Protein 4GF0 (pdb70)

Structure (mmCIF, N/CA/C/O backbone):
data_4GF0
#
_entry.id   4GF0
#
_cell.length_a   95.844
_cell.length_b   95.844
_cell.length_c   94.911
_cell.angle_alpha   90.000
_cell.angle_beta   90.000
_cell.angle_gamma   90.000
#
_symmetry.space_group_name_H-M   'P 41 21 2'
#
loop_
_entity.id
_entity.type
_entity.pdbx_description
1 polymer 'Glutathione S-transferase'
2 non-polymer 'CHLORIDE ION'
3 non-polymer GLUTATHIONE
4 water water
#
loop_
_atom_site.group_PDB
_atom_site.id
_atom_site.type_symbol
_atom_site.label_atom_id
_atom_site.label_alt_id
_atom_site.label_comp_id
_atom_site.label_asym_id
_atom_site.label_entity_id
_atom_site.label_seq_id
_atom_site.pdbx_PDB_ins_code
_atom_site.Cartn_x
_atom_site.Cartn_y
_atom_site.Cartn_z
_atom_site.occupancy
_atom_site.B_iso_or_equiv
_atom_site.auth_seq_id
_atom_site.auth_comp_id
_atom_site.auth_asym_id
_atom_site.auth_atom_id
_atom_site.pdbx_PDB_model_num
ATOM 1 N N . MET A 1 1 ? 45.289 28.322 -2.135 1.00 27.55 0 MET A N 1
ATOM 2 C CA . MET A 1 1 ? 45.440 26.943 -1.687 1.00 29.41 0 MET A CA 1
ATOM 3 C C . MET A 1 1 ? 44.281 26.130 -2.234 1.00 29.25 0 MET A C 1
ATOM 4 O O . MET A 1 1 ? 43.139 26.589 -2.198 1.00 26.86 0 MET A O 1
ATOM 9 N N . VAL A 1 2 ? 44.563 24.933 -2.746 1.00 23.76 1 VAL A N 1
ATOM 10 C CA . VAL A 1 2 ? 43.502 24.103 -3.314 1.00 20.27 1 VAL A CA 1
ATOM 11 C C . VAL A 1 2 ? 42.574 23.567 -2.240 1.00 24.47 1 VAL A C 1
ATOM 12 O O . VAL A 1 2 ? 41.357 23.518 -2.432 1.00 24.72 1 VAL A O 1
ATOM 16 N N . MET A 1 3 ? 43.145 23.192 -1.098 1.00 18.06 2 MET A N 1
ATOM 17 C CA . MET A 1 3 ? 42.393 22.500 -0.062 1.00 19.04 2 MET A CA 1
ATOM 18 C C . MET A 1 3 ? 42.348 23.274 1.240 1.00 19.81 2 MET A C 1
ATOM 19 O O . MET A 1 3 ? 43.202 24.124 1.515 1.00 21.44 2 MET A O 1
ATOM 24 N N . LEU A 1 4 ? 41.356 22.932 2.050 1.00 19.40 3 LEU A N 1
ATOM 25 C CA . LEU A 1 4 ? 41.240 23.419 3.413 1.00 13.61 3 LEU A CA 1
ATOM 26 C C . LEU A 1 4 ? 42.363 22.838 4.257 1.00 14.25 3 LEU A C 1
ATOM 27 O O . LEU A 1 4 ? 42.756 21.689 4.059 1.00 15.54 3 LEU A O 1
ATOM 32 N N . THR A 1 5 ? 42.841 23.614 5.225 1.00 15.15 4 THR A N 1
ATOM 33 C CA . THR A 1 5 ? 43.821 23.127 6.185 1.00 13.07 4 THR A CA 1
ATOM 34 C C . THR A 1 5 ? 43.212 23.198 7.571 1.00 12.24 4 THR A C 1
ATOM 35 O O . THR A 1 5 ? 42.746 24.255 8.001 1.00 14.26 4 THR A O 1
ATOM 39 N N . LEU A 1 6 ? 43.216 22.072 8.277 1.00 11.90 5 LEU A N 1
ATOM 40 C CA . LEU A 1 6 ? 42.616 22.025 9.600 1.00 11.34 5 LEU A CA 1
ATOM 41 C C . LEU A 1 6 ? 43.703 21.839 10.632 1.00 12.28 5 LEU A C 1
ATOM 42 O O . LEU A 1 6 ? 44.427 20.849 10.591 1.00 12.92 5 LEU A O 1
ATOM 47 N N . TYR A 1 7 ? 43.800 22.778 11.568 1.00 11.33 6 TYR A N 1
ATOM 48 C CA . TYR A 1 7 ? 44.710 22.624 12.695 1.00 11.55 6 TYR A CA 1
ATOM 49 C C . TYR A 1 7 ? 43.963 21.875 13.794 1.00 11.80 6 TYR A C 1
ATOM 50 O O . TYR A 1 7 ? 42.890 22.288 14.206 1.00 12.59 6 TYR A O 1
ATOM 59 N N . PHE A 1 8 ? 44.537 20.770 14.249 1.00 13.40 7 PHE A N 1
ATOM 60 C CA . PHE A 1 8 ? 43.837 19.878 15.157 1.00 14.68 7 PHE A CA 1
ATOM 61 C C . PHE A 1 8 ? 44.817 19.245 16.125 1.00 16.52 7 PHE A C 1
ATOM 62 O O . PHE A 1 8 ? 46.038 19.303 15.940 1.00 14.24 7 PHE A O 1
ATOM 70 N N . THR A 1 9 ? 44.270 18.596 17.147 1.00 13.22 8 THR A N 1
ATOM 71 C CA . THR A 1 9 ? 45.076 17.841 18.092 1.00 13.62 8 THR A CA 1
ATOM 72 C C . THR A 1 9 ? 44.290 16.574 18.372 1.00 12.95 8 THR A C 1
ATOM 73 O O . THR A 1 9 ? 43.078 16.652 18.579 1.00 19.53 8 THR A O 1
ATOM 77 N N . PRO A 1 10 ? 44.958 15.409 18.357 1.00 16.89 9 PRO A N 1
ATOM 78 C CA . PRO A 1 10 ? 44.199 14.166 18.555 1.00 17.16 9 PRO A CA 1
ATOM 79 C C . PRO A 1 10 ? 43.428 14.204 19.873 1.00 20.44 9 PRO A C 1
ATOM 80 O O . PRO A 1 10 ? 43.937 14.757 20.853 1.00 19.78 9 PRO A O 1
ATOM 84 N N . GLY A 1 11 ? 42.206 13.676 19.879 1.00 20.83 10 GLY A N 1
ATOM 85 C CA . GLY A 1 11 ? 41.437 13.568 21.107 1.00 22.86 10 GLY A CA 1
ATOM 86 C C . GLY A 1 11 ? 40.749 14.853 21.532 1.00 28.45 10 GLY A C 1
ATOM 87 O O . GLY A 1 11 ? 40.091 14.889 22.575 1.00 28.00 10 GLY A O 1
ATOM 88 N N . THR A 1 12 ? 40.903 15.913 20.743 1.00 18.56 11 THR A N 1
ATOM 89 C CA . THR A 1 12 ? 40.277 17.193 21.079 1.00 11.87 11 THR A CA 1
ATOM 90 C C . THR A 1 12 ? 39.046 17.463 20.227 1.00 15.61 11 THR A C 1
ATOM 91 O O . THR A 1 12 ? 38.735 16.715 19.283 1.00 15.59 11 THR A O 1
ATOM 95 N N . ILE A 1 13 ? 38.371 18.567 20.535 1.00 15.61 12 ILE A N 1
ATOM 96 C CA . ILE A 1 13 ? 37.139 18.930 19.852 1.00 13.64 12 ILE A CA 1
ATOM 97 C C . ILE A 1 13 ? 37.356 19.237 18.366 1.00 14.30 12 ILE A C 1
ATOM 98 O O . ILE A 1 13 ? 36.416 19.155 17.567 1.00 15.24 12 ILE A O 1
ATOM 103 N N . SER A 1 14 ? 38.589 19.583 17.995 1.00 12.32 13 SER A N 1
ATOM 104 C CA . SER A 1 14 ? 38.933 19.825 16.592 1.00 11.70 13 SER A CA 1
ATOM 105 C C . SER A 1 14 ? 38.598 18.630 15.713 1.00 13.12 13 SER A C 1
ATOM 106 O O . SER A 1 14 ? 38.369 18.785 14.507 1.00 13.81 13 SER A O 1
ATOM 109 N N . VAL A 1 15 ? 38.587 17.434 16.298 1.00 9.97 14 VAL A N 1
ATOM 110 C CA . VAL A 1 15 ? 38.314 16.227 15.526 1.00 11.98 14 VAL A CA 1
ATOM 111 C C . VAL A 1 15 ? 36.883 16.226 14.974 1.00 13.00 14 VAL A C 1
ATOM 112 O O . VAL A 1 15 ? 36.613 15.612 13.936 1.00 12.74 14 VAL A O 1
ATOM 116 N N . ALA A 1 16 ? 35.973 16.930 15.647 1.00 12.63 15 ALA A N 1
ATOM 117 C CA . ALA A 1 16 ? 34.598 17.036 15.157 1.00 12.52 15 ALA A CA 1
ATOM 118 C C . ALA A 1 16 ? 34.575 17.675 13.773 1.00 15.70 15 ALA A C 1
ATOM 119 O O . ALA A 1 16 ? 33.781 17.297 12.911 1.00 11.46 15 ALA A O 1
ATOM 121 N N . VAL A 1 17 ? 35.444 18.654 13.557 1.00 12.42 16 VAL A N 1
ATOM 122 C CA . VAL A 1 17 ? 35.469 19.338 12.274 1.00 11.12 16 VAL A CA 1
ATOM 123 C C . VAL A 1 17 ? 36.023 18.389 11.213 1.00 10.31 16 VAL A C 1
ATOM 124 O O . VAL A 1 17 ? 35.513 18.328 10.094 1.00 10.32 16 VAL A O 1
ATOM 128 N N . ALA A 1 18 ? 37.054 17.625 11.566 1.00 10.90 17 ALA A N 1
ATOM 129 C CA . ALA A 1 18 ? 37.612 16.658 10.622 1.00 10.43 17 ALA A CA 1
ATOM 130 C C . ALA A 1 18 ? 36.553 15.645 10.189 1.00 10.38 17 ALA A C 1
ATOM 131 O O . ALA A 1 18 ? 36.431 15.314 9.004 1.00 12.29 17 ALA A O 1
ATOM 133 N N . ILE A 1 19 ? 35.775 15.174 11.150 1.00 12.83 18 ILE A N 1
ATOM 134 C CA . ILE A 1 19 ? 34.706 14.229 10.851 1.00 12.52 18 ILE A CA 1
ATOM 135 C C . ILE A 1 19 ? 33.719 14.837 9.856 1.00 12.85 18 ILE A C 1
ATOM 136 O O . ILE A 1 19 ? 33.315 14.178 8.899 1.00 11.82 18 ILE A O 1
ATOM 141 N N . ALA A 1 20 ? 33.343 16.094 10.070 1.00 11.21 19 ALA A N 1
ATOM 142 C CA . ALA A 1 20 ? 32.419 16.754 9.156 1.00 13.80 19 ALA A CA 1
ATOM 143 C C . ALA A 1 20 ? 33.001 16.903 7.756 1.00 11.16 19 ALA A C 1
ATOM 144 O O . ALA A 1 20 ? 32.288 16.728 6.763 1.00 10.90 19 ALA A O 1
ATOM 146 N N . ILE A 1 21 ? 34.291 17.225 7.672 1.00 9.38 20 ILE A N 1
ATOM 147 C CA . ILE A 1 21 ? 34.927 17.378 6.372 1.00 9.50 20 ILE A CA 1
ATOM 148 C C . ILE A 1 21 ? 34.934 16.039 5.643 1.00 12.78 20 ILE A C 1
ATOM 149 O O . ILE A 1 21 ? 34.711 15.980 4.433 1.00 13.73 20 ILE A O 1
ATOM 154 N N . GLU A 1 22 ? 35.174 14.958 6.384 1.00 11.77 21 GLU A N 1
ATOM 155 C CA . GLU A 1 22 ? 35.106 13.625 5.793 1.00 13.87 21 GLU A CA 1
ATOM 156 C C . GLU A 1 22 ? 33.698 13.301 5.292 1.00 13.72 21 GLU A C 1
ATOM 157 O O . GLU A 1 22 ? 33.532 12.722 4.212 1.00 14.40 21 GLU A O 1
ATOM 163 N N . GLU A 1 23 ? 32.684 13.664 6.073 1.00 12.68 22 GLU A N 1
ATOM 164 C CA . GLU A 1 23 ? 31.299 13.419 5.674 1.00 11.81 22 GLU A CA 1
ATOM 165 C C . GLU A 1 23 ? 30.989 14.190 4.398 1.00 16.06 22 GLU A C 1
ATOM 166 O O . GLU A 1 23 ? 30.222 13.726 3.559 1.00 16.41 22 GLU A O 1
ATOM 172 N N . ALA A 1 24 ? 31.602 15.362 4.259 1.00 13.42 23 ALA A N 1
ATOM 173 C CA . ALA A 1 24 ? 31.389 16.236 3.103 1.00 15.35 23 ALA A CA 1
ATOM 174 C C . ALA A 1 24 ? 32.138 15.761 1.859 1.00 16.98 23 ALA A C 1
ATOM 175 O O . ALA A 1 24 ? 31.960 16.321 0.763 1.00 16.57 23 ALA A O 1
ATOM 177 N N . ALA A 1 25 ? 32.972 14.739 2.038 1.00 15.35 24 ALA A N 1
ATOM 178 C CA . ALA A 1 25 ? 33.812 14.189 0.977 1.00 20.91 24 ALA A CA 1
ATOM 179 C C . ALA A 1 25 ? 34.736 15.240 0.372 1.00 23.31 24 ALA A C 1
ATOM 180 O O . ALA A 1 25 ? 34.991 15.234 -0.829 1.00 23.37 24 ALA A O 1
ATOM 182 N N . LEU A 1 26 ? 35.255 16.133 1.207 1.00 13.92 25 LEU A N 1
ATOM 183 C CA . LEU A 1 26 ? 36.170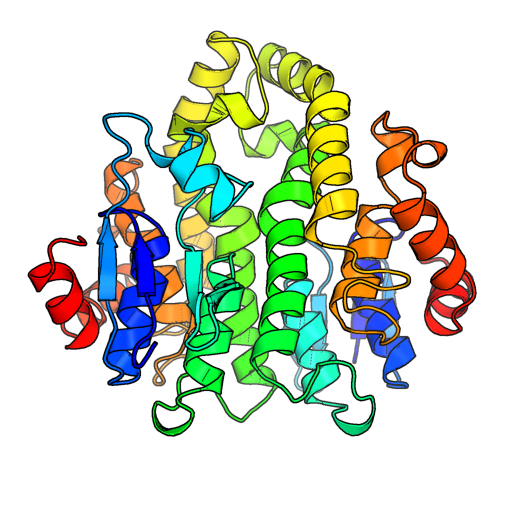 17.157 0.728 1.00 15.79 25 LEU A CA 1
ATOM 184 C C . LEU A 1 26 ? 37.607 16.765 1.039 1.00 17.57 25 LEU A C 1
ATOM 185 O O . LEU A 1 26 ? 37.878 16.146 2.068 1.00 18.20 25 LEU A O 1
ATOM 190 N N . PRO A 1 27 ? 38.539 17.107 0.141 1.00 17.85 26 PRO A N 1
ATOM 191 C CA . PRO A 1 27 ? 39.943 16.889 0.496 1.00 18.50 26 PRO A CA 1
ATOM 192 C C . PRO A 1 27 ? 40.366 17.978 1.477 1.00 18.78 26 PRO A C 1
ATOM 193 O O . PRO A 1 27 ? 39.859 19.098 1.417 1.00 17.77 26 PRO A O 1
ATOM 197 N N . TYR A 1 28 ? 41.248 17.647 2.410 1.00 14.39 27 TYR A N 1
ATOM 198 C CA . TYR A 1 28 ? 41.756 18.642 3.333 1.00 13.87 27 TYR A CA 1
ATOM 199 C C . TYR A 1 28 ? 43.108 18.188 3.829 1.00 19.28 27 TYR A C 1
ATOM 200 O O . TYR A 1 28 ? 43.486 17.020 3.667 1.00 19.32 27 TYR A O 1
ATOM 209 N N . GLN A 1 29 ? 43.820 19.135 4.421 1.00 14.42 28 GLN A N 1
ATOM 210 C CA . GLN A 1 29 ? 45.157 18.920 4.941 1.00 18.55 28 GLN A CA 1
ATOM 211 C C . GLN A 1 29 ? 45.114 19.113 6.445 1.00 16.69 28 GLN A C 1
ATOM 212 O O . GLN A 1 29 ? 44.927 20.235 6.920 1.00 17.94 28 GLN A O 1
ATOM 218 N N . PRO A 1 30 ? 45.280 18.019 7.201 1.00 18.34 29 PRO A N 1
ATOM 219 C CA . PRO A 1 30 ? 45.330 18.118 8.667 1.00 19.29 29 PRO A CA 1
ATOM 220 C C . PRO A 1 30 ? 46.724 18.530 9.157 1.00 17.49 29 PRO A C 1
ATOM 221 O O . PRO A 1 30 ? 47.729 17.991 8.680 1.00 20.46 29 PRO A O 1
ATOM 225 N N . VAL A 1 31 ? 46.780 19.476 10.091 1.00 15.57 30 VAL A N 1
ATOM 226 C CA . VAL A 1 31 ? 48.035 19.868 10.714 1.00 12.48 30 VAL A CA 1
ATOM 227 C C . VAL A 1 31 ? 47.935 19.637 12.201 1.00 14.22 30 VAL A C 1
ATOM 228 O O . VAL A 1 31 ? 47.094 20.238 12.871 1.00 14.14 30 VAL A O 1
ATOM 232 N N . ARG A 1 32 ? 48.806 18.781 12.725 1.00 16.43 31 ARG A N 1
ATOM 233 C CA . ARG A 1 32 ? 48.752 18.460 14.149 1.00 13.23 31 ARG A CA 1
ATOM 234 C C . ARG A 1 32 ? 49.418 19.543 14.998 1.00 17.47 31 ARG A C 1
ATOM 235 O O . ARG A 1 32 ? 50.532 19.981 14.703 1.00 22.12 31 ARG A O 1
ATOM 243 N N . VAL A 1 33 ? 48.710 19.996 16.035 1.00 18.70 32 VAL A N 1
ATOM 244 C CA . VAL A 1 33 ? 49.250 20.955 16.982 1.00 21.42 32 VAL A CA 1
ATOM 245 C C . VAL A 1 33 ? 49.565 20.181 18.254 1.00 22.56 32 VAL A C 1
ATOM 246 O O . VAL A 1 33 ? 48.681 19.558 18.836 1.00 21.15 32 VAL A O 1
ATOM 250 N N . ASP A 1 34 ? 50.828 20.200 18.665 1.00 21.45 33 ASP A N 1
ATOM 251 C CA . ASP A 1 34 ? 51.313 19.328 19.737 1.00 25.23 33 ASP A CA 1
ATOM 252 C C . ASP A 1 34 ? 51.179 19.948 21.136 1.00 25.15 33 ASP A C 1
ATOM 253 O O . ASP A 1 34 ? 51.967 20.819 21.513 1.00 28.38 33 ASP A O 1
ATOM 258 N N . PHE A 1 35 ? 50.188 19.492 21.902 1.00 24.38 34 PHE A N 1
ATOM 259 C CA . PHE A 1 35 ? 49.957 19.991 23.264 1.00 22.10 34 PHE A CA 1
ATOM 260 C C . PHE A 1 35 ? 51.077 19.594 24.217 1.00 27.11 34 PHE A C 1
ATOM 261 O O . PHE A 1 35 ? 51.262 20.221 25.264 1.00 26.08 34 PHE A O 1
ATOM 269 N N . ALA A 1 36 ? 51.808 18.536 23.870 1.00 28.52 35 ALA A N 1
ATOM 270 C CA . ALA A 1 36 ? 52.858 18.014 24.745 1.00 33.81 35 ALA A CA 1
ATOM 271 C C . ALA A 1 36 ? 54.000 19.011 24.916 1.00 37.75 35 ALA A C 1
ATOM 272 O O . ALA A 1 36 ? 54.739 18.953 25.894 1.00 40.16 35 ALA A O 1
ATOM 274 N N . THR A 1 37 ? 54.145 19.922 23.957 1.00 36.58 36 THR A N 1
ATOM 275 C CA . THR A 1 37 ? 55.132 20.989 24.064 1.00 37.60 36 THR A CA 1
ATOM 276 C C . THR A 1 37 ? 54.456 22.353 24.081 1.00 34.18 36 THR A C 1
ATOM 277 O O . THR A 1 37 ? 55.107 23.374 23.845 1.00 40.18 36 THR A O 1
ATOM 281 N N . ALA A 1 38 ? 53.151 22.352 24.356 1.00 28.52 37 ALA A N 1
ATOM 282 C CA . ALA A 1 38 ? 52.359 23.578 24.417 1.00 24.33 37 ALA A CA 1
ATOM 283 C C . ALA A 1 38 ? 52.527 24.425 23.157 1.00 22.77 37 ALA A C 1
ATOM 284 O O . ALA A 1 38 ? 52.583 25.657 23.226 1.00 28.83 37 ALA A O 1
ATOM 286 N N . GLU A 1 39 ? 52.587 23.761 22.005 1.00 23.32 38 GLU A N 1
ATOM 287 C CA . GLU A 1 39 ? 52.713 24.458 20.731 1.00 23.08 38 GLU A CA 1
ATOM 288 C C . GLU A 1 39 ? 51.583 25.455 20.516 1.00 22.33 38 GLU A C 1
ATOM 289 O O . GLU A 1 39 ? 51.777 26.495 19.891 1.00 23.79 38 GLU A O 1
ATOM 295 N N . GLN A 1 40 ? 50.400 25.141 21.037 1.00 24.42 39 GLN A N 1
ATOM 296 C CA . GLN A 1 40 ? 49.244 26.017 20.854 1.00 21.05 39 GLN A CA 1
ATOM 297 C C . GLN A 1 40 ? 49.377 27.345 21.609 1.00 26.47 39 GLN A C 1
ATOM 298 O O . GLN A 1 40 ? 48.629 28.287 21.348 1.00 20.53 39 GLN A O 1
ATOM 304 N N . THR A 1 41 ? 50.334 27.420 22.532 1.00 25.84 40 THR A N 1
ATOM 305 C CA . THR A 1 41 ? 50.519 28.608 23.374 1.00 25.24 40 THR A CA 1
ATOM 306 C C . THR A 1 41 ? 51.651 29.508 22.877 1.00 29.01 40 THR A C 1
ATOM 307 O O . THR A 1 41 ? 51.904 30.571 23.451 1.00 29.64 40 THR A O 1
ATOM 311 N N . LYS A 1 42 ? 52.334 29.069 21.822 1.00 25.59 41 LYS A N 1
ATOM 312 C CA . LYS A 1 42 ? 53.535 29.736 21.322 1.00 28.81 41 LYS A CA 1
ATOM 313 C C . LYS A 1 42 ? 53.238 30.689 20.165 1.00 29.49 41 LYS A C 1
ATOM 314 O O . LYS A 1 42 ? 52.228 30.531 19.490 1.00 27.77 41 LYS A O 1
ATOM 320 N N . PRO A 1 43 ? 54.117 31.688 19.944 1.00 30.69 42 PRO A N 1
ATOM 321 C CA . PRO A 1 43 ? 53.959 32.698 18.885 1.00 30.82 42 PRO A CA 1
ATOM 322 C C . PRO A 1 43 ? 53.554 32.176 17.504 1.00 28.39 42 PRO A C 1
ATOM 323 O O . PRO A 1 43 ? 52.672 32.776 16.888 1.00 27.50 42 PRO A O 1
ATOM 327 N N . ASP A 1 44 ? 54.179 31.105 17.017 1.00 27.92 43 ASP A N 1
ATOM 328 C CA . ASP A 1 44 ? 53.865 30.593 15.682 1.00 25.33 43 ASP A CA 1
ATOM 329 C C . ASP A 1 44 ? 52.394 30.217 15.532 1.00 20.71 43 ASP A C 1
ATOM 330 O O . ASP A 1 44 ? 51.745 30.552 14.525 1.00 25.95 43 ASP A O 1
ATOM 335 N N . TYR A 1 45 ? 51.864 29.510 16.519 1.00 21.83 44 TYR A N 1
ATOM 336 C CA . TYR A 1 45 ? 50.458 29.132 16.452 1.00 18.60 44 TYR A CA 1
ATOM 337 C C . TYR A 1 45 ? 49.538 30.304 16.810 1.00 22.16 44 TYR A C 1
ATOM 338 O O . TYR A 1 45 ? 48.464 30.453 16.230 1.00 22.01 44 TYR A O 1
ATOM 347 N N . LEU A 1 46 ? 49.958 31.138 17.756 1.00 22.28 45 LEU A N 1
ATOM 348 C CA . LEU A 1 46 ? 49.154 32.305 18.123 1.00 23.24 45 LEU A CA 1
ATOM 349 C C . LEU A 1 46 ? 48.952 33.266 16.950 1.00 20.45 45 LEU A C 1
ATOM 350 O O . LEU A 1 46 ? 47.964 34.000 16.917 1.00 22.35 45 LEU A O 1
ATOM 355 N N . ALA A 1 47 ? 49.879 33.261 15.989 1.00 22.16 46 ALA A N 1
ATOM 356 C CA . ALA A 1 47 ? 49.732 34.063 14.775 1.00 25.89 46 ALA A CA 1
ATOM 357 C C . ALA A 1 47 ? 48.611 33.500 13.906 1.00 27.36 46 ALA A C 1
ATOM 358 O O . ALA A 1 47 ? 48.035 34.202 13.074 1.00 26.98 46 ALA A O 1
ATOM 360 N N . ILE A 1 48 ? 48.297 32.225 14.105 1.00 20.71 47 ILE A N 1
ATOM 361 C CA . ILE A 1 48 ? 47.207 31.596 13.372 1.00 20.27 47 ILE A CA 1
ATOM 362 C C . ILE A 1 48 ? 45.906 31.771 14.139 1.00 20.02 47 ILE A C 1
ATOM 363 O O . ILE A 1 48 ? 44.917 32.253 13.597 1.00 20.24 47 ILE A O 1
ATOM 368 N N . ASN A 1 49 ? 45.915 31.381 15.409 1.00 16.96 48 ASN A N 1
ATOM 369 C CA . ASN A 1 49 ? 44.769 31.590 16.282 1.00 15.06 48 ASN A CA 1
ATOM 370 C C . ASN A 1 49 ? 45.207 32.223 17.591 1.00 16.97 48 ASN A C 1
ATOM 371 O O . ASN A 1 49 ? 45.748 31.536 18.464 1.00 20.34 48 ASN A O 1
ATOM 376 N N . PRO A 1 50 ? 44.979 33.540 17.735 1.00 18.47 49 PRO A N 1
ATOM 377 C CA . PRO A 1 50 ? 45.396 34.264 18.943 1.00 21.08 49 PRO A CA 1
ATOM 378 C C . PRO A 1 50 ? 44.785 33.696 20.227 1.00 20.69 49 PRO A C 1
ATOM 379 O O . PRO A 1 50 ? 45.317 33.953 21.305 1.00 23.90 49 PRO A O 1
ATOM 383 N N . LYS A 1 51 ? 43.686 32.948 20.119 1.00 18.65 50 LYS A N 1
ATOM 384 C CA . LYS A 1 51 ? 43.078 32.331 21.300 1.00 20.60 50 LYS A CA 1
ATOM 385 C C . LYS A 1 51 ? 43.848 31.101 21.780 1.00 19.94 50 LYS A C 1
ATOM 386 O O . LYS A 1 51 ? 43.630 30.625 22.897 1.00 20.37 50 LYS A O 1
ATOM 392 N N . GLY A 1 52 ? 44.736 30.584 20.935 1.00 16.05 51 GLY A N 1
ATOM 393 C CA . GLY A 1 52 ? 45.608 29.487 21.327 1.00 17.48 51 GLY A CA 1
ATOM 394 C C . GLY A 1 52 ? 44.862 28.177 21.502 1.00 17.20 51 GLY A C 1
ATOM 395 O O . GLY A 1 52 ? 45.206 27.376 22.378 1.00 18.48 51 GLY A O 1
ATOM 396 N N . ARG A 1 53 ? 43.839 27.962 20.681 1.00 14.74 52 ARG A N 1
ATOM 397 C CA . ARG A 1 53 ? 43.034 26.745 20.767 1.00 14.05 52 ARG A CA 1
ATOM 398 C C . ARG A 1 53 ? 42.967 26.061 19.424 1.00 14.78 52 ARG A C 1
ATOM 399 O O . ARG A 1 53 ? 43.179 26.696 18.387 1.00 14.57 52 ARG A O 1
ATOM 407 N N . VAL A 1 54 ? 42.652 24.769 19.441 1.00 15.58 53 VAL A N 1
ATOM 408 C CA . VAL A 1 54 ? 42.249 24.077 18.217 1.00 11.76 53 VAL A CA 1
ATOM 409 C C . VAL A 1 54 ? 40.750 23.779 18.362 1.00 14.23 53 VAL A C 1
ATOM 410 O O . VAL A 1 54 ? 40.263 23.588 19.477 1.00 12.58 53 VAL A O 1
ATOM 414 N N . PRO A 1 55 ? 40.003 23.738 17.250 1.00 11.99 54 PRO A N 1
ATOM 415 C CA . PRO A 1 55 ? 40.425 23.832 15.846 1.00 10.39 54 PRO A CA 1
ATOM 416 C C . PRO A 1 55 ? 40.631 25.248 15.330 1.00 10.55 54 PRO A C 1
ATOM 417 O O . PRO A 1 55 ? 40.087 26.213 15.877 1.00 14.41 54 PRO A O 1
ATOM 421 N N . ALA A 1 56 ? 41.401 25.348 14.248 1.00 11.97 55 ALA A N 1
ATOM 422 C CA . ALA A 1 56 ? 41.369 26.525 13.392 1.00 11.98 55 ALA A CA 1
ATOM 423 C C . ALA A 1 56 ? 41.347 25.977 11.980 1.00 12.47 55 ALA A C 1
ATOM 424 O O . ALA A 1 56 ? 41.890 24.899 11.711 1.00 11.86 55 ALA A O 1
ATOM 426 N N . LEU A 1 57 ? 40.719 26.711 11.074 1.00 10.81 56 LEU A N 1
ATOM 427 C CA . LEU A 1 57 ? 40.616 26.260 9.693 1.00 11.37 56 LEU A CA 1
ATOM 428 C C . LEU A 1 57 ? 41.143 27.342 8.776 1.00 12.07 56 LEU A C 1
ATOM 429 O O . LEU A 1 57 ? 40.716 28.495 8.861 1.00 16.67 56 LEU A O 1
ATOM 434 N N . ARG A 1 58 ? 42.071 26.980 7.893 1.00 14.03 57 ARG A N 1
ATOM 435 C CA . ARG A 1 58 ? 42.552 27.933 6.917 1.00 12.82 57 ARG A CA 1
ATOM 436 C C . ARG A 1 58 ? 41.835 27.693 5.600 1.00 15.13 57 ARG A C 1
ATOM 437 O O . ARG A 1 58 ? 41.851 26.578 5.058 1.00 16.64 57 ARG A O 1
ATOM 445 N N . LEU A 1 59 ? 41.215 28.743 5.080 1.00 12.59 58 LEU A N 1
ATOM 446 C CA . LEU A 1 59 ? 40.442 28.624 3.843 1.00 12.44 58 LEU A CA 1
ATOM 447 C C . LEU A 1 59 ? 41.351 28.749 2.635 1.00 16.30 58 LEU A C 1
ATOM 448 O O . LEU A 1 59 ? 42.546 29.025 2.773 1.00 17.09 58 LEU A O 1
ATOM 453 N N . GLU A 1 60 ? 40.782 28.551 1.448 1.00 13.50 59 GLU A N 1
ATOM 454 C CA . GLU A 1 60 ? 41.555 28.588 0.215 1.00 15.74 59 GLU A CA 1
ATOM 455 C C . GLU A 1 60 ? 42.190 29.951 -0.025 1.00 23.34 59 GLU A C 1
ATOM 456 O O . GLU A 1 60 ? 43.219 30.045 -0.700 1.00 24.14 59 GLU A O 1
ATOM 462 N N . ASP A 1 61 ? 41.593 31.002 0.533 1.00 19.26 60 ASP A N 1
ATOM 463 C CA . ASP A 1 61 ? 42.146 32.355 0.366 1.00 18.73 60 ASP A CA 1
ATOM 464 C C . ASP A 1 61 ? 42.970 32.813 1.566 1.00 23.34 60 ASP A C 1
ATOM 465 O O . ASP A 1 61 ? 43.255 34.006 1.695 1.00 22.72 60 ASP A O 1
ATOM 470 N N . ASP A 1 62 ? 43.320 31.858 2.433 1.00 17.34 61 ASP A N 1
ATOM 471 C CA . ASP A 1 62 ? 44.185 32.058 3.610 1.00 20.35 61 ASP A CA 1
ATOM 472 C C . ASP A 1 62 ? 43.493 32.666 4.829 1.00 18.72 61 ASP A C 1
ATOM 473 O O . ASP A 1 62 ? 44.127 32.880 5.863 1.00 18.01 61 ASP A O 1
ATOM 478 N N . THR A 1 63 ? 42.195 32.926 4.722 1.00 17.41 62 THR A N 1
ATOM 479 C CA . THR A 1 63 ? 41.414 33.348 5.884 1.00 14.93 62 THR A CA 1
ATOM 480 C C . THR A 1 63 ? 41.449 32.250 6.941 1.00 13.32 62 THR A C 1
ATOM 481 O O . THR A 1 63 ? 41.303 31.073 6.610 1.00 16.40 62 THR A O 1
ATOM 485 N N . ILE A 1 64 ? 41.635 32.624 8.209 1.00 13.31 63 ILE A N 1
ATOM 486 C CA . ILE A 1 64 ? 41.564 31.660 9.309 1.00 12.74 63 ILE A CA 1
ATOM 487 C C . ILE A 1 64 ? 40.219 31.791 10.013 1.00 14.30 63 ILE A C 1
ATOM 488 O O . ILE A 1 64 ? 39.824 32.896 10.404 1.00 16.04 63 ILE A O 1
ATOM 493 N N . LEU A 1 65 ? 39.524 30.668 10.175 1.00 11.66 64 LEU A N 1
ATOM 494 C CA . LEU A 1 65 ? 38.296 30.614 10.968 1.00 11.57 64 LEU A CA 1
ATOM 495 C C . LEU A 1 65 ? 38.538 29.833 12.255 1.00 11.81 64 LEU A C 1
ATOM 496 O O . LEU A 1 65 ? 39.334 28.890 12.287 1.00 13.10 64 LEU A O 1
ATOM 501 N N . THR A 1 66 ? 37.850 30.232 13.316 1.00 10.49 65 THR A N 1
ATOM 502 C CA . THR A 1 66 ? 37.911 29.513 14.589 1.00 10.75 65 THR A CA 1
ATOM 503 C C . THR A 1 66 ? 36.515 29.248 15.125 1.00 14.75 65 THR A C 1
ATOM 504 O O . THR A 1 66 ? 35.540 29.831 14.631 1.00 15.58 65 THR A O 1
ATOM 508 N N . GLU A 1 67 ? 36.469 28.408 16.167 1.00 12.31 66 GLU A N 1
ATOM 509 C CA . GLU A 1 67 ? 35.265 27.969 16.906 1.00 11.29 66 GLU A CA 1
ATOM 510 C C . GLU A 1 67 ? 34.580 26.794 16.231 1.00 10.96 66 GLU A C 1
ATOM 511 O O . GLU A 1 67 ? 34.007 26.922 15.149 1.00 11.51 66 GLU A O 1
ATOM 517 N N . THR A 1 68 ? 34.642 25.647 16.894 1.00 10.00 67 THR A N 1
ATOM 518 C CA . THR A 1 68 ? 34.136 24.405 16.325 1.00 10.32 67 THR A CA 1
ATOM 519 C C . THR A 1 68 ? 32.763 24.556 15.658 1.00 9.75 67 THR A C 1
ATOM 520 O O . THR A 1 68 ? 32.580 24.151 14.508 1.00 11.12 67 THR A O 1
ATOM 524 N N . GLY A 1 69 ? 31.801 25.152 16.356 1.00 10.24 68 GLY A N 1
ATOM 525 C CA . GLY A 1 69 ? 30.451 25.225 15.816 1.00 10.01 68 GLY A CA 1
ATOM 526 C C . GLY A 1 69 ? 30.385 26.042 14.539 1.00 10.17 68 GLY A C 1
ATOM 527 O O . GLY A 1 69 ? 29.615 25.731 13.623 1.00 8.89 68 GLY A O 1
ATOM 528 N N . ALA A 1 70 ? 31.184 27.105 14.476 1.00 10.77 69 ALA A N 1
ATOM 529 C CA . ALA A 1 70 ? 31.232 27.952 13.287 1.00 10.21 69 ALA A CA 1
ATOM 530 C C . ALA A 1 70 ? 31.858 27.191 12.126 1.00 10.43 69 ALA A C 1
ATOM 531 O O . ALA A 1 70 ? 31.399 27.284 10.982 1.00 10.49 69 ALA A O 1
ATOM 533 N N . LEU A 1 71 ? 32.900 26.418 12.416 1.00 9.06 70 LEU A N 1
ATOM 534 C CA . LEU A 1 71 ? 33.567 25.634 11.372 1.00 8.63 70 LEU A CA 1
ATOM 535 C C . LEU A 1 71 ? 32.657 24.543 10.837 1.00 9.60 70 LEU A C 1
ATOM 536 O O . LEU A 1 71 ? 32.700 24.222 9.662 1.00 8.88 70 LEU A O 1
ATOM 541 N N . LEU A 1 72 ? 31.865 23.939 11.716 1.00 8.77 71 LEU A N 1
ATOM 542 C CA . LEU A 1 72 ? 30.919 22.905 11.282 1.00 8.73 71 LEU A CA 1
ATOM 543 C C . LEU A 1 72 ? 29.871 23.496 10.333 1.00 7.43 71 LEU A C 1
ATOM 544 O O . LEU A 1 72 ? 29.595 22.942 9.259 1.00 7.74 71 LEU A O 1
ATOM 549 N N . ASP A 1 73 ? 29.284 24.629 10.698 1.00 7.57 72 ASP A N 1
ATOM 550 C CA . ASP A 1 73 ? 28.338 25.282 9.789 1.00 8.28 72 ASP A CA 1
ATOM 551 C C . ASP A 1 73 ? 29.011 25.706 8.482 1.00 10.74 72 ASP A C 1
ATOM 552 O O . ASP A 1 73 ? 28.396 25.662 7.420 1.00 9.23 72 ASP A O 1
ATOM 557 N N . TYR A 1 74 ? 30.278 26.105 8.549 1.00 8.02 73 TYR A N 1
ATOM 558 C CA . TYR A 1 74 ? 31.003 26.458 7.329 1.00 10.08 73 TYR A CA 1
ATOM 559 C C . TYR A 1 74 ? 31.147 25.260 6.378 1.00 9.65 73 TYR A C 1
ATOM 560 O O . TYR A 1 74 ? 30.892 25.364 5.167 1.00 9.11 73 TYR A O 1
ATOM 569 N N . VAL A 1 75 ? 31.546 24.118 6.925 1.00 9.62 74 VAL A N 1
ATOM 570 C CA . VAL A 1 75 ? 31.680 22.906 6.122 1.00 9.43 74 VAL A CA 1
ATOM 571 C C . VAL A 1 75 ? 30.366 22.542 5.445 1.00 8.48 74 VAL A C 1
ATOM 572 O O . VAL A 1 75 ? 30.332 22.205 4.263 1.00 11.33 74 VAL A O 1
ATOM 576 N N . ALA A 1 76 ? 29.274 22.636 6.193 1.00 9.78 75 ALA A N 1
ATOM 577 C CA . ALA A 1 76 ? 27.967 22.350 5.620 1.00 10.19 75 ALA A CA 1
ATOM 578 C C . ALA A 1 76 ? 27.638 23.321 4.494 1.00 11.96 75 ALA A C 1
ATOM 579 O O . ALA A 1 76 ? 27.064 22.931 3.468 1.00 11.19 75 ALA A O 1
ATOM 581 N N . ALA A 1 77 ? 28.035 24.579 4.671 1.00 12.18 76 ALA A N 1
ATOM 582 C CA . ALA A 1 77 ? 27.697 25.631 3.715 1.00 10.88 76 ALA A CA 1
ATOM 583 C C . ALA A 1 77 ? 28.442 25.436 2.400 1.00 12.74 76 ALA A C 1
ATOM 584 O O . ALA A 1 77 ? 27.921 25.761 1.330 1.00 15.91 76 ALA A O 1
ATOM 586 N N . ILE A 1 78 ? 29.666 24.915 2.475 1.00 10.73 77 ILE A N 1
ATOM 587 C CA . ILE A 1 78 ? 30.444 24.669 1.250 1.00 9.26 77 ILE A CA 1
ATOM 588 C C . ILE A 1 78 ? 30.254 23.276 0.657 1.00 14.21 77 ILE A C 1
ATOM 589 O O . ILE A 1 78 ? 30.753 22.979 -0.428 1.00 15.15 77 ILE A O 1
ATOM 594 N N . ALA A 1 79 ? 29.538 22.416 1.363 1.00 12.03 78 ALA A N 1
ATOM 595 C CA . ALA A 1 79 ? 29.219 21.085 0.849 1.00 13.44 78 ALA A CA 1
ATOM 596 C C . ALA A 1 79 ? 27.754 20.734 1.064 1.00 15.78 78 ALA A C 1
ATOM 597 O O . ALA A 1 79 ? 27.442 19.798 1.796 1.00 17.81 78 ALA A O 1
ATOM 599 N N . PRO A 1 80 ? 26.844 21.482 0.419 1.00 19.09 79 PRO A N 1
ATOM 600 C CA . PRO A 1 80 ? 25.403 21.292 0.648 1.00 20.29 79 PRO A CA 1
ATOM 601 C C . PRO A 1 80 ? 24.909 19.893 0.303 1.00 24.49 79 PRO A C 1
ATOM 602 O O . PRO A 1 80 ? 23.925 19.430 0.877 1.00 26.51 79 PRO A O 1
ATOM 606 N N . LYS A 1 81 ? 25.581 19.221 -0.623 1.00 22.34 80 LYS A N 1
ATOM 607 C CA . LYS A 1 81 ? 25.139 17.891 -1.039 1.00 23.18 80 LYS A CA 1
ATOM 608 C C . LYS A 1 81 ? 25.279 16.829 0.062 1.00 19.32 80 LYS A C 1
ATOM 609 O O . LYS A 1 81 ? 24.663 15.773 -0.010 1.00 23.79 80 LYS A O 1
ATOM 615 N N . ALA A 1 82 ? 26.048 17.134 1.107 1.00 19.12 81 ALA A N 1
ATOM 616 C CA . ALA A 1 82 ? 26.194 16.208 2.229 1.00 21.27 81 ALA A CA 1
ATOM 617 C C . ALA A 1 82 ? 24.957 16.207 3.122 1.00 18.07 81 ALA A C 1
ATOM 618 O O . ALA A 1 82 ? 24.795 15.315 3.949 1.00 22.37 81 ALA A O 1
ATOM 620 N N . GLY A 1 83 ? 24.096 17.208 2.963 1.00 18.85 82 GLY A N 1
ATOM 621 C CA . GLY A 1 83 ? 22.881 17.308 3.761 1.00 19.63 82 GLY A CA 1
ATOM 622 C C . GLY A 1 83 ? 23.128 17.368 5.260 1.00 19.46 82 GLY A C 1
ATOM 623 O O . GLY A 1 83 ? 22.353 16.823 6.052 1.00 20.15 82 GLY A O 1
ATOM 624 N N . LEU A 1 84 ? 24.200 18.045 5.661 1.00 12.40 83 LEU A N 1
ATOM 625 C CA . LEU A 1 84 ? 24.571 18.084 7.079 1.00 11.81 83 LEU A CA 1
ATOM 626 C C . LEU A 1 84 ? 23.692 18.999 7.938 1.00 14.10 83 LEU A C 1
ATOM 627 O O . LEU A 1 84 ? 23.702 18.893 9.162 1.00 12.43 83 LEU A O 1
ATOM 632 N N . VAL A 1 85 ? 22.950 19.900 7.303 1.00 11.93 84 VAL A N 1
ATOM 633 C CA . VAL A 1 85 ? 22.010 20.773 8.005 1.00 13.39 84 VAL A CA 1
ATOM 634 C C . VAL A 1 85 ? 20.631 20.580 7.394 1.00 13.13 84 VAL A C 1
ATOM 635 O O . VAL A 1 85 ? 20.477 20.669 6.166 1.00 13.82 84 VAL A O 1
ATOM 639 N N . PRO A 1 86 ? 19.620 20.310 8.235 1.00 11.95 85 PRO A N 1
ATOM 640 C CA . PRO A 1 86 ? 18.249 20.140 7.743 1.00 15.64 85 PRO A CA 1
ATOM 641 C C . PRO A 1 86 ? 17.730 21.397 7.047 1.00 16.17 85 PRO A C 1
ATOM 642 O O . PRO A 1 86 ? 18.069 22.517 7.428 1.00 14.81 85 PRO A O 1
ATOM 646 N N A THR A 1 87 ? 16.895 21.189 6.034 0.44 19.24 86 THR A N 1
ATOM 647 N N B THR A 1 87 ? 16.899 21.221 6.028 0.56 19.45 86 THR A N 1
ATOM 648 C CA A THR A 1 87 ? 16.227 22.282 5.336 0.44 19.37 86 THR A CA 1
ATOM 649 C CA B THR A 1 87 ? 16.280 22.374 5.384 0.56 17.95 86 THR A CA 1
ATOM 650 C C A THR A 1 87 ? 15.204 22.974 6.242 0.44 21.36 86 THR A C 1
ATOM 651 C C B THR A 1 87 ? 15.202 23.004 6.268 0.56 21.80 86 THR A C 1
ATOM 652 O O A THR A 1 87 ? 15.049 24.194 6.210 0.44 23.32 86 THR A O 1
ATOM 653 O O B THR A 1 87 ? 14.988 24.214 6.222 0.56 23.33 86 THR A O 1
ATOM 660 N N . ASP A 1 88 ? 14.523 22.181 7.062 1.00 17.21 87 ASP A N 1
ATOM 661 C CA . ASP A 1 88 ? 13.508 22.690 7.984 1.00 19.95 87 ASP A CA 1
ATOM 662 C C . ASP A 1 88 ? 14.172 23.496 9.089 1.00 18.91 87 ASP A C 1
ATOM 663 O O . ASP A 1 88 ? 15.047 22.981 9.784 1.00 20.54 87 ASP A O 1
ATOM 668 N N . PRO A 1 89 ? 13.765 24.767 9.246 1.00 21.96 88 PRO A N 1
ATOM 669 C CA . PRO A 1 89 ? 14.362 25.654 10.254 1.00 18.23 88 PRO A CA 1
ATOM 670 C C . PRO A 1 89 ? 14.238 25.126 11.673 1.00 14.10 88 PRO A C 1
ATOM 671 O O . PRO A 1 89 ? 15.158 25.352 12.463 1.00 15.05 88 PRO A O 1
ATOM 675 N N . THR A 1 90 ? 13.132 24.462 12.005 1.00 15.29 89 THR A N 1
ATOM 676 C CA . THR A 1 90 ? 12.965 23.957 13.360 1.00 16.39 89 THR A CA 1
ATOM 677 C C . THR A 1 90 ? 13.985 22.872 13.662 1.00 12.27 89 THR A C 1
ATOM 678 O O . THR A 1 90 ? 14.610 22.880 14.716 1.00 13.93 89 THR A O 1
ATOM 682 N N . ALA A 1 91 ? 14.134 21.928 12.740 1.00 14.25 90 ALA A N 1
ATOM 683 C CA . ALA A 1 91 ? 15.100 20.852 12.915 1.00 13.75 90 ALA A CA 1
ATOM 684 C C . ALA A 1 91 ? 16.529 21.405 12.953 1.00 13.30 90 ALA A C 1
ATOM 685 O O . ALA A 1 91 ? 17.343 20.965 13.765 1.00 14.49 90 ALA A O 1
ATOM 687 N N . ALA A 1 92 ? 16.845 22.354 12.073 1.00 12.25 91 ALA A N 1
ATOM 688 C CA . ALA A 1 92 ? 18.166 22.979 12.099 1.00 11.53 91 ALA A CA 1
ATOM 689 C C . ALA A 1 92 ? 18.420 23.684 13.436 1.00 10.78 91 ALA A C 1
ATOM 690 O O . ALA A 1 92 ? 19.546 23.697 13.930 1.00 12.01 91 ALA A O 1
ATOM 692 N N . ALA A 1 93 ? 17.375 24.271 14.012 1.00 12.43 92 ALA A N 1
ATOM 693 C CA . ALA A 1 93 ? 17.508 24.956 15.293 1.00 12.96 92 ALA A CA 1
ATOM 694 C C . ALA A 1 93 ? 17.754 23.947 16.413 1.00 14.94 92 ALA A C 1
ATOM 695 O O . ALA A 1 93 ? 18.487 24.212 17.367 1.00 14.17 92 ALA A O 1
ATOM 697 N N . GLN A 1 94 ? 17.148 22.773 16.302 1.00 13.36 93 GLN A N 1
ATOM 698 C CA . GLN A 1 94 ? 17.369 21.742 17.303 1.00 11.33 93 GLN A CA 1
ATOM 699 C C . GLN A 1 94 ? 18.794 21.211 17.191 1.00 14.42 93 GLN A C 1
ATOM 700 O O . GLN A 1 94 ? 19.415 20.887 18.195 1.00 13.99 93 GLN A O 1
ATOM 706 N N . MET A 1 95 ? 19.291 21.124 15.957 1.00 11.17 94 MET A N 1
ATOM 707 C CA . MET A 1 95 ? 20.675 20.749 15.692 1.00 11.06 94 MET A CA 1
ATOM 708 C C . MET A 1 95 ? 21.596 21.779 16.338 1.00 12.60 94 MET A C 1
ATOM 709 O O . MET A 1 95 ? 22.530 21.426 17.048 1.00 10.25 94 MET A O 1
ATOM 714 N N . ARG A 1 96 ? 21.318 23.059 16.119 1.00 12.18 95 ARG A N 1
ATOM 715 C CA . ARG A 1 96 ? 22.191 24.105 16.662 1.00 9.29 95 ARG A CA 1
ATOM 716 C C . ARG A 1 96 ? 22.072 24.252 18.170 1.00 12.08 95 ARG A C 1
ATOM 717 O O . ARG A 1 96 ? 23.031 24.649 18.829 1.00 11.74 95 ARG A O 1
ATOM 725 N N . SER A 1 97 ? 20.907 23.925 18.721 1.00 12.45 96 SER A N 1
ATOM 726 C CA . SER A 1 97 ? 20.740 23.964 20.166 1.00 11.21 96 SER A CA 1
ATOM 727 C C . SER A 1 97 ? 21.691 22.963 20.782 1.00 11.75 96 SER A C 1
ATOM 728 O O . SER A 1 97 ? 22.336 23.247 21.788 1.00 13.87 96 SER A O 1
ATOM 731 N N . ALA A 1 98 ? 21.781 21.784 20.172 1.00 12.84 97 ALA A N 1
ATOM 732 C CA . ALA A 1 98 ? 22.690 20.760 20.673 1.00 15.16 97 ALA A CA 1
ATOM 733 C C . ALA A 1 98 ? 24.122 21.269 20.593 1.00 13.30 97 ALA A C 1
ATOM 734 O O . ALA A 1 98 ? 24.905 21.092 21.526 1.00 13.13 97 ALA A O 1
ATOM 736 N N . MET A 1 99 ? 24.458 21.914 19.481 1.00 9.89 98 MET A N 1
ATOM 737 C CA . MET A 1 99 ? 25.820 22.414 19.279 1.00 11.48 98 MET A CA 1
ATOM 738 C C . MET A 1 99 ? 26.191 23.504 20.284 1.00 12.88 98 MET A C 1
ATOM 739 O O . MET A 1 99 ? 27.267 23.471 20.869 1.00 12.55 98 MET A O 1
ATOM 744 N N . TYR A 1 100 ? 25.303 24.463 20.498 1.00 9.96 99 TYR A N 1
ATOM 745 C CA . TYR A 1 100 ? 25.597 25.511 21.470 1.00 12.94 99 TYR A CA 1
ATOM 746 C C . TYR A 1 100 ? 25.629 24.976 22.890 1.00 15.23 99 TYR A C 1
ATOM 747 O O . TYR A 1 100 ? 26.400 25.473 23.707 1.00 13.68 99 TYR A O 1
ATOM 756 N N . TYR A 1 101 ? 24.797 23.979 23.190 1.00 10.45 100 TYR A N 1
ATOM 757 C CA . TYR A 1 101 ? 24.852 23.337 24.507 1.00 13.14 100 TYR A CA 1
ATOM 758 C C . TYR A 1 101 ? 26.231 22.721 24.736 1.00 12.82 100 TYR A C 1
ATOM 759 O O . TYR A 1 101 ? 26.824 22.846 25.810 1.00 14.17 100 TYR A O 1
ATOM 768 N N . LEU A 1 102 ? 26.734 22.029 23.723 1.00 12.56 101 LEU A N 1
ATOM 769 C CA . LEU A 1 102 ? 28.056 21.430 23.824 1.00 14.43 101 LEU A CA 1
ATOM 770 C C . LEU A 1 102 ? 29.124 22.515 23.993 1.00 14.37 101 LEU A C 1
ATOM 771 O O . LEU A 1 102 ? 30.005 22.393 24.847 1.00 15.90 101 LEU A O 1
ATOM 776 N N . ALA A 1 103 ? 29.021 23.587 23.211 1.00 12.60 102 ALA A N 1
ATOM 777 C CA . ALA A 1 103 ? 30.003 24.676 23.260 1.00 11.92 102 ALA A CA 1
ATOM 778 C C . ALA A 1 103 ? 30.017 25.443 24.580 1.00 14.70 102 ALA A C 1
ATOM 779 O O . ALA A 1 103 ? 31.081 25.850 25.053 1.00 15.33 102 ALA A O 1
ATOM 781 N N . SER A 1 104 ? 28.841 25.641 25.172 1.00 12.91 103 SER A N 1
ATOM 782 C CA . SER A 1 104 ? 28.692 26.536 26.328 1.00 13.80 103 SER A CA 1
ATOM 783 C C . SER A 1 104 ? 28.641 25.808 27.663 1.00 14.27 103 SER A C 1
ATOM 784 O O . SER A 1 104 ? 28.896 26.410 28.723 1.00 15.33 103 SER A O 1
ATOM 787 N N . THR A 1 105 ? 28.285 24.529 27.633 1.00 15.14 104 THR A N 1
ATOM 788 C CA . THR A 1 105 ? 28.025 23.803 28.875 1.00 14.42 104 THR A CA 1
ATOM 789 C C . THR A 1 105 ? 28.856 22.532 29.005 1.00 15.38 104 THR A C 1
ATOM 790 O O . THR A 1 105 ? 29.611 22.378 29.963 1.00 16.47 104 THR A O 1
ATOM 794 N N . MET A 1 106 ? 28.725 21.613 28.052 1.00 14.33 105 MET A N 1
ATOM 795 C CA . MET A 1 106 ? 29.355 20.311 28.238 1.00 14.63 105 MET A CA 1
ATOM 796 C C . MET A 1 106 ? 30.869 20.358 28.026 1.00 15.97 105 MET A C 1
ATOM 797 O O . MET A 1 106 ? 31.625 19.805 28.829 1.00 16.10 105 MET A O 1
ATOM 802 N N . HIS A 1 107 ? 31.322 21.019 26.959 1.00 14.28 106 HIS A N 1
ATOM 803 C CA . HIS A 1 107 ? 32.761 21.167 26.754 1.00 14.46 106 HIS A CA 1
ATOM 804 C C . HIS A 1 107 ? 33.321 21.992 27.902 1.00 14.51 106 HIS A C 1
ATOM 805 O O . HIS A 1 107 ? 34.403 21.709 28.412 1.00 15.86 106 HIS A O 1
ATOM 812 N N . VAL A 1 108 ? 32.572 23.010 28.314 1.00 15.43 107 VAL A N 1
ATOM 813 C CA . VAL A 1 108 ? 33.009 23.876 29.404 1.00 17.69 107 VAL A CA 1
ATOM 814 C C . VAL A 1 108 ? 33.192 23.098 30.712 1.00 18.38 107 VAL A C 1
ATOM 815 O O . VAL A 1 108 ? 34.174 23.320 31.428 1.00 16.70 107 VAL A O 1
ATOM 819 N N . ALA A 1 109 ? 32.270 22.181 31.014 1.00 15.91 108 ALA A N 1
ATOM 820 C CA . ALA A 1 109 ? 32.417 21.317 32.185 1.00 17.37 108 ALA A CA 1
ATOM 821 C C . ALA A 1 109 ? 33.685 20.474 32.088 1.00 16.96 108 ALA A C 1
ATOM 822 O O . ALA A 1 109 ? 34.427 20.336 33.062 1.00 19.74 108 ALA A O 1
ATOM 824 N N . HIS A 1 110 ? 33.932 19.908 30.913 1.00 16.11 109 HIS A N 1
ATOM 825 C CA . HIS A 1 110 ? 35.125 19.090 30.693 1.00 20.03 109 HIS A CA 1
ATOM 826 C C . HIS A 1 110 ? 36.401 19.918 30.867 1.00 16.78 109 HIS A C 1
ATOM 827 O O . HIS A 1 110 ? 37.395 19.431 31.398 1.00 19.95 109 HIS A O 1
ATOM 834 N N . ALA A 1 111 ? 36.350 21.173 30.427 1.00 18.77 110 ALA A N 1
ATOM 835 C CA . ALA A 1 111 ? 37.520 22.051 30.417 1.00 16.39 110 ALA A CA 1
ATOM 836 C C . ALA A 1 111 ? 38.003 22.367 31.821 1.00 18.29 110 ALA A C 1
ATOM 837 O O . ALA A 1 111 ? 39.166 22.725 32.016 1.00 19.21 110 ALA A O 1
ATOM 839 N N . HIS A 1 112 ? 37.117 22.227 32.799 1.00 16.88 111 HIS A N 1
ATOM 840 C CA . HIS A 1 112 ? 37.495 22.491 34.186 1.00 18.41 111 HIS A CA 1
ATOM 841 C C . HIS A 1 112 ? 38.395 21.407 34.774 1.00 24.14 111 HIS A C 1
ATOM 842 O O . HIS A 1 112 ? 38.930 21.566 35.878 1.00 23.48 111 HIS A O 1
ATOM 849 N N . LYS A 1 113 ? 38.571 20.308 34.049 1.00 18.82 112 LYS A N 1
ATOM 850 C CA . LYS A 1 113 ? 39.447 19.243 34.527 1.00 20.78 112 LYS A CA 1
ATOM 851 C C . LYS A 1 113 ? 40.917 19.640 34.453 1.00 24.21 112 LYS A C 1
ATOM 852 O O . LYS A 1 113 ? 41.657 19.480 35.430 1.00 28.42 112 LYS A O 1
ATOM 858 N N . MET A 1 114 ? 41.333 20.151 33.295 1.00 24.69 113 MET A N 1
ATOM 859 C CA . MET A 1 114 ? 42.736 20.463 33.035 1.00 24.78 113 MET A CA 1
ATOM 860 C C . MET A 1 114 ? 43.041 21.946 32.824 1.00 22.28 113 MET A C 1
ATOM 861 O O . MET A 1 114 ? 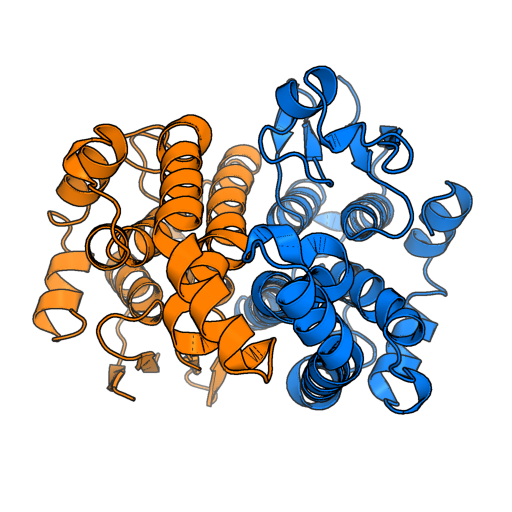44.203 22.351 32.889 1.00 23.41 113 MET A O 1
ATOM 866 N N . ARG A 1 115 ? 42.016 22.746 32.542 1.00 19.44 114 ARG A N 1
ATOM 867 C CA . ARG A 1 115 ? 42.225 24.161 32.236 1.00 22.47 114 ARG A CA 1
ATOM 868 C C . ARG A 1 115 ? 41.594 25.065 33.287 1.00 20.09 114 ARG A C 1
ATOM 869 O O . ARG A 1 115 ? 41.109 26.152 32.969 1.00 22.45 114 ARG A O 1
ATOM 877 N N . GLY A 1 116 ? 41.611 24.615 34.537 1.00 21.23 115 GLY A N 1
ATOM 878 C CA . GLY A 1 116 ? 41.095 25.407 35.639 1.00 23.73 115 GLY A CA 1
ATOM 879 C C . GLY A 1 116 ? 41.737 26.780 35.732 1.00 23.40 115 GLY A C 1
ATOM 880 O O . GLY A 1 116 ? 41.110 27.732 36.201 1.00 24.55 115 GLY A O 1
ATOM 881 N N . SER A 1 117 ? 42.979 26.890 35.263 1.00 24.64 116 SER A N 1
ATOM 882 C CA . SER A 1 117 ? 43.709 28.160 35.318 1.00 26.20 116 SER A CA 1
ATOM 883 C C . SER A 1 117 ? 43.102 29.259 34.439 1.00 27.39 116 SER A C 1
ATOM 884 O O . SER A 1 117 ? 43.493 30.422 34.532 1.00 26.86 116 SER A O 1
ATOM 887 N N . ARG A 1 118 ? 42.159 28.894 33.575 1.00 23.06 117 ARG A N 1
ATOM 888 C CA . ARG A 1 118 ? 41.405 29.893 32.821 1.00 21.91 117 ARG A CA 1
ATOM 889 C C . ARG A 1 118 ? 40.578 30.806 33.726 1.00 24.79 117 ARG A C 1
ATOM 890 O O . ARG A 1 118 ? 40.311 31.954 33.372 1.00 23.21 117 ARG A O 1
ATOM 898 N N . TRP A 1 119 ? 40.162 30.300 34.885 1.00 22.08 118 TRP A N 1
ATOM 899 C CA . TRP A 1 119 ? 39.180 31.015 35.693 1.00 18.95 118 TRP A CA 1
ATOM 900 C C . TRP A 1 119 ? 39.597 31.197 37.152 1.00 19.84 118 TRP A C 1
ATOM 901 O O . TRP A 1 119 ? 38.914 31.882 37.904 1.00 22.79 118 TRP A O 1
ATOM 912 N N . ALA A 1 120 ? 40.704 30.573 37.540 1.00 20.60 119 ALA A N 1
ATOM 913 C CA . ALA A 1 120 ? 41.184 30.608 38.924 1.00 21.64 119 ALA A CA 1
ATOM 914 C C . ALA A 1 120 ? 42.703 30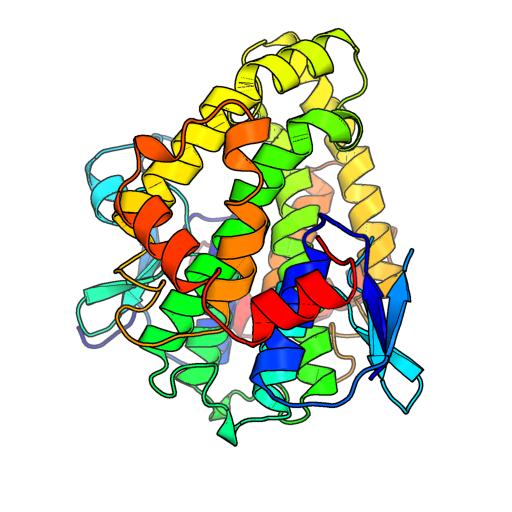.573 38.956 1.00 24.64 119 ALA A C 1
ATOM 915 O O . ALA A 1 120 ? 43.338 30.243 37.957 1.00 24.52 119 ALA A O 1
ATOM 917 N N . LYS A 1 121 ? 43.280 30.896 40.112 1.00 24.92 120 LYS A N 1
ATOM 918 C CA . LYS A 1 121 ? 44.729 30.952 40.249 1.00 32.23 120 LYS A CA 1
ATOM 919 C C . LYS A 1 121 ? 45.289 29.958 41.264 1.00 33.77 120 LYS A C 1
ATOM 920 O O . LYS A 1 121 ? 46.443 29.548 41.159 1.00 35.85 120 LYS A O 1
ATOM 926 N N . GLN A 1 122 ? 44.477 29.576 42.245 1.00 32.09 121 GLN A N 1
ATOM 927 C CA . GLN A 1 122 ? 44.963 28.734 43.338 1.00 24.19 121 GLN A CA 1
ATOM 928 C C . GLN A 1 122 ? 44.881 27.236 43.062 1.00 23.47 121 GLN A C 1
ATOM 929 O O . GLN A 1 122 ? 43.919 26.746 42.459 1.00 26.26 121 GLN A O 1
ATOM 935 N N . GLN A 1 123 ? 45.892 26.515 43.543 1.00 39.85 122 GLN A N 1
ATOM 936 C CA . GLN A 1 123 ? 45.990 25.076 43.345 1.00 35.62 122 GLN A CA 1
ATOM 937 C C . GLN A 1 123 ? 44.803 24.360 43.973 1.00 30.39 122 GLN A C 1
ATOM 938 O O . GLN A 1 123 ? 44.260 23.413 43.402 1.00 33.25 122 GLN A O 1
ATOM 944 N N . SER A 1 124 ? 44.407 24.822 45.152 1.00 27.83 123 SER A N 1
ATOM 945 C CA . SER A 1 124 ? 43.268 24.250 45.856 1.00 28.54 123 SER A CA 1
ATOM 946 C C . SER A 1 124 ? 41.994 24.416 45.019 1.00 30.94 123 SER A C 1
ATOM 947 O O . SER A 1 124 ? 41.135 23.534 45.006 1.00 27.68 123 SER A O 1
ATOM 950 N N . SER A 1 125 ? 41.872 25.545 44.323 1.00 27.78 124 SER A N 1
ATOM 951 C CA . SER A 1 125 ? 40.733 25.765 43.434 1.00 25.76 124 SER A CA 1
ATOM 952 C C . SER A 1 125 ? 40.764 24.788 42.263 1.00 24.98 124 SER A C 1
ATOM 953 O O . SER A 1 125 ? 39.725 24.282 41.834 1.00 25.38 124 SER A O 1
ATOM 956 N N . PHE A 1 126 ? 41.955 24.527 41.736 1.00 26.40 125 PHE A N 1
ATOM 957 C CA . PHE A 1 126 ? 42.082 23.592 40.626 1.00 26.74 125 PHE A CA 1
ATOM 958 C C . PHE A 1 126 ? 41.655 22.195 41.060 1.00 27.05 125 PHE A C 1
ATOM 959 O O . PHE A 1 126 ? 40.995 21.487 40.296 1.00 27.59 125 PHE A O 1
ATOM 967 N N . GLU A 1 127 ? 42.036 21.804 42.278 1.00 25.47 126 GLU A N 1
ATOM 968 C CA . GLU A 1 127 ? 41.736 20.473 42.783 1.00 26.52 126 GLU A CA 1
ATOM 969 C C . GLU A 1 127 ? 40.243 20.314 42.999 1.00 27.51 126 GLU A C 1
ATOM 970 O O . GLU A 1 127 ? 39.670 19.263 42.704 1.00 26.65 126 GLU A O 1
ATOM 976 N N . ASP A 1 128 ? 39.630 21.368 43.535 1.00 27.30 127 ASP A N 1
ATOM 977 C CA . ASP A 1 128 ? 38.190 21.426 43.759 1.00 26.78 127 ASP A CA 1
ATOM 978 C C . ASP A 1 128 ? 37.468 21.247 42.420 1.00 25.12 127 ASP A C 1
ATOM 979 O O . ASP A 1 128 ? 36.612 20.372 42.277 1.00 28.96 127 ASP A O 1
ATOM 984 N N . MET A 1 129 ? 37.830 22.061 41.439 1.00 23.84 128 MET A N 1
ATOM 985 C CA . MET A 1 129 ? 37.150 22.024 40.142 1.00 22.52 128 MET A CA 1
ATOM 986 C C . MET A 1 129 ? 37.345 20.677 39.442 1.00 22.43 128 MET A C 1
ATOM 987 O O . MET A 1 129 ? 36.416 20.121 38.850 1.00 22.38 128 MET A O 1
ATOM 992 N N . THR A 1 130 ? 38.560 20.153 39.508 1.00 22.90 129 THR A N 1
ATOM 993 C CA . THR A 1 130 ? 38.859 18.864 38.901 1.00 24.63 129 THR A CA 1
ATOM 994 C C . THR A 1 130 ? 37.995 17.754 39.510 1.00 27.92 129 THR A C 1
ATOM 995 O O . THR A 1 130 ? 37.476 16.899 38.792 1.00 24.52 129 THR A O 1
ATOM 999 N N . ALA A 1 131 ? 37.804 17.798 40.826 1.00 25.24 130 ALA A N 1
ATOM 1000 C CA . ALA A 1 131 ? 37.044 16.762 41.527 1.00 26.46 130 ALA A CA 1
ATOM 1001 C C . ALA A 1 131 ? 35.564 16.727 41.135 1.00 30.80 130 ALA A C 1
ATOM 1002 O O . ALA A 1 131 ? 34.902 15.698 41.292 1.00 30.23 130 ALA A O 1
ATOM 1004 N N . GLN A 1 132 ? 35.046 17.843 40.624 1.00 24.70 131 GLN A N 1
ATOM 1005 C CA . GLN A 1 132 ? 33.628 17.935 40.294 1.00 28.98 131 GLN A CA 1
ATOM 1006 C C . GLN A 1 132 ? 33.308 17.425 38.893 1.00 23.12 131 GLN A C 1
ATOM 1007 O O . GLN A 1 132 ? 32.141 17.207 38.574 1.00 26.17 131 GLN A O 1
ATOM 1013 N N . VAL A 1 133 ? 34.334 17.238 38.069 1.00 22.63 132 VAL A N 1
ATOM 1014 C CA . VAL A 1 133 ? 34.137 16.870 36.659 1.00 21.46 132 VAL A CA 1
ATOM 1015 C C . VAL A 1 133 ? 33.331 15.578 36.420 1.00 26.30 132 VAL A C 1
ATOM 1016 O O . VAL A 1 133 ? 32.498 15.537 35.510 1.00 23.49 132 VAL A O 1
ATOM 1020 N N . PRO A 1 134 ? 33.572 14.517 37.217 1.00 24.01 133 PRO A N 1
ATOM 1021 C CA . PRO A 1 134 ? 32.726 13.338 36.990 1.00 29.68 133 PRO A CA 1
ATOM 1022 C C . PRO A 1 134 ? 31.255 13.646 37.238 1.00 23.78 133 PRO A C 1
ATOM 1023 O O . PRO A 1 134 ? 30.383 13.114 36.548 1.00 28.60 133 PRO A O 1
ATOM 1027 N N . GLU A 1 135 ? 30.976 14.525 38.191 1.00 26.20 134 GLU A N 1
ATOM 1028 C CA . GLU A 1 135 ? 29.592 14.882 38.476 1.00 25.01 134 GLU A CA 1
ATOM 1029 C C . GLU A 1 135 ? 28.985 15.859 37.467 1.00 23.94 134 GLU A C 1
ATOM 1030 O O . GLU A 1 135 ? 27.834 15.688 37.065 1.00 22.77 134 GLU A O 1
ATOM 1036 N N . THR A 1 136 ? 29.745 16.868 37.042 1.00 22.25 135 THR A N 1
ATOM 1037 C CA . THR A 1 136 ? 29.226 17.820 36.062 1.00 22.77 135 THR A CA 1
ATOM 1038 C C . THR A 1 136 ? 29.041 17.171 34.688 1.00 24.38 135 THR A C 1
ATOM 1039 O O . THR A 1 136 ? 28.077 17.467 33.984 1.00 20.70 135 THR A O 1
ATOM 1043 N N . MET A 1 137 ? 29.964 16.295 34.304 1.00 22.92 136 MET A N 1
ATOM 1044 C CA . MET A 1 137 ? 29.845 15.598 33.022 1.00 18.95 136 MET A CA 1
ATOM 1045 C C . MET A 1 137 ? 28.710 14.577 33.032 1.00 19.54 136 MET A C 1
ATOM 1046 O O . MET A 1 137 ? 28.055 14.363 32.013 1.00 19.78 136 MET A O 1
ATOM 1051 N N . ALA A 1 138 ? 28.469 13.954 34.184 1.00 20.85 137 ALA A N 1
ATOM 1052 C CA . ALA A 1 138 ? 27.361 13.014 34.295 1.00 22.11 137 ALA A CA 1
ATOM 1053 C C . ALA A 1 138 ? 26.044 13.768 34.143 1.00 21.03 137 ALA A C 1
ATOM 1054 O O . ALA A 1 138 ? 25.106 13.284 33.495 1.00 24.20 137 ALA A O 1
ATOM 1056 N N . ALA A 1 139 ? 25.977 14.961 34.728 1.00 21.72 138 ALA A N 1
ATOM 1057 C CA . ALA A 1 139 ? 24.769 15.773 34.639 1.00 20.44 138 ALA A CA 1
ATOM 1058 C C . ALA A 1 139 ? 24.551 16.206 33.196 1.00 19.02 138 ALA A C 1
ATOM 1059 O O . ALA A 1 139 ? 23.414 16.242 32.709 1.00 18.76 138 ALA A O 1
ATOM 1061 N N . CYS A 1 140 ? 25.640 16.515 32.497 1.00 18.35 139 CYS A N 1
ATOM 1062 C CA . CYS A 1 140 ? 25.541 16.856 31.084 1.00 16.98 139 CYS A CA 1
ATOM 1063 C C . CYS A 1 140 ? 25.074 15.649 30.282 1.00 17.87 139 CYS A C 1
ATOM 1064 O O . CYS A 1 140 ? 24.215 15.774 29.402 1.00 16.45 139 CYS A O 1
ATOM 1067 N N . ALA A 1 141 ? 25.634 14.483 30.587 1.00 17.85 140 ALA A N 1
ATOM 1068 C CA . ALA A 1 141 ? 25.240 13.265 29.881 1.00 19.23 140 ALA A CA 1
ATOM 1069 C C . ALA A 1 141 ? 23.760 12.953 30.117 1.00 18.56 140 ALA A C 1
ATOM 1070 O O . ALA A 1 141 ? 23.056 12.509 29.197 1.00 20.82 140 ALA A O 1
ATOM 1072 N N . ASP A 1 142 ? 23.289 13.211 31.336 1.00 19.48 141 ASP A N 1
ATOM 1073 C CA . ASP A 1 142 ? 21.872 13.052 31.678 1.00 22.57 141 ASP A CA 1
ATOM 1074 C C . ASP A 1 142 ? 20.991 13.880 30.748 1.00 20.35 141 ASP A C 1
ATOM 1075 O O . ASP A 1 142 ? 19.986 13.397 30.214 1.00 19.96 141 ASP A O 1
ATOM 1080 N N . PHE A 1 143 ? 21.372 15.138 30.568 1.00 19.58 142 PHE A N 1
ATOM 1081 C CA . PHE A 1 143 ? 20.650 16.038 29.677 1.00 19.31 142 PHE A CA 1
ATOM 1082 C C . PHE A 1 143 ? 20.728 15.632 28.210 1.00 20.21 142 PHE A C 1
ATOM 1083 O O . PHE A 1 143 ? 19.741 15.748 27.476 1.00 20.72 142 PHE A O 1
ATOM 1091 N N . VAL A 1 144 ? 21.901 15.192 27.764 1.00 16.45 143 VAL A N 1
ATOM 1092 C CA . VAL A 1 144 ? 22.039 14.684 26.409 1.00 17.77 143 VAL A CA 1
ATOM 1093 C C . VAL A 1 144 ? 21.055 13.541 26.185 1.00 20.19 143 VAL A C 1
ATOM 1094 O O . VAL A 1 144 ? 20.326 13.523 25.192 1.00 21.39 143 VAL A O 1
ATOM 1098 N N . GLU A 1 145 ? 21.041 12.602 27.125 1.00 19.20 144 GLU A N 1
ATOM 1099 C CA . GLU A 1 145 ? 20.226 11.399 27.022 1.00 22.39 144 GLU A CA 1
ATOM 1100 C C . GLU A 1 145 ? 18.732 11.732 27.010 1.00 24.30 144 GLU A C 1
ATOM 1101 O O . GLU A 1 145 ? 17.963 11.134 26.268 1.00 29.94 144 GLU A O 1
ATOM 1107 N N . SER A 1 146 ? 18.329 12.714 27.803 1.00 21.39 145 SER A N 1
ATOM 1108 C CA . SER A 1 146 ? 16.909 12.997 27.980 1.00 27.62 145 SER A CA 1
ATOM 1109 C C . SER A 1 146 ? 16.383 14.070 27.030 1.00 30.21 145 SER A C 1
ATOM 1110 O O . SER A 1 146 ? 15.197 14.083 26.704 1.00 33.12 145 SER A O 1
ATOM 1113 N N . ASP A 1 147 ? 17.253 14.972 26.585 1.00 26.17 146 ASP A N 1
ATOM 1114 C CA . ASP A 1 147 ? 16.778 16.190 25.924 1.00 22.16 146 ASP A CA 1
ATOM 1115 C C . ASP A 1 147 ? 17.471 16.582 24.626 1.00 26.40 146 ASP A C 1
ATOM 1116 O O . ASP A 1 147 ? 17.057 17.532 23.965 1.00 31.59 146 ASP A O 1
ATOM 1121 N N . ILE A 1 148 ? 18.519 15.864 24.252 1.00 24.76 147 ILE A N 1
ATOM 1122 C CA . ILE A 1 148 ? 19.212 16.187 23.008 1.00 19.71 147 ILE A CA 1
ATOM 1123 C C . ILE A 1 148 ? 19.134 15.054 22.002 1.00 24.74 147 ILE A C 1
ATOM 1124 O O . ILE A 1 148 ? 18.759 15.266 20.849 1.00 22.82 147 ILE A O 1
ATOM 1129 N N . LEU A 1 149 ? 19.481 13.848 22.442 1.00 19.14 148 LEU A N 1
ATOM 1130 C CA . LEU A 1 149 ? 19.578 12.712 21.535 1.00 17.69 148 LEU A CA 1
ATOM 1131 C C . LEU A 1 149 ? 18.214 12.084 21.269 1.00 23.33 148 LEU A C 1
ATOM 1132 O O . LEU A 1 149 ? 17.674 11.368 22.119 1.00 26.03 148 LEU A O 1
ATOM 1137 N N . ARG A 1 150 ? 17.652 12.343 20.095 1.00 23.40 149 ARG A N 1
ATOM 1138 C CA . ARG A 1 150 ? 16.396 11.702 19.725 1.00 25.35 149 ARG A CA 1
ATOM 1139 C C . ARG A 1 150 ? 16.611 10.214 19.430 1.00 25.54 149 ARG A C 1
ATOM 1140 O O . ARG A 1 150 ? 15.806 9.373 19.831 1.00 22.92 149 ARG A O 1
ATOM 1148 N N . GLY A 1 151 ? 17.708 9.893 18.748 1.00 25.18 150 GLY A N 1
ATOM 1149 C CA . GLY A 1 151 ? 18.076 8.507 18.503 1.00 20.74 150 GLY A CA 1
ATOM 1150 C C . GLY A 1 151 ? 17.677 8.030 17.120 1.00 22.95 150 GLY A C 1
ATOM 1151 O O . GLY A 1 151 ? 16.541 8.243 16.703 1.00 25.81 150 GLY A O 1
ATOM 1152 N N . PRO A 1 152 ? 18.600 7.368 16.402 1.00 20.88 151 PRO A N 1
ATOM 1153 C CA . PRO A 1 152 ? 19.968 7.054 16.838 1.00 19.81 151 PRO A CA 1
ATOM 1154 C C . PRO A 1 152 ? 20.888 8.266 16.877 1.00 17.87 151 PRO A C 1
ATOM 1155 O O . PRO A 1 152 ? 21.848 8.261 17.655 1.00 17.12 151 PRO A O 1
ATOM 1159 N N . TYR A 1 153 ? 20.589 9.286 16.073 1.00 17.20 152 TYR A N 1
ATOM 1160 C CA . TYR A 1 153 ? 21.412 10.496 16.022 1.00 15.57 152 TYR A CA 1
ATOM 1161 C C . TYR A 1 153 ? 20.689 11.625 16.723 1.00 15.49 152 TYR A C 1
ATOM 1162 O O . TYR A 1 153 ? 19.564 11.444 17.174 1.00 16.77 152 TYR A O 1
ATOM 1171 N N . VAL A 1 154 ? 21.310 12.795 16.800 1.00 14.26 153 VAL A N 1
ATOM 1172 C CA . VAL A 1 154 ? 20.670 13.908 17.507 1.00 15.66 153 VAL A CA 1
ATOM 1173 C C . VAL A 1 154 ? 19.259 14.218 16.993 1.00 16.47 153 VAL A C 1
ATOM 1174 O O . VAL A 1 154 ? 18.320 14.334 17.768 1.00 19.88 153 VAL A O 1
ATOM 1178 N N . LEU A 1 155 ? 19.106 14.316 15.678 1.00 15.31 154 LEU A N 1
ATOM 1179 C CA . LEU A 1 155 ? 17.803 14.651 15.107 1.00 18.48 154 LEU A CA 1
ATOM 1180 C C . LEU A 1 155 ? 16.922 13.437 14.866 1.00 23.26 154 LEU A C 1
ATOM 1181 O O . LEU A 1 155 ? 15.821 13.568 14.326 1.00 25.41 154 LEU A O 1
ATOM 1186 N N . GLY A 1 156 ? 17.400 12.261 15.261 1.00 18.36 155 GLY A N 1
ATOM 1187 C CA . GLY A 1 156 ? 16.648 11.034 15.046 1.00 19.71 155 GLY A CA 1
ATOM 1188 C C . GLY A 1 156 ? 17.276 10.211 13.940 1.00 21.91 155 GLY A C 1
ATOM 1189 O O . GLY A 1 156 ? 18.461 9.876 14.007 1.00 18.92 155 GLY A O 1
ATOM 1190 N N . GLU A 1 157 ? 16.493 9.904 12.911 1.00 22.82 156 GLU A N 1
ATOM 1191 C CA . GLU A 1 157 ? 16.990 9.168 11.749 1.00 27.04 156 GLU A CA 1
ATOM 1192 C C . GLU A 1 157 ? 18.145 9.882 11.037 1.00 21.77 156 GLU A C 1
ATOM 1193 O O . GLU A 1 157 ? 19.089 9.240 10.573 1.00 23.57 156 GLU A O 1
ATOM 1199 N N . ASP A 1 158 ? 18.076 11.206 10.959 1.00 18.41 157 ASP A N 1
ATOM 1200 C CA . ASP A 1 158 ? 19.001 11.974 10.132 1.00 18.42 157 ASP A CA 1
ATOM 1201 C C . ASP A 1 158 ? 20.250 12.463 10.862 1.00 17.84 157 ASP A C 1
ATOM 1202 O O . ASP A 1 158 ? 20.169 13.159 11.868 1.00 22.09 157 ASP A O 1
ATOM 1207 N N . PHE A 1 159 ? 21.403 12.082 10.324 1.00 16.64 158 PHE A N 1
ATOM 1208 C CA . PHE A 1 159 ? 22.699 12.594 10.742 1.00 14.15 158 PHE A CA 1
ATOM 1209 C C . PHE A 1 159 ? 22.781 14.096 10.459 1.00 16.60 158 PHE A C 1
ATOM 1210 O O . PHE A 1 159 ? 22.214 14.590 9.473 1.00 15.65 158 PHE A O 1
ATOM 1218 N N . SER A 1 160 ? 23.496 14.834 11.305 1.00 14.51 159 SER A N 1
ATOM 1219 C CA . SER A 1 160 ? 23.636 16.278 11.108 1.00 9.33 159 SER A CA 1
ATOM 1220 C C . SER A 1 160 ? 24.925 16.763 11.739 1.00 11.25 159 SER A C 1
ATOM 1221 O O . SER A 1 160 ? 25.654 15.985 12.350 1.00 11.64 159 SER A O 1
ATOM 1224 N N . LEU A 1 161 ? 25.194 18.063 11.617 1.00 10.22 160 LEU A N 1
ATOM 1225 C CA . LEU A 1 161 ? 26.364 18.648 12.270 1.00 8.62 160 LEU A CA 1
ATOM 1226 C C . LEU A 1 161 ? 26.443 18.415 13.771 1.00 10.55 160 LEU A C 1
ATOM 1227 O O . LEU A 1 161 ? 27.536 18.440 14.336 1.00 11.59 160 LEU A O 1
ATOM 1232 N N . ALA A 1 162 ? 25.306 18.205 14.428 1.00 12.65 161 ALA A N 1
ATOM 1233 C CA . ALA A 1 162 ? 25.338 18.023 15.873 1.00 11.94 161 ALA A CA 1
ATOM 1234 C C . ALA A 1 162 ? 26.041 16.723 16.241 1.00 14.86 161 ALA A C 1
ATOM 1235 O O . ALA A 1 162 ? 26.612 16.605 17.321 1.00 13.25 161 ALA A O 1
ATOM 1237 N N . ASP A 1 163 ? 26.019 15.755 15.329 1.00 11.60 162 ASP A N 1
ATOM 1238 C CA . ASP A 1 163 ? 26.528 14.420 15.623 1.00 15.63 162 ASP A CA 1
ATOM 1239 C C . ASP A 1 163 ? 28.055 14.310 15.770 1.00 14.07 162 ASP A C 1
ATOM 1240 O O . ASP A 1 163 ? 28.521 13.734 16.752 1.00 13.75 162 ASP A O 1
ATOM 1245 N N . PRO A 1 164 ? 28.837 14.866 14.826 1.00 13.98 163 PRO A N 1
ATOM 1246 C CA . PRO A 1 164 ? 30.285 14.822 15.070 1.00 14.12 163 PRO A CA 1
ATOM 1247 C C . PRO A 1 164 ? 30.668 15.563 16.341 1.00 12.39 163 PRO A C 1
ATOM 1248 O O . PRO A 1 164 ? 31.550 15.129 17.074 1.00 13.91 163 PRO A O 1
ATOM 1252 N N . TYR A 1 165 ? 30.009 16.691 16.574 1.00 13.38 164 TYR A N 1
ATOM 1253 C CA . TYR A 1 165 ? 30.231 17.487 17.769 1.00 13.16 164 TYR A CA 1
A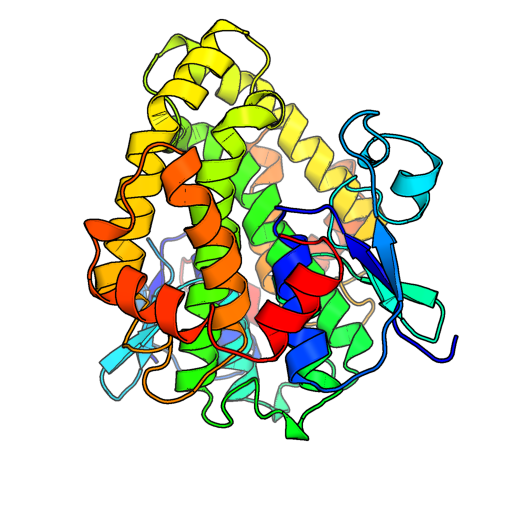TOM 1254 C C . TYR A 1 165 ? 29.934 16.652 19.015 1.00 13.80 164 TYR A C 1
ATOM 1255 O O . TYR A 1 165 ? 30.770 16.566 19.924 1.00 12.26 164 TYR A O 1
ATOM 1264 N N . LEU A 1 166 ? 28.769 16.008 19.053 1.00 11.75 165 LEU A N 1
ATOM 1265 C CA . LEU A 1 166 ? 28.377 15.226 20.231 1.00 15.63 165 LEU A CA 1
ATOM 1266 C C . LEU A 1 166 ? 29.280 14.019 20.409 1.00 12.76 165 LEU A C 1
ATOM 1267 O O . LEU A 1 166 ? 29.643 13.667 21.525 1.00 14.12 165 LEU A O 1
ATOM 1272 N N . PHE A 1 167 ? 29.652 13.394 19.302 1.00 12.72 166 PHE A N 1
ATOM 1273 C CA . PHE A 1 167 ? 30.507 12.214 19.370 1.00 16.23 166 PHE A CA 1
ATOM 1274 C C . PHE A 1 167 ? 31.845 12.506 20.053 1.00 13.76 166 PHE A C 1
ATOM 1275 O O . PHE A 1 167 ? 32.277 11.774 20.947 1.00 15.16 166 PHE A O 1
ATOM 1283 N N . VAL A 1 168 ? 32.514 13.567 19.623 1.00 13.02 167 VAL A N 1
ATOM 1284 C CA . VAL A 1 168 ? 33.815 13.875 20.197 1.00 15.86 167 VAL A CA 1
ATOM 1285 C C . VAL A 1 168 ? 33.700 14.236 21.679 1.00 15.84 167 VAL A C 1
ATOM 1286 O O . VAL A 1 168 ? 34.540 13.844 22.487 1.00 18.41 167 VAL A O 1
ATOM 1290 N N . VAL A 1 169 ? 32.639 14.939 22.053 1.00 13.59 168 VAL A N 1
ATOM 1291 C CA . VAL A 1 169 ? 32.432 15.264 23.462 1.00 13.71 168 VAL A CA 1
ATOM 1292 C C . VAL A 1 169 ? 32.133 14.013 24.287 1.00 16.43 168 VAL A C 1
ATOM 1293 O O . VAL A 1 169 ? 32.705 13.820 25.363 1.00 18.82 168 VAL A O 1
ATOM 1297 N N . CYS A 1 170 ? 31.261 13.139 23.784 1.00 18.92 169 CYS A N 1
ATOM 1298 C CA . CYS A 1 170 ? 30.921 11.933 24.549 1.00 16.40 169 CYS A CA 1
ATOM 1299 C C . CYS A 1 170 ? 32.105 10.980 24.649 1.00 18.37 169 CYS A C 1
ATOM 1300 O O . CYS A 1 170 ? 32.190 10.143 25.556 1.00 17.79 169 CYS A O 1
ATOM 1303 N N . ASN A 1 171 ? 33.040 11.118 23.724 1.00 16.64 170 ASN A N 1
ATOM 1304 C CA . ASN A 1 171 ? 34.252 10.317 23.752 1.00 18.33 170 ASN A CA 1
ATOM 1305 C C . ASN A 1 171 ? 35.134 10.655 24.967 1.00 24.19 170 ASN A C 1
ATOM 1306 O O . ASN A 1 171 ? 36.025 9.887 25.321 1.00 26.99 170 ASN A O 1
ATOM 1311 N N . TRP A 1 172 ? 34.872 11.803 25.596 1.00 19.36 171 TRP A N 1
ATOM 1312 C CA . TRP A 1 172 ? 35.582 12.222 26.807 1.00 20.10 171 TRP A CA 1
ATOM 1313 C C . TRP A 1 172 ? 34.991 11.610 28.075 1.00 20.36 171 TRP A C 1
ATOM 1314 O O . TRP A 1 172 ? 35.620 11.655 29.133 1.00 24.71 171 TRP A O 1
ATOM 1325 N N . LEU A 1 173 ? 33.778 11.068 27.989 1.00 18.56 172 LEU A N 1
ATOM 1326 C CA . LEU A 1 173 ? 33.038 10.697 29.211 1.00 19.29 172 LEU A CA 1
ATOM 1327 C C . LEU A 1 173 ? 33.729 9.643 30.071 1.00 23.14 172 LEU A C 1
ATOM 1328 O O . LEU A 1 173 ? 33.855 9.826 31.290 1.00 23.51 172 LEU A O 1
ATOM 1333 N N . ASP A 1 174 ? 34.169 8.545 29.461 1.00 24.12 173 ASP A N 1
ATOM 1334 C CA . ASP A 1 174 ? 34.836 7.481 30.216 1.00 30.28 173 ASP A CA 1
ATOM 1335 C C . ASP A 1 174 ? 36.065 8.031 30.936 1.00 27.77 173 ASP A C 1
ATOM 1336 O O . ASP A 1 174 ? 36.260 7.782 32.132 1.00 30.62 173 ASP A O 1
ATOM 1341 N N . GLY A 1 175 ? 36.863 8.805 30.203 1.00 28.46 174 GLY A N 1
ATOM 1342 C CA . GLY A 1 175 ? 38.059 9.429 30.739 1.00 26.62 174 GLY A CA 1
ATOM 1343 C C . GLY A 1 175 ? 37.764 10.439 31.832 1.00 30.53 174 GLY A C 1
ATOM 1344 O O . GLY A 1 175 ? 38.615 10.704 32.689 1.00 33.37 174 GLY A O 1
ATOM 1345 N N . ASP A 1 176 ? 36.561 11.010 31.808 1.00 24.20 175 ASP A N 1
ATOM 1346 C CA . ASP A 1 176 ? 36.166 11.975 32.826 1.00 26.51 175 ASP A CA 1
ATOM 1347 C C . ASP A 1 176 ? 35.476 11.308 34.013 1.00 27.50 175 ASP A C 1
ATOM 1348 O O . ASP A 1 176 ? 35.029 11.989 34.931 1.00 26.42 175 ASP A O 1
ATOM 1353 N N . GLY A 1 177 ? 35.383 9.981 33.990 1.00 25.05 176 GLY A N 1
ATOM 1354 C CA . GLY A 1 177 ? 34.802 9.244 35.098 1.00 27.78 176 GLY A CA 1
ATOM 1355 C C . GLY A 1 177 ? 33.306 8.983 34.998 1.00 33.47 176 GLY A C 1
ATOM 1356 O O . GLY A 1 177 ? 32.649 8.747 36.020 1.00 28.29 176 GLY A O 1
ATOM 1357 N N . VAL A 1 178 ? 32.770 9.015 33.777 1.00 26.87 177 VAL A N 1
ATOM 1358 C CA . VAL A 1 178 ? 31.354 8.739 33.525 1.00 26.06 177 VAL A CA 1
ATOM 1359 C C . VAL A 1 178 ? 31.214 7.513 32.619 1.00 28.52 177 VAL A C 1
ATOM 1360 O O . VAL A 1 178 ? 31.846 7.448 31.564 1.00 33.65 177 VAL A O 1
ATOM 1364 N N . ASP A 1 179 ? 30.400 6.541 33.027 1.00 25.58 178 ASP A N 1
ATOM 1365 C CA . ASP A 1 179 ? 30.181 5.349 32.203 1.00 29.78 178 ASP A CA 1
ATOM 1366 C C . ASP A 1 179 ? 29.195 5.670 31.086 1.00 25.38 178 ASP A C 1
ATOM 1367 O O . ASP A 1 179 ? 28.020 5.896 31.359 1.00 29.78 178 ASP A O 1
ATOM 1372 N N . THR A 1 180 ? 29.656 5.694 29.837 1.00 28.44 179 THR A N 1
ATOM 1373 C CA . THR A 1 180 ? 28.738 5.928 28.723 1.00 24.85 179 THR A CA 1
ATOM 1374 C C . THR A 1 180 ? 27.679 4.831 28.659 1.00 22.26 179 THR A C 1
ATOM 1375 O O . THR A 1 180 ? 26.536 5.068 28.267 1.00 26.56 179 THR A O 1
ATOM 1379 N N . ALA A 1 181 ? 28.077 3.634 29.071 1.00 23.88 180 ALA A N 1
ATOM 1380 C CA . ALA A 1 181 ? 27.194 2.472 29.110 1.00 27.36 180 ALA A CA 1
ATOM 1381 C C . ALA A 1 181 ? 25.940 2.689 29.960 1.00 26.69 180 ALA A C 1
ATOM 1382 O O . ALA A 1 181 ? 24.933 2.001 29.784 1.00 24.93 180 ALA A O 1
ATOM 1384 N N . ALA A 1 182 ? 25.995 3.638 30.887 1.00 24.09 181 ALA A N 1
ATOM 1385 C CA . ALA A 1 182 ? 24.836 3.925 31.733 1.00 25.35 181 ALA A CA 1
ATOM 1386 C C . ALA A 1 182 ? 23.757 4.679 30.953 1.00 32.10 181 ALA A C 1
ATOM 1387 O O . ALA A 1 182 ? 22.649 4.883 31.449 1.00 28.05 181 ALA A O 1
ATOM 1389 N N . TYR A 1 183 ? 24.086 5.081 29.727 1.00 26.45 182 TYR A N 1
ATOM 1390 C CA . TYR A 1 183 ? 23.182 5.873 28.894 1.00 18.64 182 TYR A CA 1
ATOM 1391 C C . TYR A 1 183 ? 22.893 5.138 27.600 1.00 20.05 182 TYR A C 1
ATOM 1392 O O . TYR A 1 183 ? 23.717 5.171 26.683 1.00 21.33 182 TYR A O 1
ATOM 1401 N N . PRO A 1 184 ? 21.734 4.462 27.523 1.00 25.02 183 PRO A N 1
ATOM 1402 C CA . PRO A 1 184 ? 21.461 3.595 26.368 1.00 26.92 183 PRO A CA 1
ATOM 1403 C C . PRO A 1 184 ? 21.467 4.325 25.025 1.00 23.46 183 PRO A C 1
ATOM 1404 O O . PRO A 1 184 ? 22.053 3.805 24.073 1.00 23.73 183 PRO A O 1
ATOM 1408 N N . LYS A 1 185 ? 20.855 5.507 24.942 1.00 19.61 184 LYS A N 1
ATOM 1409 C CA . LYS A 1 185 ? 20.832 6.231 23.673 1.00 20.33 184 LYS A CA 1
ATOM 1410 C C . LYS A 1 185 ? 22.211 6.747 23.272 1.00 20.00 184 LYS A C 1
ATOM 1411 O O . LYS A 1 185 ? 22.576 6.696 22.095 1.00 17.81 184 LYS A O 1
ATOM 1417 N N . ILE A 1 186 ? 22.980 7.225 24.246 1.00 18.19 185 ILE A N 1
ATOM 1418 C CA . ILE A 1 186 ? 24.351 7.642 23.974 1.00 18.21 185 ILE A CA 1
ATOM 1419 C C . ILE A 1 186 ? 25.156 6.442 23.490 1.00 17.57 185 ILE A C 1
ATOM 1420 O O . ILE A 1 186 ? 25.946 6.553 22.559 1.00 19.32 185 ILE A O 1
ATOM 1425 N N . THR A 1 187 ? 24.925 5.285 24.105 1.00 18.16 186 THR A N 1
ATOM 1426 C CA . THR A 1 187 ? 25.643 4.073 23.727 1.00 18.57 186 THR A CA 1
ATOM 1427 C C . THR A 1 187 ? 25.343 3.687 22.281 1.00 18.79 186 THR A C 1
ATOM 1428 O O . THR A 1 187 ? 26.262 3.424 21.500 1.00 17.90 186 THR A O 1
ATOM 1432 N N . THR A 1 188 ? 24.062 3.682 21.922 1.00 18.29 187 THR A N 1
ATOM 1433 C CA . THR A 1 188 ? 23.676 3.362 20.548 1.00 20.26 187 THR A CA 1
ATOM 1434 C C . THR A 1 188 ? 24.252 4.389 19.587 1.00 21.03 187 THR A C 1
ATOM 1435 O O . THR A 1 188 ? 24.730 4.038 18.510 1.00 17.41 187 THR A O 1
ATOM 1439 N N . PHE A 1 189 ? 24.212 5.655 19.991 1.00 17.15 188 PHE A N 1
ATOM 1440 C CA . PHE A 1 189 ? 24.762 6.751 19.189 1.00 16.53 188 PHE A CA 1
ATOM 1441 C C . PHE A 1 189 ? 26.253 6.547 18.911 1.00 17.46 188 PHE A C 1
ATOM 1442 O O . PHE A 1 189 ? 26.712 6.680 17.773 1.00 15.95 188 PHE A O 1
ATOM 1450 N N . MET A 1 190 ? 27.016 6.221 19.948 1.00 16.92 189 MET A N 1
ATOM 1451 C CA . MET A 1 190 ? 28.450 6.014 19.785 1.00 17.37 189 MET A CA 1
ATOM 1452 C C . MET A 1 190 ? 28.716 4.821 18.879 1.00 18.88 189 MET A C 1
ATOM 1453 O O . MET A 1 190 ? 29.658 4.834 18.110 1.00 17.79 189 MET A O 1
ATOM 1458 N N . GLN A 1 191 ? 27.892 3.789 18.970 1.00 18.73 190 GLN A N 1
ATOM 1459 C CA . GLN A 1 191 ? 28.074 2.632 18.086 1.00 19.23 190 GLN A CA 1
ATOM 1460 C C . GLN A 1 191 ? 27.805 2.954 16.623 1.00 19.23 190 GLN A C 1
ATOM 1461 O O . GLN A 1 191 ? 28.490 2.437 15.736 1.00 25.78 190 GLN A O 1
ATOM 1467 N N . GLN A 1 192 ? 26.800 3.785 16.363 1.00 16.98 191 GLN A N 1
ATOM 1468 C CA . GLN A 1 192 ? 26.516 4.189 14.989 1.00 16.82 191 GLN A CA 1
ATOM 1469 C C . GLN A 1 192 ? 27.646 5.055 14.459 1.00 17.43 191 GLN A C 1
ATOM 1470 O O . GLN A 1 192 ? 28.087 4.882 13.328 1.00 17.71 191 GLN A O 1
ATOM 1476 N N . MET A 1 193 ? 28.108 5.991 15.283 1.00 15.84 192 MET A N 1
ATOM 1477 C CA . MET A 1 193 ? 29.171 6.908 14.877 1.00 15.39 192 MET A CA 1
ATOM 1478 C C . MET A 1 193 ? 30.468 6.160 14.565 1.00 15.67 192 MET A C 1
ATOM 1479 O O . MET A 1 193 ? 31.121 6.417 13.548 1.00 15.81 192 MET A O 1
ATOM 1484 N N A THR A 1 194 ? 30.825 5.237 15.450 0.53 25.03 193 THR A N 1
ATOM 1485 N N B THR A 1 194 ? 30.849 5.233 15.435 0.47 9.11 193 THR A N 1
ATOM 1486 C CA A THR A 1 194 ? 32.046 4.446 15.315 0.53 11.33 193 THR A CA 1
ATOM 1487 C CA B THR A 1 194 ? 32.102 4.503 15.236 0.47 12.18 193 THR A CA 1
ATOM 1488 C C A THR A 1 194 ? 32.069 3.667 13.993 0.53 16.17 193 THR A C 1
ATOM 1489 C C B THR A 1 194 ? 32.081 3.681 13.952 0.47 16.70 193 THR A C 1
ATOM 1490 O O A THR A 1 194 ? 33.131 3.434 13.412 0.53 16.64 193 THR A O 1
ATOM 1491 O O B THR A 1 194 ? 33.132 3.393 13.382 0.47 16.94 193 THR A O 1
ATOM 1498 N N . ALA A 1 195 ? 30.883 3.311 13.504 1.00 15.42 194 ALA A N 1
ATOM 1499 C CA . ALA A 1 195 ? 30.742 2.508 12.290 1.00 15.36 194 ALA A CA 1
ATOM 1500 C C . ALA A 1 195 ? 30.735 3.345 11.015 1.00 16.00 194 ALA A C 1
ATOM 1501 O O . ALA A 1 195 ? 30.773 2.794 9.915 1.00 14.93 194 ALA A O 1
ATOM 1503 N N . ARG A 1 196 ? 30.683 4.670 11.151 1.00 14.51 195 ARG A N 1
ATOM 1504 C CA . ARG A 1 196 ? 30.607 5.547 9.979 1.00 15.13 195 ARG A CA 1
ATOM 1505 C C . ARG A 1 196 ? 31.958 5.700 9.294 1.00 13.06 195 ARG A C 1
ATOM 1506 O O . ARG A 1 196 ? 33.013 5.668 9.941 1.00 13.59 195 ARG A O 1
ATOM 1514 N N . ALA A 1 197 ? 31.923 5.869 7.977 1.00 13.56 196 ALA A N 1
ATOM 1515 C CA . ALA A 1 197 ? 33.155 6.023 7.209 1.00 14.21 196 ALA A CA 1
ATOM 1516 C C . ALA A 1 197 ? 33.995 7.221 7.659 1.00 15.36 196 ALA A C 1
ATOM 1517 O O . ALA A 1 197 ? 35.228 7.149 7.689 1.00 15.35 196 ALA A O 1
ATOM 1519 N N . SER A 1 198 ? 33.333 8.318 8.011 1.00 12.79 197 SER A N 1
ATOM 1520 C CA . SER A 1 198 ? 34.034 9.539 8.398 1.00 14.12 197 SER A CA 1
ATOM 1521 C C . SER A 1 198 ? 34.867 9.318 9.648 1.00 18.08 197 SER A C 1
ATOM 1522 O O . SER A 1 198 ? 35.993 9.798 9.751 1.00 15.54 197 SER A O 1
ATOM 1525 N N . VAL A 1 199 ? 34.309 8.583 10.600 1.00 17.07 198 VAL A N 1
ATOM 1526 C CA . VAL A 1 199 ? 34.987 8.347 11.868 1.00 17.16 198 VAL A CA 1
ATOM 1527 C C . VAL A 1 199 ? 36.133 7.356 11.689 1.00 19.10 198 VAL A C 1
ATOM 1528 O O . VAL A 1 199 ? 37.206 7.522 12.272 1.00 19.71 198 VAL A O 1
ATOM 1532 N N . ALA A 1 200 ? 35.918 6.325 10.877 1.00 16.70 199 ALA A N 1
ATOM 1533 C CA . ALA A 1 200 ? 37.010 5.417 10.541 1.00 19.64 199 ALA A CA 1
ATOM 1534 C C . ALA A 1 200 ? 38.161 6.171 9.871 1.00 19.97 199 ALA A C 1
ATOM 1535 O O . ALA A 1 200 ? 39.335 5.872 10.112 1.00 20.97 199 ALA A O 1
ATOM 1537 N N . ALA A 1 201 ? 37.818 7.146 9.032 1.00 17.91 200 ALA A N 1
ATOM 1538 C CA . ALA A 1 201 ? 38.822 7.937 8.322 1.00 20.05 200 ALA A CA 1
ATOM 1539 C C . ALA A 1 201 ? 39.689 8.766 9.265 1.00 21.58 200 ALA A C 1
ATOM 1540 O O . ALA A 1 201 ? 40.913 8.830 9.090 1.00 24.24 200 ALA A O 1
ATOM 1542 N N . VAL A 1 202 ? 39.078 9.420 10.251 1.00 17.66 201 VAL A N 1
ATOM 1543 C CA . VAL A 1 202 ? 39.877 10.250 11.154 1.00 17.84 201 VAL A CA 1
ATOM 1544 C C . VAL A 1 202 ? 40.724 9.387 12.095 1.00 24.28 201 VAL A C 1
ATOM 1545 O O . VAL A 1 202 ? 41.831 9.782 12.463 1.00 21.53 201 VAL A O 1
ATOM 1549 N N . LYS A 1 203 ? 40.219 8.214 12.470 1.00 21.21 202 LYS A N 1
ATOM 1550 C CA . LYS A 1 203 ? 41.014 7.272 13.256 1.00 25.03 202 LYS A CA 1
ATOM 1551 C C . LYS A 1 203 ? 42.242 6.840 12.471 1.00 27.22 202 LYS A C 1
ATOM 1552 O O . LYS A 1 203 ? 43.343 6.748 13.017 1.00 30.27 202 LYS A O 1
ATOM 1558 N N . ASP A 1 204 ? 42.046 6.577 11.182 1.00 24.76 203 ASP A N 1
ATOM 1559 C CA . ASP A 1 204 ? 43.141 6.151 10.315 1.00 30.67 203 ASP A CA 1
ATOM 1560 C C . ASP A 1 204 ? 44.189 7.251 10.187 1.00 31.95 203 ASP A C 1
ATOM 1561 O O . ASP A 1 204 ? 45.354 6.983 9.905 1.00 34.94 203 ASP A O 1
ATOM 1566 N N . LYS A 1 205 ? 43.768 8.492 10.401 1.00 27.58 204 LYS A N 1
ATOM 1567 C CA . LYS A 1 205 ? 44.665 9.638 10.305 1.00 26.47 204 LYS A CA 1
ATOM 1568 C C . LYS A 1 205 ? 45.285 9.983 11.653 1.00 30.17 204 LYS A C 1
ATOM 1569 O O . LYS A 1 205 ? 45.969 11.001 11.782 1.00 28.90 204 LYS A O 1
ATOM 1575 N N . GLY A 1 206 ? 45.031 9.133 12.646 1.00 28.22 205 GLY A N 1
ATOM 1576 C CA . GLY A 1 206 ? 45.609 9.273 13.971 1.00 32.84 205 GLY A CA 1
ATOM 1577 C C . GLY A 1 206 ? 44.972 10.342 14.843 1.00 31.05 205 GLY A C 1
ATOM 1578 O O . GLY A 1 206 ? 45.636 10.912 15.713 1.00 31.48 205 GLY A O 1
ATOM 1579 N N . MET A 1 207 ? 43.687 10.614 14.629 1.00 21.66 206 MET A N 1
ATOM 1580 C CA . MET A 1 207 ? 43.032 11.719 15.335 1.00 20.29 206 MET A CA 1
ATOM 1581 C C . MET A 1 207 ? 42.271 11.294 16.580 1.00 23.48 206 MET A C 1
ATOM 1582 O O . MET A 1 207 ? 41.914 12.134 17.408 1.00 29.73 206 MET A O 1
ATOM 1587 N N . LEU A 1 208 ? 41.997 10.001 16.699 1.00 22.82 207 LEU A N 1
ATOM 1588 C CA . LEU A 1 208 ? 41.286 9.486 17.870 1.00 28.68 207 LEU A CA 1
ATOM 1589 C C . LEU A 1 208 ? 42.070 8.382 18.575 1.00 43.22 207 LEU A C 1
ATOM 1590 O O . LEU A 1 208 ? 41.777 7.198 18.413 1.00 53.10 207 LEU A O 1
ATOM 1595 N N . LEU B 1 4 ? 5.181 33.123 17.964 1.00 35.34 3 LEU B N 1
ATOM 1596 C CA . LEU B 1 4 ? 6.373 32.966 18.789 1.00 31.59 3 LEU B CA 1
ATOM 1597 C C . LEU B 1 4 ? 6.154 33.496 20.201 1.00 29.22 3 LEU B C 1
ATOM 1598 O O . LEU B 1 4 ? 5.667 34.613 20.392 1.00 28.53 3 LEU B O 1
ATOM 1603 N N . THR B 1 5 ? 6.533 32.692 21.185 1.00 27.19 4 THR B N 1
ATOM 1604 C CA . THR B 1 5 ? 6.545 33.118 22.570 1.00 26.96 4 THR B CA 1
ATOM 1605 C C . THR B 1 5 ? 7.975 33.006 23.091 1.00 28.59 4 THR B C 1
ATOM 1606 O O . THR B 1 5 ? 8.588 31.935 23.023 1.00 27.70 4 THR B O 1
ATOM 1610 N N . LEU B 1 6 ? 8.517 34.113 23.589 1.00 22.99 5 LEU B N 1
ATOM 1611 C CA . LEU B 1 6 ? 9.891 34.122 24.086 1.00 20.10 5 LEU B CA 1
ATOM 1612 C C . LEU B 1 6 ? 9.950 34.248 25.605 1.00 22.71 5 LEU B C 1
ATOM 1613 O O . LEU B 1 6 ? 9.472 35.238 26.176 1.00 26.22 5 LEU B O 1
ATOM 1618 N N . TYR B 1 7 ? 10.542 33.244 26.247 1.00 23.74 6 TYR B N 1
ATOM 1619 C CA . TYR B 1 7 ? 10.822 33.288 27.680 1.00 24.94 6 TYR B CA 1
ATOM 1620 C C . TYR B 1 7 ? 12.178 33.936 27.929 1.00 21.71 6 TYR B C 1
ATOM 1621 O O . TYR B 1 7 ? 13.214 33.453 27.462 1.00 23.83 6 TYR B O 1
ATOM 1630 N N . PHE B 1 8 ? 12.160 35.034 28.671 1.00 19.51 7 PHE B N 1
ATOM 1631 C CA . PHE B 1 8 ? 13.366 35.806 28.908 1.00 22.99 7 PHE B CA 1
ATOM 1632 C C . PHE B 1 8 ? 13.406 36.274 30.355 1.00 27.26 7 PHE B C 1
ATOM 1633 O O . PHE B 1 8 ? 12.420 36.169 31.092 1.00 29.71 7 PHE B O 1
ATOM 1641 N N . THR B 1 9 ? 14.552 36.818 30.742 1.00 25.95 8 THR B N 1
ATOM 1642 C CA . THR B 1 9 ? 14.719 37.439 32.042 1.00 29.19 8 THR B CA 1
ATOM 1643 C C . THR B 1 9 ? 15.481 38.725 31.784 1.00 28.92 8 THR B C 1
ATOM 1644 O O . THR B 1 9 ? 16.478 38.709 31.058 1.00 27.52 8 THR B O 1
ATOM 1648 N N . PRO B 1 10 ? 15.006 39.846 32.349 1.00 27.80 9 PRO B N 1
ATOM 1649 C CA . PRO B 1 10 ? 15.639 41.143 32.093 1.00 29.98 9 PRO B CA 1
ATOM 1650 C C . PRO B 1 10 ? 17.126 41.103 32.434 1.00 29.65 9 PRO B C 1
ATOM 1651 O O . PRO B 1 10 ? 17.503 40.490 33.433 1.00 29.68 9 PRO B O 1
ATOM 1655 N N . GLY B 1 11 ? 17.958 41.713 31.598 1.00 30.47 10 GLY B N 1
ATOM 1656 C CA . GLY B 1 11 ? 19.380 41.791 31.875 1.00 35.81 10 GLY B CA 1
ATOM 1657 C C . GLY B 1 11 ? 20.169 40.510 31.660 1.00 41.96 10 GLY B C 1
ATOM 1658 O O . GLY B 1 11 ? 21.328 40.428 32.068 1.00 51.58 10 GLY B O 1
ATOM 1659 N N . THR B 1 12 ? 19.552 39.515 31.023 1.00 28.89 11 THR B N 1
ATOM 1660 C CA . THR B 1 12 ? 20.239 38.269 30.711 1.00 23.99 11 THR B CA 1
ATOM 1661 C C . THR B 1 12 ? 20.396 38.123 29.207 1.00 20.81 11 THR B C 1
ATOM 1662 O O . THR B 1 12 ? 19.864 38.924 28.434 1.00 22.38 11 THR B O 1
ATOM 1666 N N . ILE B 1 13 ? 21.114 37.080 28.801 1.00 20.65 12 ILE B N 1
ATOM 1667 C CA . ILE B 1 13 ? 21.438 36.850 27.400 1.00 19.33 12 ILE B CA 1
ATOM 1668 C C . ILE B 1 13 ? 20.192 36.593 26.544 1.00 17.11 12 ILE B C 1
ATOM 1669 O O . ILE B 1 13 ? 20.208 36.794 25.330 1.00 17.77 12 ILE B O 1
ATOM 1674 N N . SER B 1 14 ? 19.104 36.184 27.187 1.00 18.65 13 SER B N 1
ATOM 1675 C CA . SER B 1 14 ? 17.847 35.933 26.488 1.00 24.16 13 SER B CA 1
ATOM 1676 C C . SER B 1 14 ? 17.369 37.156 25.702 1.00 21.38 13 SER B C 1
ATOM 1677 O O . SER B 1 14 ? 16.701 37.025 24.678 1.00 20.19 13 SER B O 1
ATOM 1680 N N . VAL B 1 15 ? 17.731 38.339 26.187 1.00 18.31 14 VAL B N 1
ATOM 1681 C CA . VAL B 1 15 ? 17.369 39.597 25.547 1.00 17.23 14 VAL B CA 1
ATOM 1682 C C . VAL B 1 15 ? 17.923 39.739 24.123 1.00 17.74 14 VAL B C 1
ATOM 1683 O O . VAL B 1 15 ? 17.322 40.417 23.292 1.00 18.50 14 VAL B O 1
ATOM 1687 N N . ALA B 1 16 ? 19.050 39.079 23.837 1.00 15.52 15 ALA B N 1
ATOM 1688 C CA . ALA B 1 16 ? 19.645 39.111 22.499 1.00 13.77 15 ALA B CA 1
ATOM 1689 C C . ALA B 1 16 ? 18.686 38.512 21.468 1.00 12.43 15 ALA B C 1
ATOM 1690 O O . ALA B 1 16 ? 18.624 38.959 20.321 1.00 14.69 15 ALA B O 1
ATOM 1692 N N . VAL B 1 17 ? 17.926 37.504 21.887 1.00 14.90 16 VAL B N 1
ATOM 1693 C CA . VAL B 1 17 ? 16.959 36.870 20.996 1.00 14.30 16 VAL B CA 1
ATOM 1694 C C . VAL B 1 17 ? 15.821 37.838 20.695 1.00 15.37 16 VAL B C 1
ATOM 1695 O O . VAL B 1 17 ? 15.375 37.946 19.548 1.00 17.34 16 VAL B O 1
ATOM 1699 N N . ALA B 1 18 ? 15.358 38.548 21.721 1.00 15.87 17 ALA B N 1
ATOM 1700 C CA . ALA B 1 18 ? 14.304 39.529 21.522 1.00 15.61 17 ALA B CA 1
ATOM 1701 C C . ALA B 1 18 ? 14.767 40.614 20.564 1.00 13.95 17 ALA B C 1
ATOM 1702 O O . ALA B 1 18 ? 14.001 41.073 19.726 1.00 16.55 17 ALA B O 1
ATOM 1704 N N . ILE B 1 19 ? 16.023 41.031 20.683 1.00 13.08 18 ILE B N 1
ATOM 1705 C CA . ILE B 1 19 ? 16.542 42.046 19.780 1.00 14.46 18 ILE B CA 1
ATOM 1706 C C . ILE B 1 19 ? 16.495 41.533 18.337 1.00 15.88 18 ILE B C 1
ATOM 1707 O O . ILE B 1 19 ? 16.087 42.256 17.433 1.00 14.38 18 ILE B O 1
ATOM 1712 N N . ALA B 1 20 ? 16.879 40.275 18.120 1.00 13.74 19 ALA B N 1
ATOM 1713 C CA . ALA B 1 20 ? 16.850 39.712 16.766 1.00 14.87 19 ALA B CA 1
ATOM 1714 C C . ALA B 1 20 ? 15.434 39.616 16.217 1.00 14.49 19 ALA B C 1
ATOM 1715 O O . ALA B 1 20 ? 15.193 39.924 15.053 1.00 14.81 19 ALA B O 1
ATOM 1717 N N . ILE B 1 21 ? 14.498 39.188 17.056 1.00 14.90 20 ILE B N 1
ATOM 1718 C CA . ILE B 1 21 ? 13.103 39.094 16.635 1.00 16.13 20 ILE B CA 1
ATOM 1719 C C . ILE B 1 21 ? 12.586 40.470 16.213 1.00 19.26 20 ILE B C 1
ATOM 1720 O O . ILE B 1 21 ? 11.888 40.595 15.199 1.00 18.14 20 ILE B O 1
ATOM 1725 N N . GLU B 1 22 ? 12.936 41.501 16.983 1.00 17.94 21 GLU B N 1
ATOM 1726 C CA . GLU B 1 22 ? 12.570 42.875 16.632 1.00 18.28 21 GLU B CA 1
ATOM 1727 C C . GLU B 1 22 ? 13.162 43.265 15.283 1.00 17.19 21 GLU B C 1
ATOM 1728 O O . GLU B 1 22 ? 12.474 43.863 14.455 1.00 18.78 21 GLU B O 1
ATOM 1734 N N . GLU B 1 23 ? 14.436 42.942 15.064 1.00 14.29 22 GLU B N 1
ATOM 1735 C CA . GLU B 1 23 ? 15.077 43.249 13.782 1.00 15.61 22 GLU B CA 1
ATOM 1736 C C . GLU B 1 23 ? 14.363 42.570 12.626 1.00 19.21 22 GLU B C 1
ATOM 1737 O O . GLU B 1 23 ? 14.273 43.130 11.530 1.00 19.12 22 GLU B O 1
ATOM 1743 N N . ALA B 1 24 ? 13.857 41.364 12.871 1.00 15.68 23 ALA B N 1
ATOM 1744 C CA . ALA B 1 24 ? 13.233 40.572 11.814 1.00 18.72 23 ALA B CA 1
ATOM 1745 C C . ALA B 1 24 ? 11.788 40.985 11.590 1.00 24.16 23 ALA B C 1
ATOM 1746 O O . ALA B 1 24 ? 11.141 40.506 10.654 1.00 22.95 23 ALA B O 1
ATOM 1748 N N . ALA B 1 25 ? 11.290 41.855 12.470 1.00 22.78 24 ALA B N 1
ATOM 1749 C CA . ALA B 1 25 ? 9.918 42.364 12.427 1.00 26.83 24 ALA B CA 1
ATOM 1750 C C . ALA B 1 25 ? 8.877 41.258 12.593 1.00 27.25 24 ALA B C 1
ATOM 1751 O O . ALA B 1 25 ? 7.785 41.334 12.034 1.00 27.74 24 ALA B O 1
ATOM 1753 N N . LEU B 1 26 ? 9.211 40.245 13.385 1.00 24.83 25 LEU B N 1
ATOM 1754 C CA . LEU B 1 26 ? 8.285 39.151 13.646 1.00 21.67 25 LEU B CA 1
ATOM 1755 C C . LEU B 1 26 ? 7.487 39.460 14.903 1.00 28.16 25 LEU B C 1
ATOM 1756 O O . LEU B 1 26 ? 8.048 39.949 15.882 1.00 31.21 25 LEU B O 1
ATOM 1761 N N . PRO B 1 27 ? 6.175 39.171 14.892 1.00 34.34 26 PRO B N 1
ATOM 1762 C CA . PRO B 1 27 ? 5.427 39.357 16.140 1.00 35.49 26 PRO B CA 1
ATOM 1763 C C . PRO B 1 27 ? 5.804 38.278 17.149 1.00 31.57 26 PRO B C 1
ATOM 1764 O O . PRO B 1 27 ? 6.087 37.143 16.757 1.00 28.60 26 PRO B O 1
ATOM 1768 N N . TYR B 1 28 ? 5.831 38.630 18.431 1.00 25.49 27 TYR B N 1
ATOM 1769 C CA . TYR B 1 28 ? 6.180 37.667 19.467 1.00 23.49 27 TYR B CA 1
ATOM 1770 C C . TYR B 1 28 ? 5.644 38.108 20.804 1.00 25.55 27 TYR B C 1
ATOM 1771 O O . TYR B 1 28 ? 5.424 39.300 21.035 1.00 27.07 27 TYR B O 1
ATOM 1780 N N . GLN B 1 29 ? 5.428 37.133 21.678 1.00 26.45 28 GLN B N 1
ATOM 1781 C CA . GLN B 1 29 ? 4.921 37.392 23.013 1.00 32.24 28 GLN B CA 1
ATOM 1782 C C . GLN B 1 29 ? 6.037 37.135 24.019 1.00 32.46 28 GLN B C 1
ATOM 1783 O O . GLN B 1 29 ? 6.438 35.989 24.225 1.00 28.07 28 GLN B O 1
ATOM 1789 N N . PRO B 1 30 ? 6.565 38.207 24.632 1.00 32.64 29 PRO B N 1
ATOM 1790 C CA . PRO B 1 30 ? 7.597 38.043 25.659 1.00 30.24 29 PRO B CA 1
ATOM 1791 C C . PRO B 1 30 ? 6.969 37.566 26.961 1.00 32.49 29 PRO B C 1
ATOM 1792 O O . PRO B 1 30 ? 5.972 38.140 27.403 1.00 33.55 29 PRO B O 1
ATOM 1796 N N . VAL B 1 31 ? 7.538 36.528 27.559 1.00 28.61 30 VAL B N 1
ATOM 1797 C CA . VAL B 1 31 ? 7.086 36.049 28.857 1.00 29.22 30 VAL B CA 1
ATOM 1798 C C . VAL B 1 31 ? 8.244 36.110 29.841 1.00 30.41 30 VAL B C 1
ATOM 1799 O O . VAL B 1 31 ? 9.254 35.426 29.671 1.00 29.53 30 VAL B O 1
ATOM 1803 N N . ARG B 1 32 ? 8.102 36.941 30.869 1.00 29.17 31 ARG B N 1
ATOM 1804 C CA . ARG B 1 32 ? 9.182 37.124 31.831 1.00 34.43 31 ARG B CA 1
ATOM 1805 C C . ARG B 1 32 ? 9.284 35.967 32.825 1.00 37.90 31 ARG B C 1
ATOM 1806 O O . ARG B 1 32 ? 8.287 35.538 33.405 1.00 40.35 31 ARG B O 1
ATOM 1814 N N . VAL B 1 33 ? 10.504 35.472 33.013 1.00 34.27 32 VAL B N 1
ATOM 1815 C CA . VAL B 1 33 ? 10.777 34.411 33.970 1.00 37.94 32 VAL B CA 1
ATOM 1816 C C . VAL B 1 33 ? 11.540 34.962 35.165 1.00 41.86 32 VAL B C 1
ATOM 1817 O O . VAL B 1 33 ? 12.525 35.678 35.002 1.00 37.05 32 VAL B O 1
ATOM 1821 N N . ARG B 1 53 ? 17.199 27.420 32.247 1.00 38.08 52 ARG B N 1
ATOM 1822 C CA . ARG B 1 53 ? 17.748 28.672 31.740 1.00 37.04 52 ARG B CA 1
ATOM 1823 C C . ARG B 1 53 ? 16.775 29.366 30.784 1.00 36.44 52 ARG B C 1
ATOM 1824 O O . ARG B 1 53 ? 15.883 28.740 30.202 1.00 43.24 52 ARG B O 1
ATOM 1832 N N . VAL B 1 54 ? 16.947 30.671 30.634 1.00 38.69 53 VAL B N 1
ATOM 1833 C CA . VAL B 1 54 ? 16.358 31.377 29.510 1.00 33.40 53 VAL B CA 1
ATOM 1834 C C . VAL B 1 54 ? 17.548 31.667 28.611 1.00 28.03 53 VAL B C 1
ATOM 1835 O O . VAL B 1 54 ? 18.680 31.642 29.086 1.00 30.56 53 VAL B O 1
ATOM 1839 N N . PRO B 1 55 ? 17.320 31.927 27.310 1.00 22.82 54 PRO B N 1
ATOM 1840 C CA . PRO B 1 55 ? 16.055 32.028 26.580 1.00 20.16 54 PRO B CA 1
ATOM 1841 C C . PRO B 1 55 ? 15.469 30.676 26.223 1.00 22.88 54 PRO B C 1
ATOM 1842 O O . PRO B 1 55 ? 16.184 29.679 26.097 1.00 26.81 54 PRO B O 1
ATOM 1846 N N . ALA B 1 56 ? 14.157 30.667 26.048 1.00 21.86 55 ALA B N 1
ATOM 1847 C CA . ALA B 1 56 ? 13.462 29.547 25.448 1.00 24.62 55 ALA B CA 1
ATOM 1848 C C . ALA B 1 56 ? 12.425 30.137 24.503 1.00 20.88 55 ALA B C 1
ATOM 1849 O O . ALA B 1 56 ? 11.771 31.135 24.821 1.00 22.18 55 ALA B O 1
ATOM 1851 N N . LEU B 1 57 ? 12.288 29.529 23.330 1.00 19.34 56 LEU B N 1
ATOM 1852 C CA . LEU B 1 57 ? 11.350 30.004 22.324 1.00 24.38 56 LEU B CA 1
ATOM 1853 C C . LEU B 1 57 ? 10.297 28.937 22.065 1.00 31.76 56 LEU B C 1
ATOM 1854 O O . LEU B 1 57 ? 10.624 27.824 21.638 1.00 28.50 56 LEU B O 1
ATOM 1859 N N . ARG B 1 58 ? 9.038 29.275 22.333 1.00 24.53 57 ARG B N 1
ATOM 1860 C CA . ARG B 1 58 ? 7.928 28.354 22.121 1.00 25.71 57 ARG B CA 1
ATOM 1861 C C . ARG B 1 58 ? 7.301 28.622 20.752 1.00 27.08 57 ARG B C 1
ATOM 1862 O O . ARG B 1 58 ? 6.821 29.728 20.489 1.00 27.37 57 ARG B O 1
ATOM 1870 N N . LEU B 1 59 ? 7.306 27.613 19.884 1.00 26.96 58 LEU B N 1
ATOM 1871 C CA . LEU B 1 59 ? 6.704 27.746 18.559 1.00 25.60 58 LEU B CA 1
ATOM 1872 C C . LEU B 1 59 ? 5.211 27.433 18.613 1.00 38.13 58 LEU B C 1
ATOM 1873 O O . LEU B 1 59 ? 4.699 26.990 19.645 1.00 35.87 58 LEU B O 1
ATOM 1878 N N . GLU B 1 60 ? 4.513 27.662 17.504 1.00 44.88 59 GLU B N 1
ATOM 1879 C CA . GLU B 1 60 ? 3.066 27.467 17.463 1.00 54.83 59 GLU B CA 1
ATOM 1880 C C . GLU B 1 60 ? 2.646 26.006 17.641 1.00 56.84 59 GLU B C 1
ATOM 1881 O O . GLU B 1 60 ? 1.571 25.729 18.174 1.00 59.51 59 GLU B O 1
ATOM 1887 N N . ASP B 1 61 ? 3.495 25.076 17.208 1.00 51.33 60 ASP B N 1
ATOM 1888 C CA . ASP B 1 61 ? 3.230 23.650 17.407 1.00 48.94 60 ASP B CA 1
ATOM 1889 C C . ASP B 1 61 ? 3.678 23.207 18.800 1.00 46.82 60 ASP B C 1
ATOM 1890 O O . ASP B 1 61 ? 3.715 22.012 19.098 1.00 45.16 60 ASP B O 1
ATOM 1895 N N . ASP B 1 62 ? 4.024 24.189 19.634 1.00 45.79 61 ASP B N 1
ATOM 1896 C CA . ASP B 1 62 ? 4.488 23.979 21.011 1.00 39.32 61 ASP B CA 1
ATOM 1897 C C . ASP B 1 62 ? 5.907 23.419 21.149 1.00 35.42 61 ASP B C 1
ATOM 1898 O O . ASP B 1 62 ? 6.344 23.102 22.257 1.00 31.96 61 ASP B O 1
ATOM 1903 N N . THR B 1 63 ? 6.631 23.320 20.036 1.00 32.54 62 THR B N 1
ATOM 1904 C CA . THR B 1 63 ? 8.051 22.992 20.094 1.00 31.51 62 THR B CA 1
ATOM 1905 C C . THR B 1 63 ? 8.751 24.053 20.941 1.00 28.93 62 THR B C 1
ATOM 1906 O O . THR B 1 63 ? 8.458 25.242 20.817 1.00 28.15 62 THR B O 1
ATOM 1910 N N . ILE B 1 64 ? 9.650 23.619 21.819 1.00 26.12 63 ILE B N 1
ATOM 1911 C CA . ILE B 1 64 ? 10.458 24.542 22.607 1.00 24.90 63 ILE B CA 1
ATOM 1912 C C . ILE B 1 64 ? 11.878 24.489 22.064 1.00 22.81 63 ILE B C 1
ATOM 1913 O O . ILE B 1 64 ? 12.456 23.406 21.946 1.00 24.47 63 ILE B O 1
ATOM 1918 N N . LEU B 1 65 ? 12.428 25.646 21.697 1.00 21.24 64 LEU B N 1
ATOM 1919 C CA . LEU B 1 65 ? 13.820 25.730 21.261 1.00 19.43 64 LEU B CA 1
ATOM 1920 C C . LEU B 1 65 ? 14.637 26.489 22.309 1.00 19.44 64 LEU B C 1
ATOM 1921 O O . LEU B 1 65 ? 14.137 27.425 22.928 1.00 20.02 64 LEU B O 1
ATOM 1926 N N . THR B 1 66 ? 15.892 26.089 22.498 1.00 19.37 65 THR B N 1
ATOM 1927 C CA . THR B 1 66 ? 16.756 26.705 23.511 1.00 22.11 65 THR B CA 1
ATOM 1928 C C . THR B 1 66 ? 18.123 27.036 22.920 1.00 20.27 65 THR B C 1
ATOM 1929 O O . THR B 1 66 ? 18.434 26.608 21.807 1.00 19.53 65 THR B O 1
ATOM 1933 N N . GLU B 1 67 ? 18.925 27.769 23.699 1.00 16.98 66 GLU B N 1
ATOM 1934 C CA . GLU B 1 67 ? 20.283 28.225 23.371 1.00 13.80 66 GLU B CA 1
ATOM 1935 C C . GLU B 1 67 ? 20.257 29.463 22.486 1.00 16.06 66 GLU B C 1
ATOM 1936 O O . GLU B 1 67 ? 19.831 29.403 21.332 1.00 16.78 66 GLU B O 1
ATOM 1942 N N . THR B 1 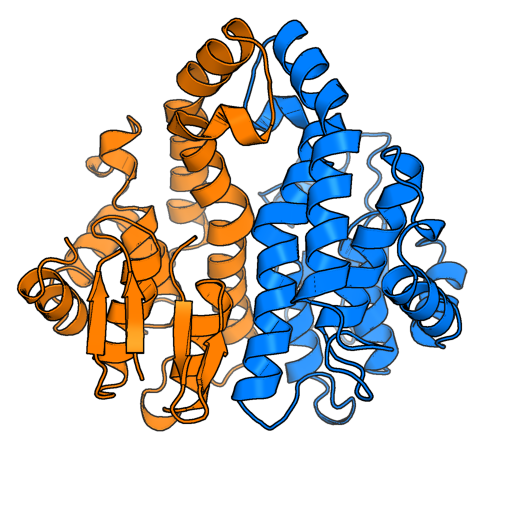68 ? 20.727 30.579 23.040 1.00 15.54 67 THR B N 1
ATOM 1943 C CA . THR B 1 68 ? 20.715 31.865 22.343 1.00 12.27 67 THR B CA 1
ATOM 1944 C C . THR B 1 68 ? 21.169 31.774 20.888 1.00 12.87 67 THR B C 1
ATOM 1945 O O . THR B 1 68 ? 20.462 32.236 19.987 1.00 14.11 67 THR B O 1
ATOM 1949 N N . GLY B 1 69 ? 22.349 31.202 20.664 1.00 13.91 68 GLY B N 1
ATOM 1950 C CA . GLY B 1 69 ? 22.930 31.163 19.332 1.00 12.92 68 GLY B CA 1
ATOM 1951 C C . GLY B 1 69 ? 22.055 30.404 18.353 1.00 14.14 68 GLY B C 1
ATOM 1952 O O . GLY B 1 69 ? 21.957 30.770 17.186 1.00 13.25 68 GLY B O 1
ATOM 1953 N N . ALA B 1 70 ? 21.415 29.341 18.820 1.00 12.94 69 ALA B N 1
ATOM 1954 C CA . ALA B 1 70 ? 20.570 28.541 17.945 1.00 12.30 69 ALA B CA 1
ATOM 1955 C C . ALA B 1 70 ? 19.311 29.336 17.612 1.00 14.96 69 ALA B C 1
ATOM 1956 O O . ALA B 1 70 ? 18.826 29.319 16.472 1.00 12.76 69 ALA B O 1
ATOM 1958 N N . LEU B 1 71 ? 18.789 30.039 18.612 1.00 11.90 70 LEU B N 1
ATOM 1959 C CA . LEU B 1 71 ? 17.582 30.853 18.432 1.00 12.08 70 LEU B CA 1
ATOM 1960 C C . LEU B 1 71 ? 17.814 32.007 17.467 1.00 12.47 70 LEU B C 1
ATOM 1961 O O . LEU B 1 71 ? 16.930 32.350 16.672 1.00 13.53 70 LEU B O 1
ATOM 1966 N N . LEU B 1 72 ? 19.000 32.607 17.533 1.00 12.03 71 LEU B N 1
ATOM 1967 C CA . LEU B 1 72 ? 19.355 33.694 16.631 1.00 11.30 71 LEU B CA 1
ATOM 1968 C C . LEU B 1 72 ? 19.349 33.197 15.185 1.00 12.19 71 LEU B C 1
ATOM 1969 O O . LEU B 1 72 ? 18.742 33.822 14.311 1.00 11.37 71 LEU B O 1
ATOM 1974 N N . ASP B 1 73 ? 19.977 32.051 14.933 1.00 12.24 72 ASP B N 1
ATOM 1975 C CA . ASP B 1 73 ? 19.996 31.505 13.572 1.00 13.39 72 ASP B CA 1
ATOM 1976 C C . ASP B 1 73 ? 18.581 31.112 13.132 1.00 12.92 72 ASP B C 1
ATOM 1977 O O . ASP B 1 73 ? 18.229 31.275 11.964 1.00 14.37 72 ASP B O 1
ATOM 1982 N N . TYR B 1 74 ? 17.765 30.627 14.069 1.00 11.34 73 TYR B N 1
ATOM 1983 C CA . TYR B 1 74 ? 16.375 30.298 13.756 1.00 11.76 73 TYR B CA 1
ATOM 1984 C C . TYR B 1 74 ? 15.613 31.524 13.257 1.00 11.91 73 TYR B C 1
ATOM 1985 O O . TYR B 1 74 ? 14.889 31.460 12.262 1.00 12.88 73 TYR B O 1
ATOM 1994 N N . VAL B 1 75 ? 15.771 32.641 13.952 1.00 12.75 74 VAL B N 1
ATOM 1995 C CA . VAL B 1 75 ? 15.100 33.876 13.553 1.00 14.53 74 VAL B CA 1
ATOM 1996 C C . VAL B 1 75 ? 15.500 34.265 12.132 1.00 15.72 74 VAL B C 1
ATOM 1997 O O . VAL B 1 75 ? 14.646 34.589 11.300 1.00 15.36 74 VAL B O 1
ATOM 2001 N N . ALA B 1 76 ? 16.792 34.194 11.830 1.00 13.66 75 ALA B N 1
ATOM 2002 C CA . ALA B 1 76 ? 17.250 34.533 10.485 1.00 11.48 75 ALA B CA 1
ATOM 2003 C C . ALA B 1 76 ? 16.733 33.532 9.453 1.00 17.01 75 ALA B C 1
ATOM 2004 O O . ALA B 1 76 ? 16.466 33.897 8.305 1.00 18.61 75 ALA B O 1
ATOM 2006 N N . ALA B 1 77 ? 16.589 32.271 9.858 1.00 13.20 76 ALA B N 1
ATOM 2007 C CA . ALA B 1 77 ? 16.118 31.236 8.940 1.00 13.82 76 ALA B CA 1
ATOM 2008 C C . ALA B 1 77 ? 14.649 31.437 8.562 1.00 18.77 76 ALA B C 1
ATOM 2009 O O . ALA B 1 77 ? 14.252 31.131 7.440 1.00 18.17 76 ALA B O 1
ATOM 2011 N N . ILE B 1 78 ? 13.838 31.940 9.491 1.00 16.17 77 ILE B N 1
ATOM 2012 C CA . ILE B 1 78 ? 12.421 32.143 9.201 1.00 17.20 77 ILE B CA 1
ATOM 2013 C C . ILE B 1 78 ? 12.120 33.534 8.656 1.00 21.42 77 ILE B C 1
ATOM 2014 O O . ILE B 1 78 ? 11.006 33.801 8.208 1.00 20.62 77 ILE B O 1
ATOM 2019 N N . ALA B 1 79 ? 13.110 34.418 8.695 1.00 15.50 78 ALA B N 1
ATOM 2020 C CA . ALA B 1 79 ? 12.976 35.743 8.079 1.00 17.90 78 ALA B CA 1
ATOM 2021 C C . ALA B 1 79 ? 14.186 36.072 7.206 1.00 18.23 78 ALA B C 1
ATOM 2022 O O . ALA B 1 79 ? 14.961 36.976 7.516 1.00 15.42 78 ALA B O 1
ATOM 2024 N N . PRO B 1 80 ? 14.357 35.327 6.104 1.00 19.47 79 PRO B N 1
ATOM 2025 C CA . PRO B 1 80 ? 15.550 35.483 5.266 1.00 22.75 79 PRO B CA 1
ATOM 2026 C C . PRO B 1 80 ? 15.657 36.854 4.613 1.00 18.81 79 PRO B C 1
ATOM 2027 O O . PRO B 1 80 ? 16.772 37.287 4.316 1.00 19.19 79 PRO B O 1
ATOM 2031 N N . LYS B 1 81 ? 14.533 37.537 4.410 1.00 21.45 80 LYS B N 1
ATOM 2032 C CA . LYS B 1 81 ? 14.574 38.856 3.770 1.00 20.80 80 LYS B CA 1
ATOM 2033 C C . LYS B 1 81 ? 15.184 39.927 4.676 1.00 20.23 80 LYS B C 1
ATOM 2034 O O . LYS B 1 81 ? 15.600 40.983 4.197 1.00 22.28 80 LYS B O 1
ATOM 2040 N N . ALA B 1 82 ? 15.276 39.638 5.975 1.00 19.90 81 ALA B N 1
ATOM 2041 C CA . ALA B 1 82 ? 15.900 40.560 6.924 1.00 17.59 81 ALA B CA 1
ATOM 2042 C C . ALA B 1 82 ? 17.413 40.672 6.729 1.00 17.80 81 ALA B C 1
ATOM 2043 O O . ALA B 1 82 ? 18.037 41.626 7.202 1.00 20.50 81 ALA B O 1
ATOM 2045 N N . GLY B 1 83 ? 18.002 39.687 6.062 1.00 18.53 82 GLY B N 1
ATOM 2046 C CA . GLY B 1 83 ? 19.422 39.710 5.769 1.00 15.92 82 GLY B CA 1
ATOM 2047 C C . GLY B 1 83 ? 20.327 39.662 6.988 1.00 16.93 82 GLY B C 1
ATOM 2048 O O . GLY B 1 83 ? 21.422 40.229 6.969 1.00 16.93 82 GLY B O 1
ATOM 2049 N N . LEU B 1 84 ? 19.892 38.963 8.038 1.00 13.71 83 LEU B N 1
ATOM 2050 C CA . LEU B 1 84 ? 20.625 38.962 9.305 1.00 11.71 83 LEU B CA 1
ATOM 2051 C C . LEU B 1 84 ? 21.893 38.121 9.285 1.00 11.19 83 LEU B C 1
ATOM 2052 O O . LEU B 1 84 ? 22.722 38.233 10.182 1.00 11.53 83 LEU B O 1
ATOM 2057 N N . VAL B 1 85 ? 22.021 37.253 8.285 1.00 13.18 84 VAL B N 1
ATOM 2058 C CA . VAL B 1 85 ? 23.218 36.432 8.121 1.00 8.11 84 VAL B CA 1
ATOM 2059 C C . VAL B 1 85 ? 23.748 36.679 6.719 1.00 12.15 84 VAL B C 1
ATOM 2060 O O . VAL B 1 85 ? 22.970 36.675 5.762 1.00 12.61 84 VAL B O 1
ATOM 2064 N N . PRO B 1 86 ? 25.061 36.908 6.591 1.00 10.84 85 PRO B N 1
ATOM 2065 C CA . PRO B 1 86 ? 25.658 37.104 5.259 1.00 11.91 85 PRO B CA 1
ATOM 2066 C C . PRO B 1 86 ? 25.409 35.907 4.361 1.00 12.00 85 PRO B C 1
ATOM 2067 O O . PRO B 1 86 ? 25.375 34.772 4.839 1.00 14.08 85 PRO B O 1
ATOM 2071 N N . THR B 1 87 ? 25.217 36.141 3.064 1.00 12.74 86 THR B N 1
ATOM 2072 C CA . THR B 1 87 ? 25.083 35.027 2.143 1.00 10.60 86 THR B CA 1
ATOM 2073 C C . THR B 1 87 ? 26.446 34.382 1.855 1.00 10.42 86 THR B C 1
ATOM 2074 O O . THR B 1 87 ? 26.518 33.191 1.549 1.00 14.43 86 THR B O 1
ATOM 2078 N N . ASP B 1 88 ? 27.516 35.161 1.945 1.00 12.14 87 ASP B N 1
ATOM 2079 C CA . ASP B 1 88 ? 28.862 34.609 1.779 1.00 10.45 87 ASP B CA 1
ATOM 2080 C C . ASP B 1 88 ? 29.195 33.683 2.938 1.00 9.82 87 ASP B C 1
ATOM 2081 O O . ASP B 1 88 ? 29.146 34.107 4.096 1.00 10.66 87 ASP B O 1
ATOM 2086 N N . PRO B 1 89 ? 29.534 32.417 2.649 1.00 12.15 88 PRO B N 1
ATOM 2087 C CA . PRO B 1 89 ? 29.743 31.493 3.776 1.00 10.28 88 PRO B CA 1
ATOM 2088 C C . PRO B 1 89 ? 30.924 31.887 4.659 1.00 10.76 88 PRO B C 1
ATOM 2089 O O . PRO B 1 89 ? 30.914 31.590 5.853 1.00 9.16 88 PRO B O 1
ATOM 2093 N N . THR B 1 90 ? 31.931 32.547 4.097 1.00 8.86 89 THR B N 1
ATOM 2094 C CA . THR B 1 90 ? 33.067 32.974 4.931 1.00 10.68 89 THR B CA 1
ATOM 2095 C C . THR B 1 90 ? 32.648 34.006 5.978 1.00 10.02 89 THR B C 1
ATOM 2096 O O . THR B 1 90 ? 32.948 33.872 7.177 1.00 9.03 89 THR B O 1
ATOM 2100 N N . ALA B 1 91 ? 31.954 35.043 5.525 1.00 10.76 90 ALA B N 1
ATOM 2101 C CA . ALA B 1 91 ? 31.487 36.087 6.430 1.00 11.09 90 ALA B CA 1
ATOM 2102 C C . ALA B 1 91 ? 30.494 35.499 7.431 1.00 8.85 90 ALA B C 1
ATOM 2103 O O . ALA B 1 91 ? 30.482 35.873 8.611 1.00 8.70 90 ALA B O 1
ATOM 2105 N N . ALA B 1 92 ? 29.649 34.581 6.973 1.00 8.26 91 ALA B N 1
ATOM 2106 C CA . ALA B 1 92 ? 28.706 33.942 7.896 1.00 9.85 91 ALA B CA 1
ATOM 2107 C C . ALA B 1 92 ? 29.432 33.159 9.002 1.00 9.56 91 ALA B C 1
ATOM 2108 O O . ALA B 1 92 ? 29.002 33.156 10.168 1.00 7.81 91 ALA B O 1
ATOM 2110 N N . ALA B 1 93 ? 30.526 32.494 8.637 1.00 7.94 92 ALA B N 1
ATOM 2111 C CA . ALA B 1 93 ? 31.347 31.745 9.588 1.00 8.06 92 ALA B CA 1
ATOM 2112 C C . ALA B 1 93 ? 32.048 32.694 10.565 1.00 8.28 92 ALA B C 1
ATOM 2113 O O . ALA B 1 93 ? 32.197 32.378 11.749 1.00 9.21 92 ALA B O 1
ATOM 2115 N N . GLN B 1 94 ? 32.468 33.858 10.079 1.00 8.38 93 GLN B N 1
ATOM 2116 C CA . GLN B 1 94 ? 33.072 34.861 10.963 1.00 10.22 93 GLN B CA 1
ATOM 2117 C C . GLN B 1 94 ? 32.045 35.372 11.971 1.00 11.90 93 GLN B C 1
ATOM 2118 O O . GLN B 1 94 ? 32.358 35.597 13.145 1.00 10.98 93 GLN B O 1
ATOM 2124 N N . MET B 1 95 ? 30.815 35.552 11.503 1.00 9.64 94 MET B N 1
ATOM 2125 C CA . MET B 1 95 ? 29.704 35.933 12.376 1.00 10.56 94 MET B CA 1
ATOM 2126 C C . MET B 1 95 ? 29.466 34.864 13.435 1.00 11.73 94 MET B C 1
ATOM 2127 O O . MET B 1 95 ? 29.350 35.158 14.632 1.00 10.03 94 MET B O 1
ATOM 2132 N N . ARG B 1 96 ? 29.387 33.607 13.010 1.00 9.30 95 ARG B N 1
ATOM 2133 C CA . ARG B 1 96 ? 29.158 32.523 13.965 1.00 8.32 95 ARG B CA 1
ATOM 2134 C C . ARG B 1 96 ? 30.336 32.293 14.893 1.00 10.32 95 ARG B C 1
ATOM 2135 O O . ARG B 1 96 ? 30.152 31.888 16.044 1.00 9.92 95 ARG B O 1
ATOM 2143 N N . SER B 1 97 ? 31.541 32.570 14.408 1.00 8.70 96 SER B N 1
ATOM 2144 C CA . SER B 1 97 ? 32.722 32.420 15.259 1.00 10.86 96 SER B CA 1
ATOM 2145 C C . SER B 1 97 ? 32.590 33.351 16.453 1.00 10.77 96 SER B C 1
ATOM 2146 O O . SER B 1 97 ? 32.882 32.977 17.602 1.00 11.19 96 SER B O 1
ATOM 2149 N N . ALA B 1 98 ? 32.132 34.567 16.185 1.00 10.40 97 ALA B N 1
ATOM 2150 C CA . ALA B 1 98 ? 31.920 35.535 17.254 1.00 11.45 97 ALA B CA 1
ATOM 2151 C C . ALA B 1 98 ? 30.858 35.031 18.224 1.00 12.74 97 ALA B C 1
ATOM 2152 O O . ALA B 1 98 ? 30.999 35.141 19.442 1.00 12.57 97 ALA B O 1
ATOM 2154 N N . MET B 1 99 ? 29.786 34.465 17.681 1.00 10.45 98 MET B N 1
ATOM 2155 C CA . MET B 1 99 ? 28.704 33.949 18.514 1.00 10.38 98 MET B CA 1
ATOM 2156 C C . MET B 1 99 ? 29.142 32.775 19.397 1.00 12.01 98 MET B C 1
ATOM 2157 O O . MET B 1 99 ? 28.832 32.736 20.594 1.00 10.69 98 MET B O 1
ATOM 2162 N N . TYR B 1 100 ? 29.873 31.825 18.828 1.00 10.16 99 TYR B N 1
ATOM 2163 C CA . TYR B 1 100 ? 30.371 30.711 19.641 1.00 9.64 99 TYR B CA 1
ATOM 2164 C C . TYR B 1 100 ? 31.433 31.155 20.637 1.00 12.55 99 TYR B C 1
ATOM 2165 O O . TYR B 1 100 ? 31.558 30.577 21.720 1.00 12.85 99 TYR B O 1
ATOM 2174 N N . TYR B 1 101 ? 32.208 32.172 20.283 1.00 10.93 100 TYR B N 1
ATOM 2175 C CA . TYR B 1 101 ? 33.174 32.697 21.250 1.00 12.34 100 TYR B CA 1
ATOM 2176 C C . TYR B 1 101 ? 32.443 33.261 22.456 1.00 12.44 100 TYR B C 1
ATOM 2177 O O . TYR B 1 101 ? 32.841 33.047 23.611 1.00 13.63 100 TYR B O 1
ATOM 2186 N N . LEU B 1 102 ? 31.378 34.005 22.194 1.00 11.16 101 LEU B N 1
ATOM 2187 C CA . LEU B 1 102 ? 30.587 34.570 23.287 1.00 11.03 101 LEU B CA 1
ATOM 2188 C C . LEU B 1 102 ? 29.967 33.458 24.125 1.00 15.20 101 LEU B C 1
ATOM 2189 O O . LEU B 1 102 ? 29.961 33.527 25.362 1.00 14.41 101 LEU B O 1
ATOM 2194 N N . ALA B 1 103 ? 29.459 32.428 23.460 1.00 12.62 102 ALA B N 1
ATOM 2195 C CA . ALA B 1 103 ? 28.791 31.326 24.162 1.00 15.73 102 ALA B CA 1
ATOM 2196 C C . ALA B 1 103 ? 29.747 30.514 25.030 1.00 17.01 102 ALA B C 1
ATOM 2197 O O . ALA B 1 103 ? 29.387 30.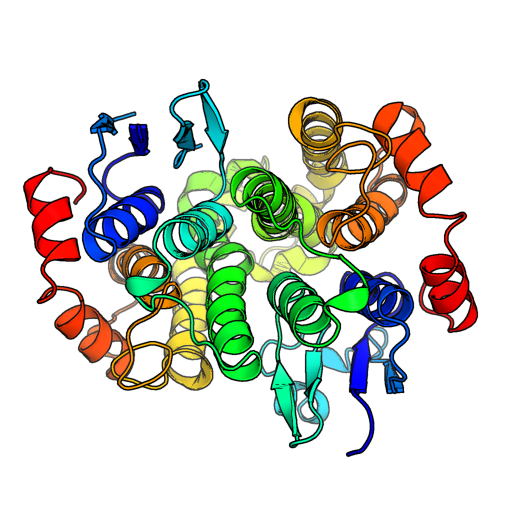085 26.130 1.00 16.65 102 ALA B O 1
ATOM 2199 N N . SER B 1 104 ? 30.961 30.301 24.530 1.00 13.46 103 SER B N 1
ATOM 2200 C CA . SER B 1 104 ? 31.881 29.327 25.121 1.00 14.46 103 SER B CA 1
ATOM 2201 C C . SER B 1 104 ? 32.943 29.957 25.999 1.00 16.87 103 SER B C 1
ATOM 2202 O O . SER B 1 104 ? 33.550 29.281 26.839 1.00 16.90 103 SER B O 1
ATOM 2205 N N . THR B 1 105 ? 33.192 31.242 25.799 1.00 13.40 104 THR B N 1
ATOM 2206 C CA . THR B 1 105 ? 34.321 31.875 26.459 1.00 13.75 104 THR B CA 1
ATOM 2207 C C . THR B 1 105 ? 33.917 33.089 27.263 1.00 16.26 104 THR B C 1
ATOM 2208 O O . THR B 1 105 ? 34.133 33.136 28.478 1.00 15.16 104 THR B O 1
ATOM 2212 N N . MET B 1 106 ? 33.320 34.073 26.604 1.00 12.60 105 MET B N 1
ATOM 2213 C CA . MET B 1 106 ? 33.033 35.335 27.295 1.00 13.45 105 MET B CA 1
ATOM 2214 C C . MET B 1 106 ? 31.882 35.247 28.293 1.00 15.82 105 MET B C 1
ATOM 2215 O O . MET B 1 106 ? 32.006 35.695 29.436 1.00 17.56 105 MET B O 1
ATOM 2220 N N . HIS B 1 107 ? 30.765 34.658 27.884 1.00 12.82 106 HIS B N 1
ATOM 2221 C CA . HIS B 1 107 ? 29.654 34.456 28.818 1.00 14.50 106 HIS B CA 1
ATOM 2222 C C . HIS B 1 107 ? 30.110 33.511 29.925 1.00 16.26 106 HIS B C 1
ATOM 2223 O O . HIS B 1 107 ? 29.770 33.692 31.095 1.00 16.40 106 HIS B O 1
ATOM 2230 N N . VAL B 1 108 ? 30.898 32.506 29.559 1.00 16.36 107 VAL B N 1
ATOM 2231 C CA . VAL B 1 108 ? 31.418 31.565 30.548 1.00 18.15 107 VAL B CA 1
ATOM 2232 C C . VAL B 1 108 ? 32.286 32.261 31.598 1.00 16.34 107 VAL B C 1
ATOM 2233 O O . VAL B 1 108 ? 32.157 32.005 32.801 1.00 15.82 107 VAL B O 1
ATOM 2237 N N . ALA B 1 109 ? 33.156 33.158 31.148 1.00 15.90 108 ALA B N 1
ATOM 2238 C CA . ALA B 1 109 ? 34.010 33.907 32.069 1.00 19.54 108 ALA B CA 1
ATOM 2239 C C . ALA B 1 109 ? 33.162 34.733 33.032 1.00 18.31 108 ALA B C 1
ATOM 2240 O O . ALA B 1 109 ? 33.416 34.794 34.243 1.00 18.37 108 ALA B O 1
ATOM 2242 N N . HIS B 1 110 ? 32.145 35.375 32.485 1.00 15.29 109 HIS B N 1
ATOM 2243 C CA . HIS B 1 110 ? 31.223 36.166 33.284 1.00 17.09 109 HIS B CA 1
ATOM 2244 C C . HIS B 1 110 ? 30.495 35.294 34.305 1.00 17.00 109 HIS B C 1
ATOM 2245 O O . HIS B 1 110 ? 30.268 35.699 35.455 1.00 16.77 109 HIS B O 1
ATOM 2252 N N . ALA B 1 111 ? 30.135 34.089 33.876 1.00 18.56 110 ALA B N 1
ATOM 2253 C CA . ALA B 1 111 ? 29.356 33.176 34.705 1.00 19.26 110 ALA B CA 1
ATOM 2254 C C . ALA B 1 111 ? 30.090 32.707 35.958 1.00 19.33 110 ALA B C 1
ATOM 2255 O O . ALA B 1 111 ? 29.461 32.236 36.898 1.00 16.89 110 ALA B O 1
ATOM 2257 N N . HIS B 1 112 ? 31.413 32.811 35.976 1.00 17.76 111 HIS B N 1
ATOM 2258 C CA . HIS B 1 112 ? 32.162 32.393 37.161 1.00 17.10 111 HIS B CA 1
ATOM 2259 C C . HIS B 1 112 ? 32.052 33.403 38.291 1.00 19.08 111 HIS B C 1
ATOM 2260 O O . HIS B 1 112 ? 32.505 33.127 39.399 1.00 20.97 111 HIS B O 1
ATOM 2267 N N . LYS B 1 113 ? 31.469 34.572 38.018 1.00 18.12 112 LYS B N 1
ATOM 2268 C CA . LYS B 1 113 ? 31.283 35.581 39.064 1.00 19.80 112 LYS B CA 1
ATOM 2269 C C . LYS B 1 113 ? 30.191 35.186 40.054 1.00 24.58 112 LYS B C 1
ATOM 2270 O O . LYS B 1 113 ? 30.351 35.359 41.260 1.00 23.57 112 LYS B O 1
ATOM 2276 N N . MET B 1 114 ? 29.081 34.655 39.546 1.00 22.30 113 MET B N 1
ATOM 2277 C CA . MET B 1 114 ? 27.941 34.349 40.410 1.00 19.98 113 MET B CA 1
ATOM 2278 C C . MET B 1 114 ? 27.448 32.907 40.290 1.00 22.97 113 MET B C 1
ATOM 2279 O O . MET B 1 114 ? 26.627 32.470 41.102 1.00 22.21 113 MET B O 1
ATOM 2284 N N . ARG B 1 115 ? 27.946 32.178 39.291 1.00 20.15 114 ARG B N 1
ATOM 2285 C CA . ARG B 1 115 ? 27.562 30.786 39.077 1.00 20.20 114 ARG B CA 1
ATOM 2286 C C . ARG B 1 115 ? 28.738 29.825 39.210 1.00 20.47 114 ARG B C 1
ATOM 2287 O O . ARG B 1 115 ? 28.725 28.745 38.620 1.00 21.85 114 ARG B O 1
ATOM 2295 N N . GLY B 1 116 ? 29.743 30.207 39.991 1.00 18.64 115 GLY B N 1
ATOM 2296 C CA . GLY B 1 116 ? 30.901 29.359 40.213 1.00 19.76 115 GLY B CA 1
ATOM 2297 C C . GLY B 1 116 ? 30.542 27.998 40.782 1.00 20.15 115 GLY B C 1
ATOM 2298 O O . GLY B 1 116 ? 31.270 27.023 40.590 1.00 20.25 115 GLY B O 1
ATOM 2299 N N . SER B 1 117 ? 29.410 27.929 41.477 1.00 22.02 116 SER B N 1
ATOM 2300 C CA . SER B 1 117 ? 28.944 26.680 42.069 1.00 29.20 116 SER B CA 1
ATOM 2301 C C . SER B 1 117 ? 28.663 25.605 41.012 1.00 24.27 116 SER B C 1
ATOM 2302 O O . SER B 1 117 ? 28.540 24.431 41.340 1.00 27.43 116 SER B O 1
ATOM 2305 N N . ARG B 1 118 ? 28.572 25.998 39.745 1.00 23.83 117 ARG B N 1
ATOM 2306 C CA . ARG B 1 118 ? 28.410 25.018 38.677 1.00 25.40 117 ARG B CA 1
ATOM 2307 C C . ARG B 1 118 ? 29.620 24.102 38.580 1.00 30.31 117 ARG B C 1
ATOM 2308 O O . ARG B 1 118 ? 29.511 22.958 38.130 1.00 29.12 117 ARG B O 1
ATOM 2316 N N . TRP B 1 119 ? 30.777 24.606 38.999 1.00 21.90 118 TRP B N 1
ATOM 2317 C CA . TRP B 1 119 ? 32.024 23.908 38.726 1.00 18.91 118 TRP B CA 1
ATOM 2318 C C . TRP B 1 119 ? 32.896 23.647 39.935 1.00 18.79 118 TRP B C 1
ATOM 2319 O O . TRP B 1 119 ? 33.929 22.988 39.814 1.00 21.55 118 TRP B O 1
ATOM 2330 N N . ALA B 1 120 ? 32.506 24.174 41.090 1.00 19.31 119 ALA B N 1
ATOM 2331 C CA . ALA B 1 120 ? 33.295 23.993 42.302 1.00 21.00 119 ALA B CA 1
ATOM 2332 C C . ALA B 1 120 ? 32.382 23.934 43.516 1.00 22.69 119 ALA B C 1
ATOM 2333 O O . ALA B 1 120 ? 31.220 24.336 43.439 1.00 21.24 119 ALA B O 1
ATOM 2335 N N . LYS B 1 121 ? 32.913 23.446 44.635 1.00 24.85 120 LYS B N 1
ATOM 2336 C CA . LYS B 1 121 ? 32.131 23.308 45.857 1.00 27.36 120 LYS B CA 1
ATOM 2337 C C . LYS B 1 121 ? 32.653 24.141 47.028 1.00 28.50 120 LYS B C 1
ATOM 2338 O O . LYS B 1 121 ? 31.905 24.438 47.957 1.00 26.85 120 LYS B O 1
ATOM 2344 N N . GLN B 1 122 ? 33.936 24.485 47.010 1.00 23.10 121 GLN B N 1
ATOM 2345 C CA . GLN B 1 122 ? 34.556 25.110 48.181 1.00 23.92 121 GLN B CA 1
ATOM 2346 C C . GLN B 1 122 ? 34.500 26.632 48.160 1.00 24.36 121 GLN B C 1
ATOM 2347 O O . GLN B 1 122 ? 34.737 27.251 47.131 1.00 23.18 121 GLN B O 1
ATOM 2353 N N . GLN B 1 123 ? 34.226 27.233 49.315 1.00 24.66 122 GLN B N 1
ATOM 2354 C CA . GLN B 1 123 ? 34.058 28.683 49.384 1.00 24.79 122 GLN B CA 1
ATOM 2355 C C . GLN B 1 123 ? 35.312 29.421 48.943 1.00 24.75 122 GLN B C 1
ATOM 2356 O O . GLN B 1 123 ? 35.238 30.486 48.333 1.00 25.37 122 GLN B O 1
ATOM 2362 N N . SER B 1 124 ? 36.463 28.829 49.236 1.00 25.13 123 SER B N 1
ATOM 2363 C CA . SER B 1 124 ? 37.743 29.390 48.824 1.00 28.91 123 SER B CA 1
ATOM 2364 C C . SER B 1 124 ? 37.896 29.404 47.305 1.00 29.86 123 SER B C 1
ATOM 2365 O O . SER B 1 124 ? 38.538 30.299 46.756 1.00 24.19 123 SER B O 1
ATOM 2368 N N . SER B 1 125 ? 37.313 28.419 46.624 1.00 23.46 124 SER B N 1
ATOM 2369 C CA . SER B 1 125 ? 37.340 28.394 45.160 1.00 22.49 124 SER B CA 1
ATOM 2370 C C . SER B 1 125 ? 36.486 29.523 44.603 1.00 22.00 124 SER B C 1
ATOM 2371 O O . SER B 1 125 ? 36.834 30.143 43.597 1.00 23.99 124 SER B O 1
ATOM 2374 N N . PHE B 1 126 ? 35.362 29.797 45.254 1.00 23.69 125 PHE B N 1
ATOM 2375 C CA . PHE B 1 126 ? 34.476 30.857 44.784 1.00 22.51 125 PHE B CA 1
ATOM 2376 C C . PHE B 1 126 ? 35.138 32.237 44.895 1.00 26.33 125 PHE B C 1
ATOM 2377 O O . PHE B 1 126 ? 34.971 33.088 44.009 1.00 25.06 125 PHE B O 1
ATOM 2385 N N . GLU B 1 127 ? 35.880 32.456 45.979 1.00 24.78 126 GLU B N 1
ATOM 2386 C CA . GLU B 1 127 ? 36.594 33.717 46.165 1.00 27.79 126 GLU B CA 1
ATOM 2387 C C . GLU B 1 127 ? 37.662 33.888 45.079 1.00 29.09 126 GLU B C 1
ATOM 2388 O O . GLU B 1 127 ? 37.797 34.962 44.490 1.00 29.95 126 GLU B O 1
ATOM 2394 N N . ASP B 1 128 ? 38.405 32.816 44.817 1.00 23.41 127 ASP B N 1
ATOM 2395 C CA . ASP B 1 128 ? 39.392 32.772 43.734 1.00 24.58 127 ASP B CA 1
ATOM 2396 C C . ASP B 1 128 ? 38.750 33.145 42.394 1.00 26.34 127 ASP B C 1
ATOM 2397 O O . ASP B 1 128 ? 39.245 34.033 41.686 1.00 24.44 127 ASP B O 1
ATOM 2402 N N . MET B 1 129 ? 37.648 32.479 42.050 1.00 21.31 128 MET B N 1
ATOM 2403 C CA . MET B 1 129 ? 36.926 32.778 40.809 1.00 20.40 128 MET B CA 1
ATOM 2404 C C . MET B 1 129 ? 36.494 34.239 40.722 1.00 25.08 128 MET B C 1
ATOM 2405 O O . MET B 1 129 ? 36.713 34.898 39.701 1.00 23.46 128 MET B O 1
ATOM 2410 N N . THR B 1 130 ? 35.864 34.727 41.787 1.00 24.28 129 THR B N 1
ATOM 2411 C CA . THR B 1 130 ? 35.379 36.108 41.846 1.00 27.97 129 THR B CA 1
ATOM 2412 C C . THR B 1 130 ? 36.500 37.102 41.556 1.00 27.22 129 THR B C 1
ATOM 2413 O O . THR B 1 130 ? 36.327 38.052 40.790 1.00 26.52 129 THR B O 1
ATOM 2417 N N . ALA B 1 131 ? 37.662 36.852 42.152 1.00 25.53 130 ALA B N 1
ATOM 2418 C CA . ALA B 1 131 ? 38.811 37.744 42.020 1.00 30.08 130 ALA B CA 1
ATOM 2419 C C . ALA B 1 131 ? 39.382 37.783 40.601 1.00 29.01 130 ALA B C 1
ATOM 2420 O O . ALA B 1 131 ? 40.060 38.737 40.233 1.00 31.99 130 ALA B O 1
ATOM 2422 N N . GLN B 1 132 ? 39.120 36.753 39.802 1.00 27.28 131 GLN B N 1
ATOM 2423 C CA . GLN B 1 132 ? 39.671 36.703 38.447 1.00 25.42 131 GLN B CA 1
ATOM 2424 C C . GLN B 1 132 ? 38.766 37.358 37.415 1.00 28.23 131 GLN B C 1
ATOM 2425 O O . GLN B 1 132 ? 39.221 37.689 36.311 1.00 25.81 131 GLN B O 1
ATOM 2431 N N . VAL B 1 133 ? 37.490 37.526 37.757 1.00 22.50 132 VAL B N 1
ATOM 2432 C CA . VAL B 1 133 ? 36.502 37.999 36.780 1.00 22.46 132 VAL B CA 1
ATOM 2433 C C . VAL B 1 133 ? 36.883 39.304 36.070 1.00 23.01 132 VAL B C 1
ATOM 2434 O O . VAL B 1 133 ? 36.756 39.393 34.842 1.00 22.05 132 VAL B O 1
ATOM 2438 N N . PRO B 1 134 ? 37.374 40.312 36.813 1.00 23.28 133 PRO B N 1
ATOM 2439 C CA . PRO B 1 134 ? 37.770 41.516 36.069 1.00 23.17 133 PRO B CA 1
ATOM 2440 C C . PRO B 1 134 ? 38.902 41.257 35.072 1.00 29.26 133 PRO B C 1
ATOM 2441 O O . PRO B 1 134 ? 38.929 41.896 34.013 1.00 26.88 133 PRO B O 1
ATOM 2445 N N . GLU B 1 135 ? 39.799 40.326 35.389 1.00 25.43 134 GLU B N 1
ATOM 2446 C CA . GLU B 1 135 ? 40.897 39.966 34.487 1.00 26.40 134 GLU B CA 1
ATOM 2447 C C . GLU B 1 135 ? 40.432 39.130 33.294 1.00 24.49 134 GLU B C 1
ATOM 2448 O O . GLU B 1 135 ? 40.837 39.376 32.161 1.00 22.17 134 GLU B O 1
ATOM 2454 N N . THR B 1 136 ? 39.596 38.126 33.541 1.00 19.23 135 THR B N 1
ATOM 2455 C CA . THR B 1 136 ? 39.123 37.291 32.438 1.00 20.34 135 THR B CA 1
ATOM 2456 C C . THR B 1 136 ? 38.214 38.088 31.510 1.00 21.43 135 THR B C 1
ATOM 2457 O O . THR B 1 136 ? 38.295 37.963 30.282 1.00 18.02 135 THR B O 1
ATOM 2461 N N . MET B 1 137 ? 37.340 38.908 32.083 1.00 17.84 136 MET B N 1
ATOM 2462 C CA . MET B 1 137 ? 36.457 39.718 31.243 1.00 19.80 136 MET B CA 1
ATOM 2463 C C . MET B 1 137 ? 37.221 40.793 30.463 1.00 20.61 136 MET B C 1
ATOM 2464 O O . MET B 1 137 ? 36.873 41.104 29.325 1.00 20.22 136 MET B O 1
ATOM 2469 N N . ALA B 1 138 ? 38.273 41.354 31.053 1.00 21.86 137 ALA B N 1
ATOM 2470 C CA . ALA B 1 138 ? 39.092 42.323 30.318 1.00 20.61 137 ALA B CA 1
ATOM 2471 C C . ALA B 1 138 ? 39.827 41.654 29.157 1.00 25.63 137 ALA B C 1
ATOM 2472 O O . ALA B 1 138 ? 39.959 42.231 28.079 1.00 26.58 137 ALA B O 1
ATOM 2474 N N . ALA B 1 139 ? 40.301 40.430 29.376 1.00 22.94 138 ALA B N 1
ATOM 2475 C CA . ALA B 1 139 ? 40.963 39.670 28.316 1.00 21.03 138 ALA B CA 1
ATOM 2476 C C . ALA B 1 139 ? 40.005 39.385 27.172 1.00 23.14 138 ALA B C 1
ATOM 2477 O O . ALA B 1 139 ? 40.386 39.419 25.989 1.00 20.07 138 ALA B O 1
ATOM 2479 N N . CYS B 1 140 ? 38.757 39.083 27.513 1.00 16.77 139 CYS B N 1
ATOM 2480 C CA . CYS B 1 140 ? 37.751 38.848 26.478 1.00 19.85 139 CYS B CA 1
ATOM 2481 C C . CYS B 1 140 ? 37.460 40.147 25.737 1.00 17.13 139 CYS B C 1
ATOM 2482 O O . CYS B 1 140 ? 37.331 40.155 24.511 1.00 19.51 139 CYS B O 1
ATOM 2485 N N . ALA B 1 141 ? 37.374 41.248 26.476 1.00 18.60 140 ALA B N 1
ATOM 2486 C CA . ALA B 1 141 ? 37.143 42.554 25.858 1.00 20.36 140 ALA B CA 1
ATOM 2487 C C . ALA B 1 141 ? 38.279 42.899 24.899 1.00 22.60 140 ALA B C 1
ATOM 2488 O O . ALA B 1 141 ? 38.042 43.414 23.804 1.00 19.73 140 ALA B O 1
ATOM 2490 N N . ASP B 1 142 ? 39.511 42.615 25.312 1.00 25.13 141 ASP B N 1
ATOM 2491 C CA . ASP B 1 142 ? 40.672 42.809 24.445 1.00 23.99 141 ASP B CA 1
ATOM 2492 C C . ASP B 1 142 ? 40.514 42.049 23.134 1.00 23.30 141 ASP B C 1
ATOM 2493 O O . ASP B 1 142 ? 40.743 42.603 22.049 1.00 22.01 141 ASP B O 1
ATOM 2498 N N . PHE B 1 143 ? 40.114 40.780 23.230 1.00 17.00 142 PHE B N 1
ATOM 2499 C CA . PHE B 1 143 ? 39.931 39.956 22.043 1.00 20.03 142 PHE B CA 1
ATOM 2500 C C . PHE B 1 143 ? 38.783 40.470 21.178 1.00 21.23 142 PHE B C 1
ATOM 2501 O O . PHE B 1 143 ? 38.880 40.494 19.950 1.00 20.12 142 PHE B O 1
ATOM 2509 N N . VAL B 1 144 ? 37.688 40.874 21.814 1.00 19.44 143 VAL B N 1
ATOM 2510 C CA . VAL B 1 144 ? 36.589 41.492 21.068 1.00 17.66 143 VAL B CA 1
ATOM 2511 C C . VAL B 1 144 ? 37.073 42.713 20.294 1.00 17.65 143 VAL B C 1
ATOM 2512 O O . VAL B 1 144 ? 36.822 42.855 19.082 1.00 19.59 143 VAL B O 1
ATOM 2516 N N . GLU B 1 145 ? 37.785 43.584 20.992 1.00 16.55 144 GLU B N 1
ATOM 2517 C CA . GLU B 1 145 ? 38.265 44.837 20.415 1.00 18.84 144 GLU B CA 1
ATOM 2518 C C . GLU B 1 145 ? 39.227 44.609 19.245 1.00 26.97 144 GLU B C 1
ATOM 2519 O O . GLU B 1 145 ? 39.199 45.337 18.260 1.00 25.27 144 GLU B O 1
ATOM 2525 N N . SER B 1 146 ? 40.059 43.580 19.334 1.00 23.47 145 SER B N 1
ATOM 2526 C CA . SER B 1 146 ? 41.111 43.398 18.336 1.00 27.81 145 SER B CA 1
ATOM 2527 C C . SER B 1 146 ? 40.743 42.420 17.225 1.00 24.17 145 SER B C 1
ATOM 2528 O O . SER B 1 146 ? 41.185 42.578 16.087 1.00 29.78 145 SER B O 1
ATOM 2531 N N . ASP B 1 147 ? 39.929 41.418 17.542 1.00 22.41 146 ASP B N 1
ATOM 2532 C CA . ASP B 1 147 ? 39.724 40.290 16.620 1.00 21.10 146 ASP B CA 1
ATOM 2533 C C . ASP B 1 147 ? 38.286 39.904 16.269 1.00 26.97 146 ASP B C 1
ATOM 2534 O O . ASP B 1 147 ? 38.073 39.034 15.422 1.00 33.63 146 ASP B O 1
ATOM 2539 N N . ILE B 1 148 ? 37.303 40.493 16.935 1.00 17.09 147 ILE B N 1
ATOM 2540 C CA . ILE B 1 148 ? 35.917 40.204 16.584 1.00 15.92 147 ILE B CA 1
ATOM 2541 C C . ILE B 1 148 ? 35.257 41.405 15.920 1.00 15.66 147 ILE B C 1
ATOM 2542 O O . ILE B 1 148 ? 34.659 41.290 14.848 1.00 17.64 147 ILE B O 1
ATOM 2547 N N . LEU B 1 149 ? 35.389 42.568 16.544 1.00 13.70 148 LEU B N 1
ATOM 2548 C CA . LEU B 1 149 ? 34.642 43.739 16.113 1.00 14.13 148 LEU B CA 1
ATOM 2549 C C . LEU B 1 149 ? 35.392 44.440 14.989 1.00 16.39 148 LEU B C 1
ATOM 2550 O O . LEU B 1 149 ? 36.393 45.108 15.234 1.00 24.33 148 LEU B O 1
ATOM 2555 N N . ARG B 1 150 ? 34.932 44.280 13.754 1.00 14.18 149 ARG B N 1
ATOM 2556 C CA . ARG B 1 150 ? 35.559 44.996 12.642 1.00 18.26 149 ARG B CA 1
ATOM 2557 C C . ARG B 1 150 ? 35.235 46.476 12.784 1.00 23.57 149 ARG B C 1
ATOM 2558 O O . ARG B 1 150 ? 36.101 47.342 12.591 1.00 21.56 149 ARG B O 1
ATOM 2566 N N . GLY B 1 151 ? 33.987 46.763 13.149 1.00 20.76 150 GLY B N 1
ATOM 2567 C CA . GLY B 1 151 ? 33.554 48.129 13.396 1.00 17.58 150 GLY B CA 1
ATOM 2568 C C . GLY B 1 151 ? 32.837 48.735 12.204 1.00 19.45 150 GLY B C 1
ATOM 2569 O O . GLY B 1 151 ? 33.315 48.619 11.076 1.00 16.69 150 GLY B O 1
ATOM 2570 N N . PRO B 1 152 ? 31.693 49.409 12.440 1.00 16.23 151 PRO B N 1
ATOM 2571 C CA . PRO B 1 152 ? 31.050 49.631 13.748 1.00 16.54 151 PRO B CA 1
ATOM 2572 C C . PRO B 1 152 ? 30.422 48.375 14.334 1.00 16.05 151 PRO B C 1
ATOM 2573 O O . PRO B 1 152 ? 30.334 48.266 15.552 1.00 15.99 151 PRO B O 1
ATOM 2577 N N . TYR B 1 153 ? 29.993 47.448 13.480 1.00 13.15 152 TYR B N 1
ATOM 2578 C CA . TYR B 1 153 ? 29.406 46.191 13.938 1.00 12.30 152 TYR B CA 1
ATOM 2579 C C . TYR B 1 153 ? 30.431 45.072 13.778 1.00 11.99 152 TYR B C 1
ATOM 2580 O O . TYR B 1 153 ? 31.539 45.314 13.308 1.00 13.44 152 TYR B O 1
ATOM 2589 N N . VAL B 1 154 ? 30.063 43.861 14.175 1.00 11.64 153 VAL B N 1
ATOM 2590 C CA . VAL B 1 154 ? 30.987 42.727 14.106 1.00 11.05 153 VAL B CA 1
ATOM 2591 C C . VAL B 1 154 ? 31.545 42.535 12.702 1.00 12.01 153 VAL B C 1
ATOM 2592 O O . VA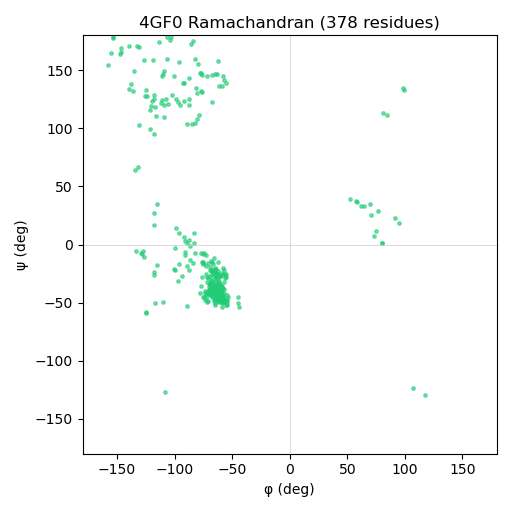L B 1 154 ? 32.757 42.427 12.503 1.00 15.35 153 VAL B O 1
ATOM 2596 N N . LEU B 1 155 ? 30.668 42.546 11.716 1.00 12.39 154 LEU B N 1
ATOM 2597 C CA . LEU B 1 155 ? 31.123 42.313 10.358 1.00 10.13 154 LEU B CA 1
ATOM 2598 C C . LEU B 1 155 ? 31.587 43.578 9.647 1.00 18.05 154 LEU B C 1
ATOM 2599 O O . LEU B 1 155 ? 32.031 43.511 8.507 1.00 21.77 154 LEU B O 1
ATOM 2604 N N . GLY B 1 156 ? 31.506 44.723 10.317 1.00 15.29 155 GLY B N 1
ATOM 2605 C CA . GLY B 1 156 ? 31.857 45.981 9.677 1.00 13.58 155 GLY B CA 1
ATOM 2606 C C . GLY B 1 156 ? 30.663 46.917 9.614 1.00 14.94 155 GLY B C 1
ATOM 2607 O O . GLY B 1 156 ? 29.988 47.142 10.617 1.00 13.17 155 GLY B O 1
ATOM 2608 N N . GLU B 1 157 ? 30.371 47.457 8.439 1.00 15.32 156 GLU B N 1
ATOM 2609 C CA . GLU B 1 157 ? 29.204 48.324 8.316 1.00 17.41 156 GLU B CA 1
ATOM 2610 C C . GLU B 1 157 ? 27.879 47.559 8.372 1.00 15.59 156 GLU B C 1
ATOM 2611 O O . GLU B 1 157 ? 26.830 48.142 8.645 1.00 16.93 156 GLU B O 1
ATOM 2617 N N . ASP B 1 158 ? 27.931 46.249 8.146 1.00 12.82 157 ASP B N 1
ATOM 2618 C CA . ASP B 1 158 ? 26.729 45.436 8.069 1.00 13.47 157 ASP B CA 1
ATOM 2619 C C . ASP B 1 158 ? 26.367 44.715 9.372 1.00 13.00 157 ASP B C 1
ATOM 2620 O O . ASP B 1 158 ? 27.150 43.925 9.901 1.00 15.53 157 ASP B O 1
ATOM 2625 N N . PHE B 1 159 ? 25.159 44.992 9.849 1.00 12.90 158 PHE B N 1
ATOM 2626 C CA . PHE B 1 159 ? 24.578 44.355 11.028 1.00 11.10 158 PHE B CA 1
ATOM 2627 C C . PHE B 1 159 ? 24.353 42.856 10.779 1.00 11.87 158 PHE B C 1
ATOM 2628 O O . PHE B 1 159 ? 24.049 42.437 9.651 1.00 12.60 158 PHE B O 1
ATOM 2636 N N . SER B 1 160 ? 24.492 42.047 11.828 1.00 8.86 159 SER B N 1
ATOM 2637 C CA . SER B 1 160 ? 24.292 40.610 11.712 1.00 7.77 159 SER B CA 1
ATOM 2638 C C . SER B 1 160 ? 23.865 40.035 13.047 1.00 11.72 159 SER B C 1
ATOM 2639 O O . SER B 1 160 ? 23.806 40.751 14.050 1.00 11.26 159 SER B O 1
ATOM 2642 N N . LEU B 1 161 ? 23.598 38.732 13.064 1.00 8.67 160 LEU B N 1
ATOM 2643 C CA . LEU B 1 161 ? 23.196 38.053 14.291 1.00 7.35 160 LEU B CA 1
ATOM 2644 C C . LEU B 1 161 ? 24.233 38.179 15.395 1.00 13.18 160 LEU B C 1
ATOM 2645 O O . LEU B 1 161 ? 23.898 38.064 16.572 1.00 14.11 160 LEU B O 1
ATOM 2650 N N . ALA B 1 162 ? 25.493 38.395 15.036 1.00 10.54 161 ALA B N 1
ATOM 2651 C CA . ALA B 1 162 ? 26.523 38.481 16.078 1.00 10.92 161 ALA B CA 1
ATOM 2652 C C . ALA B 1 162 ? 26.335 39.712 16.950 1.00 14.62 161 ALA B C 1
ATOM 2653 O O . ALA B 1 162 ? 26.769 39.749 18.107 1.00 14.46 161 ALA B O 1
ATOM 2655 N N . ASP B 1 163 ? 25.686 40.728 16.400 1.00 11.51 162 ASP B N 1
ATOM 2656 C CA . ASP B 1 163 ? 25.619 42.020 17.077 1.00 11.52 162 ASP B CA 1
ATOM 2657 C C . ASP B 1 163 ? 24.701 42.068 18.306 1.00 12.01 162 ASP B C 1
ATOM 2658 O O . ASP B 1 163 ? 25.104 42.585 19.354 1.00 13.65 162 ASP B O 1
ATOM 2663 N N . PRO B 1 164 ? 23.472 41.526 18.202 1.00 12.91 163 PRO B N 1
ATOM 2664 C CA . PRO B 1 164 ? 22.677 41.475 19.438 1.00 11.36 163 PRO B CA 1
ATOM 2665 C C . PRO B 1 164 ? 23.336 40.639 20.534 1.00 12.15 163 PRO B C 1
ATOM 2666 O O . PRO B 1 164 ? 23.210 40.973 21.715 1.00 13.48 163 PRO B 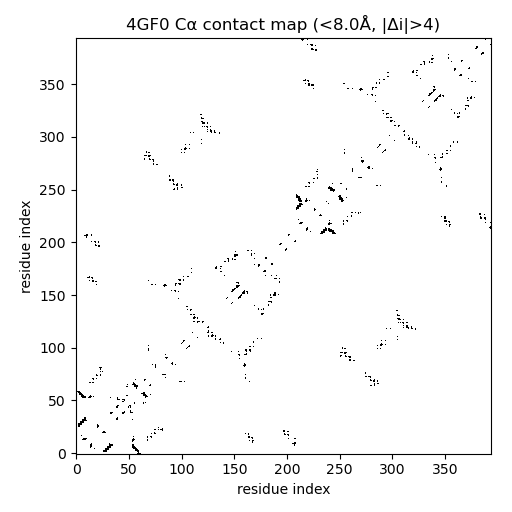O 1
ATOM 2670 N N . TYR B 1 165 ? 24.021 39.571 20.143 1.00 11.50 164 TYR B N 1
ATOM 2671 C CA . TYR B 1 165 ? 24.683 38.685 21.094 1.00 11.67 164 TYR B CA 1
ATOM 2672 C C . TYR B 1 165 ? 25.795 39.480 21.780 1.00 17.98 164 TYR B C 1
ATOM 2673 O O . TYR B 1 165 ? 25.868 39.540 23.004 1.00 13.03 164 TYR B O 1
ATOM 2682 N N . LEU B 1 166 ? 26.652 40.112 20.984 1.00 14.04 165 LEU B N 1
ATOM 2683 C CA . LEU B 1 166 ? 27.750 40.904 21.526 1.00 15.15 165 LEU B CA 1
ATOM 2684 C C . LEU B 1 166 ? 27.265 42.043 22.409 1.00 13.74 165 LEU B C 1
ATOM 2685 O O . LEU B 1 166 ? 27.854 42.334 23.450 1.00 15.42 165 LEU B O 1
ATOM 2690 N N . PHE B 1 167 ? 26.187 42.695 21.998 1.00 12.93 166 PHE B N 1
ATOM 2691 C CA . PHE B 1 167 ? 25.653 43.828 22.751 1.00 16.34 166 PHE B CA 1
ATOM 2692 C C . PHE B 1 167 ? 25.261 43.457 24.183 1.00 15.45 166 PHE B C 1
ATOM 2693 O O . PHE B 1 167 ? 25.633 44.152 25.144 1.00 16.66 166 PHE B O 1
ATOM 2701 N N . VAL B 1 168 ? 24.518 42.369 24.334 1.00 15.50 167 VAL B N 1
ATOM 2702 C CA . VAL B 1 168 ? 24.060 41.975 25.662 1.00 18.08 167 VAL B CA 1
ATOM 2703 C C . VAL B 1 168 ? 25.233 41.550 26.550 1.00 17.49 167 VAL B C 1
ATOM 2704 O O . VAL B 1 168 ? 25.265 41.871 27.735 1.00 18.53 167 VAL B O 1
ATOM 2708 N N . VAL B 1 169 ? 26.213 40.871 25.966 1.00 15.22 168 VAL B N 1
ATOM 2709 C CA . VAL B 1 169 ? 27.376 40.425 26.727 1.00 17.29 168 VAL B CA 1
ATOM 2710 C C . VAL B 1 169 ? 28.280 41.595 27.117 1.00 21.20 168 VAL B C 1
ATOM 2711 O O . VAL B 1 169 ? 28.753 41.673 28.248 1.00 20.56 168 VAL B O 1
ATOM 2715 N N . CYS B 1 170 ? 28.510 42.517 26.186 1.00 16.75 169 CYS B N 1
ATOM 2716 C CA . CYS B 1 170 ? 29.349 43.683 26.478 1.00 16.94 169 CYS B CA 1
ATOM 2717 C C . CYS B 1 170 ? 28.726 44.600 27.528 1.00 17.51 169 CYS B C 1
ATOM 2718 O O . CYS B 1 170 ? 29.416 45.385 28.199 1.00 21.03 169 CYS B O 1
ATOM 2721 N N A ASN B 1 171 ? 27.410 44.490 27.683 0.47 21.15 170 ASN B N 1
ATOM 2722 N N B ASN B 1 171 ? 27.407 44.496 27.673 0.53 21.01 170 ASN B N 1
ATOM 2723 C CA A ASN B 1 171 ? 26.684 45.268 28.674 0.47 24.42 170 ASN B CA 1
ATOM 2724 C CA B ASN B 1 171 ? 26.680 45.264 28.674 0.53 24.41 170 ASN B CA 1
ATOM 2725 C C A ASN B 1 171 ? 27.029 44.865 30.109 0.47 25.07 170 ASN B C 1
ATOM 2726 C C B ASN B 1 171 ? 27.060 44.883 30.103 0.53 25.09 170 ASN B C 1
ATOM 2727 O O A ASN B 1 171 ? 26.702 45.576 31.061 0.47 28.08 170 ASN B O 1
ATOM 2728 O O B ASN B 1 171 ? 26.789 45.628 31.046 0.53 27.93 170 ASN B O 1
ATOM 2737 N N . TRP B 1 172 ? 27.690 43.723 30.257 1.00 20.71 171 TRP B N 1
ATOM 2738 C CA . TRP B 1 172 ? 28.110 43.240 31.573 1.00 20.89 171 TRP B CA 1
ATOM 2739 C C . TRP B 1 172 ? 29.474 43.761 31.993 1.00 22.66 171 TRP B C 1
ATOM 2740 O O . TRP B 1 172 ? 29.850 43.624 33.154 1.00 27.68 171 TRP B O 1
ATOM 2751 N N . LEU B 1 173 ? 30.226 44.307 31.040 1.00 23.03 172 LEU B N 1
ATOM 2752 C CA . LEU B 1 173 ? 31.627 44.676 31.275 1.00 23.81 172 LEU B CA 1
ATOM 2753 C C . LEU B 1 173 ? 31.835 45.618 32.454 1.00 23.83 172 LEU B C 1
ATOM 2754 O O . LEU B 1 173 ? 32.655 45.343 33.336 1.00 25.30 172 LEU B O 1
ATOM 2759 N N . ASP B 1 174 ? 31.097 46.723 32.478 1.00 26.32 173 ASP B N 1
ATOM 2760 C CA . ASP B 1 174 ? 31.200 47.694 33.570 1.00 30.17 173 ASP B CA 1
ATOM 2761 C C . ASP B 1 174 ? 30.989 47.019 34.926 1.00 31.77 173 ASP B C 1
ATOM 2762 O O . ASP B 1 174 ? 31.794 47.189 35.848 1.00 31.68 173 ASP B O 1
ATOM 2767 N N . GLY B 1 175 ? 29.914 46.244 35.037 1.00 32.18 174 GLY B N 1
ATOM 2768 C CA . GLY B 1 175 ? 29.587 45.558 36.274 1.00 30.87 174 GLY B CA 1
ATOM 2769 C C . GLY B 1 175 ? 30.613 44.518 36.683 1.00 34.45 174 GLY B C 1
ATOM 2770 O O . GLY B 1 175 ? 30.745 44.204 37.865 1.00 33.65 174 GLY B O 1
ATOM 2771 N N . ASP B 1 176 ? 31.337 43.978 35.708 1.00 29.10 175 ASP B N 1
ATOM 2772 C CA . ASP B 1 176 ? 32.351 42.964 35.974 1.00 28.19 175 ASP B CA 1
ATOM 2773 C C . ASP B 1 176 ? 33.714 43.582 36.250 1.00 30.83 175 ASP B C 1
ATOM 2774 O O . ASP B 1 176 ? 34.695 42.865 36.453 1.00 32.21 175 ASP B O 1
ATOM 2779 N N . GLY B 1 177 ? 33.773 44.908 36.238 1.00 31.19 176 GLY B N 1
ATOM 2780 C CA . GLY B 1 177 ? 34.979 45.616 36.618 1.00 35.55 176 GLY B CA 1
ATOM 2781 C C . GLY B 1 177 ? 35.877 46.000 35.460 1.00 32.18 176 GLY B C 1
ATOM 2782 O O . GLY B 1 177 ? 37.063 46.282 35.653 1.00 34.72 176 GLY B O 1
ATOM 2783 N N . VAL B 1 178 ? 35.314 46.011 34.257 1.00 31.54 177 VAL B N 1
ATOM 2784 C CA . VAL B 1 178 ? 36.056 46.388 33.060 1.00 30.97 177 VAL B CA 1
ATOM 2785 C C . VAL B 1 178 ? 35.522 47.721 32.538 1.00 35.74 177 VAL B C 1
ATOM 2786 O O . VAL B 1 178 ? 34.322 47.858 32.274 1.00 39.49 177 VAL B O 1
ATOM 2790 N N . ASP B 1 179 ? 36.411 48.698 32.390 1.00 31.62 178 ASP B N 1
ATOM 2791 C CA . ASP B 1 179 ? 36.031 50.015 31.880 1.00 36.88 178 ASP B CA 1
ATOM 2792 C C . ASP B 1 179 ? 35.924 50.031 30.355 1.00 35.84 178 ASP B C 1
ATOM 2793 O O . ASP B 1 179 ? 36.939 49.995 29.658 1.00 37.37 178 ASP B O 1
ATOM 2798 N N . THR B 1 180 ? 34.695 50.100 29.846 1.00 34.75 179 THR B N 1
ATOM 2799 C CA . THR B 1 180 ? 34.450 50.076 28.406 1.00 38.48 179 THR B CA 1
ATOM 2800 C C . THR B 1 180 ? 34.950 51.324 27.690 1.00 36.96 179 THR B C 1
ATOM 2801 O O . THR B 1 180 ? 35.203 51.293 26.485 1.00 38.96 179 THR B O 1
ATOM 2805 N N . ALA B 1 181 ? 35.084 52.420 28.432 1.00 40.76 180 ALA B N 1
ATOM 2806 C CA . ALA B 1 181 ? 35.546 53.682 27.864 1.00 40.73 180 ALA B CA 1
ATOM 2807 C C . ALA B 1 181 ? 36.936 53.532 27.253 1.00 38.81 180 ALA B C 1
ATOM 2808 O O . ALA B 1 181 ? 37.302 54.264 26.336 1.00 38.20 180 ALA B O 1
ATOM 2810 N N . ALA B 1 182 ? 37.703 52.575 27.766 1.00 37.75 181 ALA B N 1
ATOM 2811 C CA . ALA B 1 182 ? 39.048 52.323 27.265 1.00 40.75 181 ALA B CA 1
ATOM 2812 C C . ALA B 1 182 ? 39.041 51.429 26.034 1.00 39.15 181 ALA B C 1
ATOM 2813 O O . ALA B 1 182 ? 40.102 51.100 25.501 1.00 39.15 181 ALA B O 1
ATOM 2815 N N . TYR B 1 183 ? 37.849 51.031 25.589 1.00 25.92 182 TYR B N 1
ATOM 2816 C CA . TYR B 1 183 ? 37.699 50.227 24.380 1.00 27.31 182 TYR B CA 1
ATOM 2817 C C . TYR B 1 183 ? 36.884 51.023 23.368 1.00 30.85 182 TYR B C 1
ATOM 2818 O O . TYR B 1 183 ? 35.653 51.021 23.419 1.00 29.68 182 TYR B O 1
ATOM 2827 N N . PRO B 1 184 ? 37.573 51.727 22.455 1.00 29.05 183 PRO B N 1
ATOM 2828 C CA . PRO B 1 184 ? 36.909 52.634 21.511 1.00 26.28 183 PRO B CA 1
ATOM 2829 C C . PRO B 1 184 ? 35.972 51.942 20.512 1.00 21.69 183 PRO B C 1
ATOM 2830 O O . PRO B 1 184 ? 34.934 52.520 20.188 1.00 21.42 183 PRO B O 1
ATOM 2834 N N . LYS B 1 185 ? 36.311 50.754 20.021 1.00 22.66 184 LYS B N 1
ATOM 2835 C CA . LYS B 1 185 ? 35.412 50.077 19.092 1.00 19.33 184 LYS B CA 1
ATOM 2836 C C . LYS B 1 185 ? 34.193 49.527 19.826 1.00 18.59 184 LYS B C 1
ATOM 2837 O O . LYS B 1 185 ? 33.062 49.635 19.341 1.00 18.97 184 LYS B O 1
ATOM 2843 N N . ILE B 1 186 ? 34.417 48.948 21.001 1.00 18.82 185 ILE B N 1
ATOM 2844 C CA . ILE B 1 186 ? 33.293 48.469 21.800 1.00 20.64 185 ILE B CA 1
ATOM 2845 C C . ILE B 1 186 ? 32.395 49.659 22.132 1.00 19.29 185 ILE B C 1
ATOM 2846 O O . ILE B 1 186 ? 31.170 49.562 22.074 1.00 19.08 185 ILE B O 1
ATOM 2851 N N . THR B 1 187 ? 33.009 50.800 22.437 1.00 20.18 186 THR B N 1
ATOM 2852 C CA . THR B 1 187 ? 32.242 51.997 22.752 1.00 20.92 186 THR B CA 1
ATOM 2853 C C . THR B 1 187 ? 31.390 52.447 21.560 1.00 20.29 186 THR B C 1
ATOM 2854 O O . THR B 1 187 ? 30.190 52.695 21.703 1.00 23.00 186 THR B O 1
ATOM 2858 N N . THR B 1 188 ? 32.008 52.524 20.389 1.00 20.06 187 THR B N 1
ATOM 2859 C CA . THR B 1 188 ? 31.289 52.857 19.157 1.00 20.55 187 THR B CA 1
ATOM 2860 C C . THR B 1 188 ? 30.167 51.852 18.875 1.00 19.24 187 THR B C 1
ATOM 2861 O O . THR B 1 188 ? 29.051 52.231 18.499 1.00 19.01 187 THR B O 1
ATOM 2865 N N . PHE B 1 189 ? 30.471 50.575 19.061 1.00 17.35 188 PHE B N 1
ATOM 2866 C CA . PHE B 1 189 ? 29.499 49.509 18.832 1.00 17.52 188 PHE B CA 1
ATOM 2867 C C . PHE B 1 189 ? 28.278 49.664 19.735 1.00 18.48 188 PHE B C 1
ATOM 2868 O O . PHE B 1 189 ? 27.138 49.585 19.282 1.00 17.55 188 PHE B O 1
ATOM 2876 N N . MET B 1 190 ? 28.510 49.886 21.020 1.00 17.05 189 MET B N 1
ATOM 2877 C CA . MET B 1 190 ? 27.396 50.028 21.940 1.00 17.29 189 MET B CA 1
ATOM 2878 C C . MET B 1 190 ? 26.571 51.259 21.605 1.00 19.41 189 MET B C 1
ATOM 2879 O O . MET B 1 190 ? 25.355 51.238 21.748 1.00 18.13 189 MET B O 1
ATOM 2884 N N . GLN B 1 191 ? 27.229 52.328 21.161 1.00 18.96 190 GLN B N 1
ATOM 2885 C CA . GLN B 1 191 ? 26.517 53.544 20.787 1.00 19.98 190 GLN B CA 1
ATOM 2886 C C . GLN B 1 191 ? 25.611 53.294 19.581 1.00 19.89 190 GLN B C 1
ATOM 2887 O O . GLN B 1 191 ? 24.454 53.722 19.576 1.00 18.24 190 GLN B O 1
ATOM 2893 N N . GLN B 1 192 ? 26.123 52.597 18.568 1.00 18.52 191 GLN B N 1
ATOM 2894 C CA . GLN B 1 192 ? 25.308 52.300 17.390 1.00 18.25 191 GLN B CA 1
ATOM 2895 C C . GLN B 1 192 ? 24.127 51.408 17.752 1.00 18.18 191 GLN B C 1
ATOM 2896 O O . GLN B 1 192 ? 23.020 51.607 17.241 1.00 15.40 191 GLN B O 1
ATOM 2902 N N . MET B 1 193 ? 24.357 50.429 18.627 1.00 15.34 192 MET B N 1
ATOM 2903 C CA . MET B 1 193 ? 23.295 49.497 19.008 1.00 15.33 192 MET B CA 1
ATOM 2904 C C . MET B 1 193 ? 22.163 50.211 19.748 1.00 17.26 192 MET B C 1
ATOM 2905 O O . MET B 1 193 ? 20.987 49.958 19.482 1.00 15.89 192 MET B O 1
ATOM 2910 N N A THR B 1 194 ? 22.543 51.094 20.664 0.75 17.16 193 THR B N 1
ATOM 2911 N N B THR B 1 194 ? 22.501 51.096 20.682 0.25 17.64 193 THR B N 1
ATOM 2912 C CA A THR B 1 194 ? 21.589 51.843 21.473 0.75 18.53 193 THR B CA 1
ATOM 2913 C CA B THR B 1 194 ? 21.463 51.786 21.454 0.25 19.12 193 THR B CA 1
ATOM 2914 C C A THR B 1 194 ? 20.640 52.676 20.601 0.75 21.26 193 THR B C 1
ATOM 2915 C C B THR B 1 194 ? 20.593 52.678 20.580 0.25 20.88 193 THR B C 1
ATOM 2916 O O A THR B 1 194 ? 19.483 52.901 20.962 0.75 19.97 193 THR B O 1
ATOM 2917 O O B THR B 1 194 ? 19.461 52.996 20.946 0.25 20.63 193 THR B O 1
ATOM 2924 N N . ALA B 1 195 ? 21.124 53.091 19.434 1.00 17.24 194 ALA B N 1
ATOM 2925 C CA . ALA B 1 195 ? 20.348 53.920 18.513 1.00 17.43 194 ALA B CA 1
ATOM 2926 C C . ALA B 1 195 ? 19.373 53.113 17.647 1.00 16.41 194 ALA B C 1
ATOM 2927 O O . ALA B 1 195 ? 18.516 53.689 16.987 1.00 16.58 194 ALA B O 1
ATOM 2929 N N . ARG B 1 196 ? 19.498 51.785 17.650 1.00 15.75 195 ARG B N 1
ATOM 2930 C CA . ARG B 1 196 ? 18.654 50.936 16.816 1.00 16.16 195 ARG B CA 1
ATOM 2931 C C . ARG B 1 196 ? 17.250 50.742 17.386 1.00 14.76 195 ARG B C 1
ATOM 2932 O O . ARG B 1 196 ? 17.059 50.708 18.604 1.00 15.30 195 ARG B O 1
ATOM 2940 N N . ALA B 1 197 ? 16.280 50.606 16.482 1.00 15.00 196 ALA B N 1
ATOM 2941 C CA . ALA B 1 197 ? 14.878 50.419 16.857 1.00 14.78 196 ALA B CA 1
ATOM 2942 C C . ALA B 1 197 ? 14.682 49.186 17.717 1.00 15.64 196 ALA B C 1
ATOM 2943 O O . ALA B 1 197 ? 13.876 49.189 18.648 1.00 18.49 196 ALA B O 1
ATOM 2945 N N . SER B 1 198 ? 15.417 48.127 17.395 1.00 15.06 197 SER B N 1
ATOM 2946 C CA . SER B 1 198 ? 15.256 46.860 18.087 1.00 17.41 197 SER B CA 1
ATOM 2947 C C . SER B 1 198 ? 15.638 46.982 19.554 1.00 19.45 197 SER B C 1
ATOM 2948 O O . SER B 1 198 ? 14.944 46.459 20.436 1.00 19.42 197 SER B O 1
ATOM 2951 N N . VAL B 1 199 ? 16.735 47.685 19.819 1.00 16.40 198 VAL B N 1
ATOM 2952 C CA . VAL B 1 199 ? 17.207 47.896 21.185 1.00 17.32 198 VAL B CA 1
ATOM 2953 C C . VAL B 1 199 ? 16.282 48.839 21.969 1.00 20.27 198 VAL B C 1
ATOM 2954 O O . VAL B 1 199 ? 15.972 48.584 23.135 1.00 21.37 198 VAL B O 1
ATOM 2958 N N . ALA B 1 200 ? 15.843 49.925 21.337 1.00 18.50 199 ALA B N 1
ATOM 2959 C CA . ALA B 1 200 ? 14.848 50.805 21.943 1.00 17.85 199 ALA B CA 1
ATOM 2960 C C . ALA B 1 200 ? 13.568 50.042 22.301 1.00 17.84 199 ALA B C 1
ATOM 2961 O O . ALA B 1 200 ? 12.947 50.289 23.341 1.00 21.98 199 ALA B O 1
ATOM 2963 N N . ALA B 1 201 ? 13.191 49.108 21.436 1.00 19.31 200 ALA B N 1
ATOM 2964 C CA . ALA B 1 201 ? 11.982 48.307 21.619 1.00 21.61 200 ALA B CA 1
ATOM 2965 C C . ALA B 1 201 ? 12.063 47.382 22.830 1.00 19.61 200 ALA B C 1
ATOM 2966 O O . ALA B 1 201 ? 11.131 47.336 23.641 1.00 24.89 200 ALA B O 1
ATOM 2968 N N . VAL B 1 202 ? 13.163 46.638 22.957 1.00 19.43 201 VAL B N 1
ATOM 2969 C CA . VAL B 1 202 ? 13.305 45.765 24.125 1.00 20.01 201 VAL B CA 1
ATOM 2970 C C . VAL B 1 202 ? 13.494 46.576 25.405 1.00 21.87 201 VAL B C 1
ATOM 2971 O O . VAL B 1 202 ? 13.129 46.121 26.486 1.00 23.44 201 VAL B O 1
ATOM 2975 N N . LYS B 1 203 ? 14.049 47.780 25.295 1.00 19.53 202 LYS B N 1
ATOM 2976 C CA . LYS B 1 203 ? 14.085 48.664 26.457 1.00 24.11 202 LYS B CA 1
ATOM 2977 C C . LYS B 1 203 ? 12.673 49.084 26.845 1.00 29.09 202 LYS B C 1
ATOM 2978 O O . LYS B 1 203 ? 12.319 49.088 28.025 1.00 29.38 202 LYS B O 1
ATOM 2984 N N . ASP B 1 204 ? 11.865 49.422 25.845 1.00 27.25 203 ASP B N 1
ATOM 2985 C CA . ASP B 1 204 ? 10.474 49.821 26.079 1.00 34.37 203 ASP B CA 1
ATOM 2986 C C . ASP B 1 204 ? 9.633 48.712 26.708 1.00 34.40 203 ASP B C 1
ATOM 2987 O O . ASP B 1 204 ? 8.613 48.982 27.341 1.00 37.64 203 ASP B O 1
ATOM 2992 N N . LYS B 1 205 ? 10.069 47.470 26.530 1.00 28.21 204 LYS B N 1
ATOM 2993 C CA . LYS B 1 205 ? 9.364 46.311 27.067 1.00 29.28 204 LYS B CA 1
ATOM 2994 C C . LYS B 1 205 ? 9.950 45.869 28.402 1.00 32.67 204 LYS B C 1
ATOM 2995 O O . LYS B 1 205 ? 9.620 44.796 28.907 1.00 37.11 204 LYS B O 1
ATOM 3001 N N . GLY B 1 206 ? 10.829 46.692 28.963 1.00 29.26 205 GLY B N 1
ATOM 3002 C CA . GLY B 1 206 ? 11.414 46.409 30.260 1.00 33.63 205 GLY B CA 1
ATOM 3003 C C . GLY B 1 206 ? 12.403 45.258 30.260 1.00 32.51 205 GLY B C 1
ATOM 3004 O O . GLY B 1 206 ? 12.608 44.616 31.291 1.00 31.66 205 GLY B O 1
ATOM 3005 N N . MET B 1 207 ? 13.025 44.988 29.113 1.00 29.28 206 MET B N 1
ATOM 3006 C CA . MET B 1 207 ? 13.935 43.849 29.020 1.00 25.95 206 MET B CA 1
ATOM 3007 C C . MET B 1 207 ? 15.357 44.219 29.424 1.00 30.74 206 MET B C 1
ATOM 3008 O O . MET B 1 207 ? 16.164 43.340 29.737 1.00 30.13 206 MET B O 1
ATOM 3013 N N . LEU B 1 208 ? 15.649 45.515 29.335 1.00 31.80 207 LEU B N 1
ATOM 3014 C CA . LEU B 1 208 ? 16.639 46.194 30.173 1.00 42.98 207 LEU B CA 1
ATOM 3015 C C . LEU B 1 208 ? 16.748 47.675 29.833 1.00 48.67 207 LEU B C 1
ATOM 3016 O O . LEU B 1 208 ? 16.828 48.516 30.728 1.00 57.47 207 LEU B O 1
#

Secondary structure (DSSP, 8-state):
--SEEEEE-TTSTHHHHHHHHHHTT--EEEEE--GGGTGGGSHHHHTT-TT--S-EEE-TTS-EEE-HHHHHHHHHHH-GGG--S-SSHHHHHHHHHHHHHIIIIIHHHHHTTT-GGGT---HHHHHHHHHHHHHHHHHHHHHIIIII--SSBTTBSS--THHHHHHHHHTTTTTTT--GGG-HHHHHHHHHHHTSHHHHHHHHTT--/-EEEE-TTSTHHHHHHHHHHHT---EEEE----EEE-TT--EEE-HHHHHHHHHHH-GGG--S-SSHHHHHHHHHHHHHIIIIIHHHHHTTT-GGGT---HHHHHHHHHHHHHHHHHHHHHIIIII--SSBTTBSS--THHHHHHHHHTTTTTTT--GGG-HHHHHHHHHHHTSHHHHHHHHTT--

Nearest PDB structures (foldseek):
  4gf0-assembly1_A  TM=1.005E+00  e=1.027E-33  Sulfitobacter sp. NAS-14.1
  4gf0-assembly1_B  TM=1.000E+00  e=7.293E-27  Sulfitobacter sp. NAS-14.1
  5a4w-assembly1_F  TM=7.824E-01  e=1.462E-10  Arabidopsis thaliana
  5a5k-assembly4_N  TM=7.613E-01  e=1.619E-10  Arabidopsis thaliana
  6keq-assembly1_BA  TM=8.521E-01  e=5.361E-09  Drosophila melanogaster

Sequence (394 aa):
MVMLTLYFTPGTISVAVAIAIEEAALPYQPVRVDFATAEQTKPDYLAINPKGRVPALRLEDDTILTETGALLDYVAAIAPKAGLVPTTDPTAAAQMRSAMYYLASTMHVAHAHKMRGSRWAKQQSSFEDMTAQVPETMAACADFVESDILRGPYVLGEDFSLADPYLFVVCNWLDGDGVDTAAYPKITTFMQQMTTARASVAAVKDKGMLLTLYFTPGTISVAVAIAIEEAALPYQPVRVRVPALRLEDDTILTETGALLDYVAAIAPKAGLVPTDPTAAAQMRSAMYYLASTMHVAHAHKMRGSRWAKQQSSFEDMTAQVPETMAACADFVESDILRGPYVLGEDFSLADPYLFVVCNNWLDGDGVDTAAYPKITTFMQQMTTARASVAAVKDKGML

Foldseek 3Di:
DQAKEWEAAFLDLSVLLLLLLVLLVGDYHYDYQDVVVLSLVDPVNCVQPVVSDDTWMQDPVRDIDDDSVVSSVVSCVVRVVSVQAPPDPVLNVLLVVLVVCLVPALVVLVCLQPPVVVPDDDPVSSVVSNVCSLVSNQVVLVCCLPPQCPPLRRSHPDHHSSLSSVQSSVVCNVVSPHDLVVRVSSVSNNVVVCPDPSNVVVVVVVRD/DEWEAAALDLSLLLLLLLVLLVHDYHYDYDVDTWDQDPVRDIDHDLLVSSVVSCVVRVVSVQAPPPVVLNVLLVVLVVCCVPALVVLVCLQPPVVVPDDDPVVSVVSNVCSLVSNQVVLVCCLPPQCPPLRRSHPDHHSSLSSLQSSVVCNVVSPHDCVVRVSSVSNNVVVCPDPSNVVCVVVVSD

Solvent-accessible surface area: 16372 Å² total; per-residue (Å²): 131,131,65,13,10,0,21,9,11,54,35,24,8,0,0,0,0,0,0,0,0,37,42,12,90,52,79,19,93,50,58,141,2,47,66,95,84,36,64,16,79,98,107,124,6,62,90,35,2,72,41,10,88,12,7,0,0,53,5,106,101,82,34,48,3,17,29,10,0,0,0,0,7,19,0,11,52,61,10,91,201,40,48,5,43,34,142,76,42,31,24,6,1,75,0,20,18,2,0,2,22,0,6,26,31,0,50,8,4,34,8,2,50,150,92,5,83,78,16,2,141,105,114,55,1,47,103,10,0,55,63,22,2,53,110,27,0,29,59,8,0,79,78,0,27,80,98,22,2,184,25,52,20,6,30,2,154,90,26,0,0,0,0,0,5,0,4,2,0,1,73,28,0,96,64,5,56,10,104,27,84,73,21,93,75,0,40,60,0,28,112,78,0,65,86,60,88,4,0,47,25,0,92,128,98,48,0,68,33,31,0,51,8,38,45,25,42,12,0,7,0,0,0,0,0,0,42,44,13,88,39,116,31,109,33,54,174,101,203,29,8,14,0,90,14,144,108,90,29,78,3,51,40,8,0,0,0,0,6,16,0,11,47,59,13,95,199,45,49,8,33,34,141,73,46,27,24,7,1,58,0,25,15,3,0,2,9,0,6,24,32,0,48,7,4,32,8,4,62,145,136,6,83,83,16,3,142,94,155,67,0,63,116,5,1,70,54,18,3,54,116,24,0,28,58,6,0,76,29,0,28,82,77,20,3,162,25,42,22,6,34,5,153,101,28,0,0,0,0,0,7,0,19,10,0,2,76,33,0,112,62,4,56,8,94,37,80,74,26,89,76,0,44,55,0,32,111,68,0,66,87,59,86,4,1,46,22,4,95,128,98,49,0,129

B-factor: mean 23.02, std 10.36, range [6.98, 75.41]

CATH classification: 3.40.30.10 (+1 more: 1.20.1050.10)

Radius of gyration: 20.0 Å; Cα contacts (8 Å, |Δi|>4): 691; chains: 2; bounding box: 52×51×53 Å